Protein 3GTY (pdb70)

B-factor: mean 49.99, std 27.94, range [2.0, 140.72]

Secondary structure (DSSP, 8-state):
----PPPPSSS--HHHHHHHHHH-BTTBTTTHHHHHHHHHHHHHHTTSS-HHHHHHHHHHHH--SEEEEEE-SSSS-EEEEEE--THHHHHHHHHHHHHHHHT-SSS-HHHHHHHHHHHHHTT-SHHHHHHHHHHHHHTTSGGG-TT--/-EEEEEEEETTEEEEEEE--TTHHHHHHHHHHHHHHTS----------SHHHHTTSTTHHHHHHHHHHHTTSTTTSSSS-BSS--EEEEEEE-SS-EEEEEEEEBPPEEE---GGGSEEEEE-HHHHHHHHHHHHHHHHHHHT--EEE--S---TTSEEEEEEEEE-TTS-EEEEEEEEEE--SS---TTHHHHTT--TT-EEEEEEEETTEEEEEEEEEEEEEEE-PPPSSHHHHHTT-SS--SHHHHHHHHHHHHHHHHHHHHHHHHHHHHHHTHHHH-EEE--HHHHHHHHHHHHHHHHTTTHHHHHHTTSS-HHHHHHHHHHHHHHHHHHHHHHHHHHHHTT----HHHHHHHHTTSTTTTTS-HHHHHHHHHH-SSHHHHHHHHHHHHHHHHHHTTTSEEEEE----

Structure (mmCIF, N/CA/C/O backbone):
data_3GTY
#
_entry.id   3GTY
#
_cell.length_a   94.162
_cell.length_b   94.162
_cell.length_c   193.072
_cell.angle_alpha   90.000
_cell.angle_beta   90.000
_cell.angle_gamma   90.000
#
_symmetry.space_group_name_H-M   'P 43 21 2'
#
loop_
_entity.id
_entity.type
_entity.pdbx_description
1 polymer 'Trigger factor'
2 polymer '30S ribosomal protein S7'
#
loop_
_atom_site.group_PDB
_atom_site.id
_atom_site.type_symbol
_atom_site.label_atom_id
_atom_site.label_alt_id
_atom_site.label_comp_id
_atom_site.label_asym_id
_atom_site.label_entity_id
_atom_site.label_seq_id
_atom_site.pdbx_PDB_ins_code
_atom_site.Cartn_x
_atom_site.Cartn_y
_atom_site.Cartn_z
_atom_site.occupancy
_atom_site.B_iso_or_equiv
_atom_site.auth_seq_id
_atom_site.auth_comp_id
_atom_site.auth_asym_id
_atom_site.auth_atom_id
_atom_site.pdbx_PDB_model_num
ATOM 1 N N . MET A 1 1 ? 0.429 4.209 9.644 1.00 41.57 1 MET X N 1
ATOM 2 C CA . MET A 1 1 ? -0.028 5.282 10.573 1.00 41.24 1 MET X CA 1
ATOM 3 C C . MET A 1 1 ? 0.301 6.641 9.987 1.00 41.58 1 MET X C 1
ATOM 4 O O . MET A 1 1 ? 1.163 6.759 9.117 1.00 41.62 1 MET X O 1
ATOM 9 N N . GLU A 1 2 ? -0.403 7.664 10.447 1.00 41.81 2 GLU X N 1
ATOM 10 C CA . GLU A 1 2 ? -0.220 8.993 9.907 1.00 42.59 2 GLU X CA 1
ATOM 11 C C . GLU A 1 2 ? -0.698 10.001 10.909 1.00 42.05 2 GLU X C 1
ATOM 12 O O . GLU A 1 2 ? -1.873 10.029 11.276 1.00 42.03 2 GLU X O 1
ATOM 18 N N . VAL A 1 3 ? 0.241 10.842 11.318 1.00 41.89 3 VAL X N 1
ATOM 19 C CA . VAL A 1 3 ? 0.058 11.768 12.418 1.00 41.60 3 VAL X CA 1
ATOM 20 C C . VAL A 1 3 ? 0.101 13.197 11.908 1.00 41.15 3 VAL X C 1
ATOM 21 O O . VAL A 1 3 ? 1.004 13.569 11.173 1.00 41.18 3 VAL X O 1
ATOM 25 N N . LYS A 1 4 ? -0.881 13.994 12.295 1.00 40.81 4 LYS X N 1
ATOM 26 C CA . LYS A 1 4 ? -0.871 15.414 11.972 1.00 40.78 4 LYS X CA 1
ATOM 27 C C . LYS A 1 4 ? -1.294 16.281 13.169 1.00 40.54 4 LYS X C 1
ATOM 28 O O . LYS A 1 4 ? -2.193 15.934 13.939 1.00 40.50 4 LYS X O 1
ATOM 34 N N . GLU A 1 5 ? -0.620 17.410 13.313 1.00 40.20 5 GLU X N 1
ATOM 35 C CA . GLU A 1 5 ? -0.901 18.331 14.370 1.00 40.13 5 GLU X CA 1
ATOM 36 C C . GLU A 1 5 ? -2.010 19.282 13.961 1.00 40.16 5 GLU X C 1
ATOM 37 O O . GLU A 1 5 ? -1.828 20.098 13.063 1.00 40.31 5 GLU X O 1
ATOM 43 N N . LEU A 1 6 ? -3.156 19.182 14.624 1.00 40.30 6 LEU X N 1
ATOM 44 C CA . LEU A 1 6 ? -4.254 20.109 14.389 1.00 40.69 6 LEU X CA 1
ATOM 45 C C . LEU A 1 6 ? -3.889 21.506 14.854 1.00 41.07 6 LEU X C 1
ATOM 46 O O . LEU A 1 6 ? -3.570 22.374 14.030 1.00 41.34 6 LEU X O 1
ATOM 51 N N . GLU A 1 7 ? -3.930 21.721 16.173 1.00 41.24 7 GLU X N 1
ATOM 52 C CA . GLU A 1 7 ? -3.643 23.047 16.741 1.00 41.51 7 GLU X CA 1
ATOM 53 C C . GLU A 1 7 ? -2.492 23.083 17.763 1.00 40.81 7 GLU X C 1
ATOM 54 O O . GLU A 1 7 ? -2.266 22.115 18.479 1.00 40.56 7 GLU X O 1
ATOM 60 N N . ARG A 1 8 ? -1.756 24.197 17.779 1.00 40.38 8 ARG X N 1
ATOM 61 C CA . ARG A 1 8 ? -0.685 24.443 18.748 1.00 39.88 8 ARG X CA 1
ATOM 62 C C . ARG A 1 8 ? -1.040 25.646 19.588 1.00 39.08 8 ARG X C 1
ATOM 63 O O . ARG A 1 8 ? -1.261 26.739 19.063 1.00 39.12 8 ARG X O 1
ATOM 71 N N . ASP A 1 9 ? -1.063 25.438 20.897 1.00 38.15 9 ASP X N 1
ATOM 72 C CA . ASP A 1 9 ? -1.400 26.488 21.844 1.00 37.23 9 ASP X CA 1
ATOM 73 C C . ASP A 1 9 ? -0.341 26.544 22.931 1.00 36.30 9 ASP X C 1
ATOM 74 O O . ASP A 1 9 ? -0.473 25.918 23.991 1.00 36.34 9 ASP X O 1
ATOM 79 N N . LYS A 1 10 ? 0.714 27.299 22.647 1.00 34.97 10 LYS X N 1
ATOM 80 C CA . LYS A 1 10 ? 1.901 27.323 23.484 1.00 33.64 10 LYS X CA 1
ATOM 81 C C . LYS A 1 10 ? 2.392 25.894 23.711 1.00 32.56 10 LYS X C 1
ATOM 82 O O . LYS A 1 10 ? 2.731 25.183 22.756 1.00 32.47 10 LYS X O 1
ATOM 88 N N . ASN A 1 11 ? 2.407 25.461 24.959 1.00 31.36 11 ASN X N 1
ATOM 89 C CA . ASN A 1 11 ? 2.873 24.130 25.264 1.00 30.37 11 ASN X CA 1
ATOM 90 C C . ASN A 1 11 ? 1.826 23.067 24.945 1.00 29.71 11 ASN X C 1
ATOM 91 O O . ASN A 1 11 ? 2.167 21.893 24.780 1.00 29.80 11 ASN X O 1
ATOM 96 N N . ARG A 1 12 ? 0.555 23.464 24.862 1.00 28.75 12 ARG X N 1
ATOM 97 C CA . ARG A 1 12 ? -0.485 22.510 24.458 1.00 27.85 12 ARG X CA 1
ATOM 98 C C . ARG A 1 12 ? -0.518 22.267 22.970 1.00 26.85 12 ARG X C 1
ATOM 99 O O . ARG A 1 12 ? -0.820 23.166 22.189 1.00 26.18 12 ARG X O 1
ATOM 107 N N . VAL A 1 13 ? -0.220 21.036 22.593 1.00 26.09 13 VAL X N 1
ATOM 108 C CA . VAL A 1 13 ? -0.338 20.641 21.213 1.00 25.82 13 VAL X CA 1
ATOM 109 C C . VAL A 1 13 ? -1.230 19.396 21.129 1.00 25.91 13 VAL X C 1
ATOM 110 O O . VAL A 1 13 ? -1.185 18.545 22.017 1.00 25.80 13 VAL X O 1
ATOM 114 N N . VAL A 1 14 ? -2.066 19.335 20.087 1.00 25.86 14 VAL X N 1
ATOM 115 C CA . VAL A 1 14 ? -3.003 18.238 19.869 1.00 26.14 14 VAL X CA 1
ATOM 116 C C . VAL A 1 14 ? -2.655 17.464 18.599 1.00 26.80 14 VAL X C 1
ATOM 117 O O . VAL A 1 14 ? -2.443 18.050 17.544 1.00 26.93 14 VAL X O 1
ATOM 121 N N . LEU A 1 15 ? -2.604 16.143 18.714 1.00 27.67 15 LEU X N 1
ATOM 122 C CA . LEU A 1 15 ? -2.241 15.297 17.607 1.00 28.64 15 LEU X CA 1
ATOM 123 C C . LEU A 1 15 ? -3.423 14.483 17.146 1.00 30.16 15 LEU X C 1
ATOM 124 O O . LEU A 1 15 ? -4.294 14.133 17.949 1.00 30.18 15 LEU X O 1
ATOM 129 N N . GLU A 1 16 ? -3.434 14.208 15.836 1.00 31.99 16 GLU X N 1
ATOM 130 C CA . GLU A 1 16 ? -4.407 13.341 15.164 1.00 33.69 16 GLU X CA 1
ATOM 131 C C . GLU A 1 16 ? -3.703 12.115 14.624 1.00 33.75 16 GLU X C 1
ATOM 132 O O . GLU A 1 16 ? -2.853 12.220 13.762 1.00 33.72 16 GLU X O 1
ATOM 138 N N . TYR A 1 17 ? -4.062 10.953 15.132 1.00 34.83 17 TYR X N 1
ATOM 139 C CA . TYR A 1 17 ? -3.507 9.738 14.615 1.00 36.55 17 TYR X CA 1
AT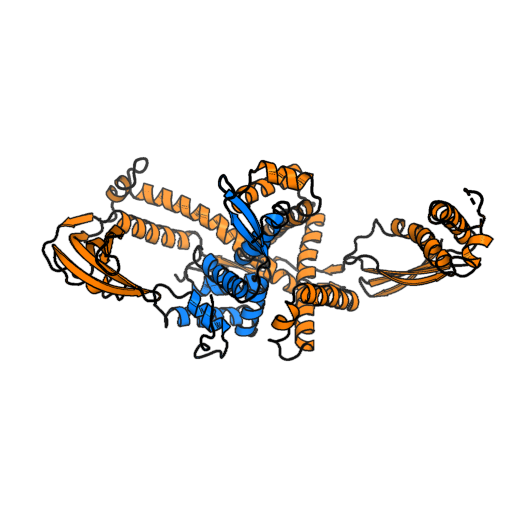OM 140 C C . TYR A 1 17 ? -4.542 9.044 13.770 1.00 38.05 17 TYR X C 1
ATOM 141 O O . TYR A 1 17 ? -5.571 8.602 14.288 1.00 38.63 17 TYR X O 1
ATOM 150 N N . VAL A 1 18 ? -4.281 8.961 12.465 1.00 39.53 18 VAL X N 1
ATOM 151 C CA . VAL A 1 18 ? -5.164 8.248 11.552 1.00 40.70 18 VAL X CA 1
ATOM 152 C C . VAL A 1 18 ? -4.452 7.012 11.077 1.00 41.78 18 VAL X C 1
ATOM 153 O O . VAL A 1 18 ? -3.319 7.0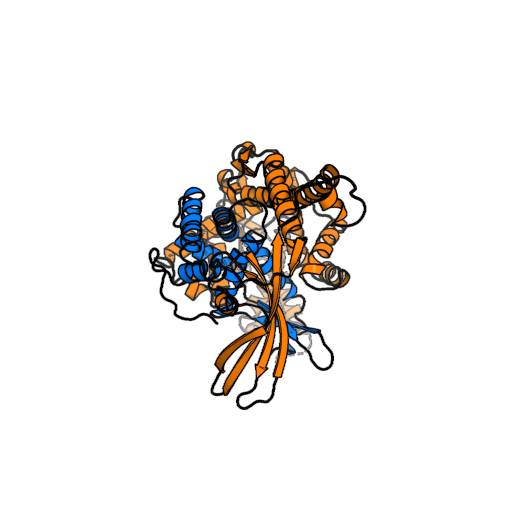93 10.592 1.00 41.72 18 VAL X O 1
ATOM 157 N N . PHE A 1 19 ? -5.126 5.873 11.228 1.00 43.52 19 PHE X N 1
ATOM 158 C CA . PHE A 1 19 ? -4.549 4.591 10.885 1.00 45.22 19 PHE X CA 1
ATOM 159 C C . PHE A 1 19 ? -5.221 4.101 9.627 1.00 46.52 19 PHE X C 1
ATOM 160 O O . PHE A 1 19 ? -4.898 4.539 8.518 1.00 46.76 19 PHE X O 1
ATOM 168 N N . GLY A 1 20 ? -6.163 3.185 9.809 1.00 48.08 20 GLY X N 1
ATOM 169 C CA . GLY A 1 20 ? -6.956 2.664 8.709 1.00 50.13 20 GLY X CA 1
ATOM 170 C C . GLY A 1 20 ? -6.283 1.671 7.779 1.00 51.35 20 GLY X C 1
ATOM 171 O O . GLY A 1 20 ? -5.240 1.085 8.102 1.00 51.37 20 GLY X O 1
ATOM 172 N N . ALA A 1 21 ? -6.908 1.499 6.613 1.00 52.66 21 ALA X N 1
ATOM 173 C CA . ALA A 1 21 ? -6.517 0.505 5.616 1.00 53.93 21 ALA X CA 1
ATOM 174 C C . ALA A 1 21 ? -6.339 -0.899 6.215 1.00 54.75 21 ALA X C 1
ATOM 175 O O . ALA A 1 21 ? -7.321 -1.609 6.471 1.00 54.63 21 ALA X O 1
ATOM 177 N N . GLU A 1 22 ? -5.088 -1.285 6.455 1.00 55.87 22 GLU X N 1
ATOM 178 C CA . GLU A 1 22 ? -4.788 -2.661 6.827 1.00 57.01 22 GLU X CA 1
ATOM 179 C C . GLU A 1 22 ? -4.254 -2.800 8.246 1.00 57.01 22 GLU X C 1
ATOM 180 O O . GLU A 1 22 ? -4.560 -3.768 8.929 1.00 56.74 22 GLU X O 1
ATOM 186 N N . GLU A 1 23 ? -3.475 -1.823 8.692 1.00 57.51 23 GLU X N 1
ATOM 187 C CA . GLU A 1 23 ? -3.018 -1.797 10.083 1.00 58.02 23 GLU X CA 1
ATOM 188 C C . GLU A 1 23 ? -4.175 -1.787 11.097 1.00 58.56 23 GLU X C 1
ATOM 189 O O . GLU A 1 23 ? -4.010 -2.198 12.243 1.00 58.56 23 GLU X O 1
ATOM 195 N N . ILE A 1 24 ? -5.339 -1.307 10.663 1.00 59.30 24 ILE X N 1
ATOM 196 C CA . ILE A 1 24 ? -6.603 -1.504 11.382 1.00 59.63 24 ILE X CA 1
ATOM 197 C C . ILE A 1 24 ? -6.891 -3.013 11.547 1.00 60.24 24 ILE X C 1
ATOM 198 O O . ILE A 1 24 ? -7.351 -3.468 12.597 1.00 59.91 24 ILE X O 1
ATOM 203 N N . ALA A 1 25 ? -6.601 -3.775 10.491 1.00 61.02 25 ALA X N 1
ATOM 204 C CA . ALA A 1 25 ? -6.837 -5.205 10.476 1.00 61.62 25 ALA X CA 1
ATOM 205 C C . ALA A 1 25 ? -5.735 -5.916 11.235 1.00 62.10 25 ALA X C 1
ATOM 206 O O . ALA A 1 25 ? -6.009 -6.868 11.959 1.00 62.08 25 ALA X O 1
ATOM 208 N N . GLN A 1 26 ? -4.496 -5.437 11.071 1.00 62.83 26 GLN X N 1
ATOM 209 C CA . GLN A 1 26 ? -3.312 -6.007 11.741 1.00 63.56 26 GLN X CA 1
ATOM 210 C C . GLN A 1 26 ? -3.487 -5.951 13.256 1.00 64.02 26 GLN X C 1
ATOM 211 O O . GLN A 1 26 ? -2.995 -6.807 13.993 1.00 63.75 26 GLN X O 1
ATOM 217 N N . ALA A 1 27 ? -4.205 -4.927 13.700 1.00 64.95 27 ALA X N 1
ATOM 218 C CA . ALA A 1 27 ? -4.645 -4.828 15.076 1.00 65.96 27 ALA X CA 1
ATOM 219 C C . ALA A 1 27 ? -5.813 -5.768 15.267 1.00 66.69 27 ALA X C 1
ATOM 220 O O . ALA A 1 27 ? -5.821 -6.572 16.194 1.00 66.47 27 ALA X O 1
ATOM 222 N N . GLU A 1 28 ? -6.799 -5.668 14.375 1.00 67.88 28 GLU X N 1
ATOM 223 C CA . GLU A 1 28 ? -7.972 -6.515 14.456 1.00 69.23 28 GLU X CA 1
ATOM 224 C C . GLU A 1 28 ? -7.492 -7.935 14.756 1.00 69.75 28 GLU X C 1
ATOM 225 O O . GLU A 1 28 ? -8.032 -8.609 15.639 1.00 69.87 28 GLU X O 1
ATOM 231 N N . ASP A 1 29 ? -6.445 -8.357 14.041 1.00 70.49 29 ASP X N 1
ATOM 232 C CA . ASP A 1 29 ? -5.758 -9.624 14.298 1.00 70.96 29 ASP X CA 1
ATOM 233 C C . ASP A 1 29 ? -5.358 -9.718 15.760 1.00 71.45 29 ASP X C 1
ATOM 234 O O . ASP A 1 29 ? -5.934 -10.502 16.511 1.00 71.31 29 ASP X O 1
ATOM 239 N N . LYS A 1 30 ? -4.386 -8.897 16.155 1.00 72.32 30 LYS X N 1
ATOM 240 C CA . LYS A 1 30 ? -3.918 -8.835 17.542 1.00 73.43 30 LYS X CA 1
ATOM 241 C C . LYS A 1 30 ? -5.096 -8.866 18.522 1.00 74.04 30 LYS X C 1
ATOM 242 O O . LYS A 1 30 ? -5.013 -9.481 19.593 1.00 74.02 30 LYS X O 1
ATOM 248 N N . ALA A 1 31 ? -6.192 -8.218 18.125 1.00 74.81 31 ALA X N 1
ATOM 249 C CA . ALA A 1 31 ? -7.412 -8.149 18.921 1.00 75.54 31 ALA X CA 1
ATOM 250 C C . ALA A 1 31 ? -8.016 -9.528 19.081 1.00 76.07 31 ALA X C 1
ATOM 251 O O . ALA A 1 31 ? -8.299 -9.970 20.195 1.00 75.95 31 ALA X O 1
ATOM 253 N N . VAL A 1 32 ? -8.193 -10.200 17.951 1.00 76.90 32 VAL X N 1
ATOM 254 C CA . VAL A 1 32 ? -8.745 -11.543 17.915 1.00 77.87 32 VAL X CA 1
ATOM 255 C C . VAL A 1 32 ? -7.921 -12.529 18.754 1.00 78.42 32 VAL X C 1
ATOM 256 O O . VAL A 1 32 ? -8.486 -13.317 19.519 1.00 78.37 32 VAL X O 1
ATOM 260 N N . ARG A 1 33 ? -6.596 -12.466 18.615 1.00 79.22 33 ARG X N 1
ATOM 261 C CA . ARG A 1 33 ? -5.681 -13.327 19.368 1.00 80.01 33 ARG X CA 1
ATOM 262 C C . ARG A 1 33 ? -5.813 -13.137 20.874 1.00 80.37 33 ARG X C 1
ATOM 263 O O . ARG A 1 33 ? -6.088 -14.093 21.602 1.00 80.45 33 ARG X O 1
ATOM 271 N N . TYR A 1 34 ? -5.614 -11.907 21.340 1.00 80.76 34 TYR X N 1
ATOM 272 C CA . TYR A 1 34 ? -5.750 -11.622 22.760 1.00 81.18 34 TYR X CA 1
ATOM 273 C C . TYR A 1 34 ? -7.154 -11.916 23.259 1.00 81.20 34 TYR X C 1
ATOM 274 O O . TYR A 1 34 ? -7.318 -12.383 24.382 1.00 81.30 34 TYR X O 1
ATOM 283 N N . LEU A 1 35 ? -8.163 -11.629 22.441 1.00 81.18 35 LEU X N 1
ATOM 284 C CA . LEU A 1 35 ? -9.527 -11.892 22.855 1.00 81.21 35 LEU X CA 1
ATOM 285 C C . LEU A 1 35 ? -9.767 -13.383 22.927 1.00 81.47 35 LEU X C 1
ATOM 286 O O . LEU A 1 35 ? -10.317 -13.869 23.913 1.00 81.45 35 LEU X O 1
ATOM 291 N N . ASN A 1 36 ? -9.337 -14.105 21.890 1.00 81.87 36 ASN X N 1
ATOM 292 C CA . ASN A 1 36 ? -9.434 -15.565 21.872 1.00 82.35 36 ASN X CA 1
ATOM 293 C C . ASN A 1 36 ? -8.670 -16.202 23.045 1.00 82.72 36 ASN X C 1
ATOM 294 O O . ASN A 1 36 ? -8.880 -17.375 23.361 1.00 82.96 36 ASN X O 1
ATOM 299 N N . GLN A 1 37 ? -7.800 -15.426 23.693 1.00 83.03 37 GLN X N 1
ATOM 300 C CA . GLN A 1 37 ? -7.099 -15.888 24.896 1.00 83.37 37 GLN X CA 1
ATOM 301 C C . GLN A 1 37 ? -7.882 -15.614 26.196 1.00 83.66 37 GLN X C 1
ATOM 302 O O . GLN A 1 37 ? -7.361 -15.840 27.294 1.00 83.59 37 GLN X O 1
ATOM 308 N N . ARG A 1 38 ? -9.122 -15.129 26.072 1.00 84.03 38 ARG X N 1
ATOM 309 C CA . ARG A 1 38 ? -9.933 -14.743 27.244 1.00 84.32 38 ARG X CA 1
ATOM 310 C C . ARG A 1 38 ? -11.257 -15.517 27.334 1.00 84.44 38 ARG X C 1
ATOM 311 O O . ARG A 1 38 ? -11.307 -16.711 26.999 1.00 84.36 38 ARG X O 1
ATOM 319 N N . VAL A 1 39 ? -12.312 -14.828 27.793 1.00 84.69 39 VAL X N 1
ATOM 320 C CA . VAL A 1 39 ? -13.643 -15.418 28.013 1.00 84.96 39 VAL X CA 1
ATOM 321 C C . VAL A 1 39 ? -14.103 -16.206 26.786 1.00 85.21 39 VAL X C 1
ATOM 322 O O . VAL A 1 39 ? -13.689 -15.899 25.671 1.00 85.30 39 VAL X O 1
ATOM 326 N N . GLU A 1 40 ? -14.938 -17.225 26.976 1.00 85.50 40 GLU X N 1
ATOM 327 C CA . GLU A 1 40 ? -15.485 -17.950 25.820 1.00 85.88 40 GLU X CA 1
ATOM 328 C C . GLU A 1 40 ? -17.014 -18.099 25.801 1.00 86.12 40 GLU X C 1
ATOM 329 O O . GLU A 1 40 ? -17.703 -17.623 26.711 1.00 86.22 40 GLU X O 1
ATOM 335 N N . ILE A 1 41 ? -17.523 -18.750 24.748 1.00 86.26 41 ILE X N 1
ATOM 336 C CA . ILE A 1 41 ? -18.969 -18.895 24.495 1.00 86.36 41 ILE X CA 1
ATOM 337 C C . ILE A 1 41 ? -19.391 -20.371 24.261 1.00 86.26 41 ILE X C 1
ATOM 338 O O . ILE A 1 41 ? -18.527 -21.258 24.243 1.00 86.40 41 ILE X O 1
ATOM 343 N N . PRO A 1 42 ? -20.714 -20.648 24.111 1.00 86.05 42 PRO X N 1
ATOM 344 C CA . PRO A 1 42 ? -21.146 -22.006 23.736 1.00 85.77 42 PRO X CA 1
ATOM 345 C C . PRO A 1 42 ? -20.928 -22.330 22.254 1.00 85.46 42 PRO X C 1
ATOM 346 O O . PRO A 1 42 ? -21.755 -23.088 21.657 1.00 85.32 42 PRO X O 1
ATOM 350 N N . GLY A 1 43 ? -19.814 -21.760 21.680 1.00 85.20 43 GLY X N 1
ATOM 351 C CA . GLY A 1 43 ? -19.460 -21.975 20.284 1.00 85.08 43 GLY X CA 1
ATOM 352 C C . GLY A 1 43 ? -18.992 -23.431 20.047 1.00 85.05 43 GLY X C 1
ATOM 353 O O . GLY A 1 43 ? -19.940 -24.386 19.922 1.00 85.02 43 GLY X O 1
ATOM 354 N N . LYS A 1 46 ? -12.083 -24.481 20.921 1.00 91.09 46 LYS X N 1
ATOM 355 C CA . LYS A 1 46 ? -10.990 -23.789 21.597 1.00 91.07 46 LYS X CA 1
ATOM 356 C C . LYS A 1 46 ? -9.934 -23.343 20.582 1.00 91.28 46 LYS X C 1
ATOM 357 O O . LYS A 1 46 ? -9.431 -24.159 19.796 1.00 91.31 46 LYS X O 1
ATOM 363 N N . GLY A 1 47 ? -9.632 -22.042 20.593 1.00 91.40 47 GLY X N 1
ATOM 364 C CA . GLY A 1 47 ? -8.575 -21.446 19.762 1.00 91.43 47 GLY X CA 1
ATOM 365 C C . GLY A 1 47 ? -8.850 -21.204 18.277 1.00 91.42 47 GLY X C 1
ATOM 366 O O . GLY A 1 47 ? -8.025 -20.575 17.595 1.00 91.46 47 GLY X O 1
ATOM 367 N N . ARG A 1 48 ? -9.998 -21.683 17.777 1.00 91.34 48 ARG X N 1
ATOM 368 C CA . ARG A 1 48 ? -10.312 -21.627 16.335 1.00 91.18 48 ARG X CA 1
ATOM 369 C C . ARG A 1 48 ? -11.296 -20.523 15.898 1.00 91.10 48 ARG X C 1
ATOM 370 O O . ARG A 1 48 ? -11.544 -20.352 14.697 1.00 91.03 48 ARG X O 1
ATOM 378 N N . ILE A 1 49 ? -11.840 -19.780 16.865 1.00 91.01 49 ILE X N 1
ATOM 379 C CA . ILE A 1 49 ? -12.804 -18.706 16.591 1.00 90.76 49 ILE X CA 1
ATOM 380 C C . ILE A 1 49 ? -12.184 -17.624 15.697 1.00 90.93 49 ILE X C 1
ATOM 381 O O . ILE A 1 49 ? -11.127 -17.075 16.032 1.00 90.92 49 ILE X O 1
ATOM 386 N N . PRO A 1 50 ? -12.825 -17.343 14.541 1.00 91.02 50 PRO X N 1
ATOM 387 C CA . PRO A 1 50 ? -12.424 -16.273 13.628 1.00 91.07 50 PRO X CA 1
ATOM 388 C C . PRO A 1 50 ? -12.925 -14.878 14.066 1.00 91.03 50 PRO X C 1
ATOM 389 O O . PRO A 1 50 ? -13.013 -14.586 15.291 1.00 91.02 50 PRO X O 1
ATOM 393 N N . LYS A 1 51 ? -13.244 -14.033 13.064 1.00 91.01 51 LYS X N 1
ATOM 394 C CA . LYS A 1 51 ? -13.626 -12.644 13.319 1.00 90.94 51 LYS X CA 1
ATOM 395 C C . LYS A 1 51 ? -15.128 -12.535 13.574 1.00 90.69 51 LYS X C 1
ATOM 396 O O . LYS A 1 51 ? -15.556 -11.960 14.579 1.00 90.47 51 LYS X O 1
ATOM 402 N N . ASN A 1 52 ? -15.911 -13.092 12.650 1.00 90.54 52 ASN X N 1
ATOM 403 C CA . ASN A 1 52 ? -17.368 -13.056 12.706 1.00 90.37 52 ASN X CA 1
ATOM 404 C C . ASN A 1 52 ? -17.861 -13.242 14.133 1.00 90.25 52 ASN X C 1
ATOM 405 O O . ASN A 1 52 ? -18.263 -12.280 14.802 1.00 90.14 52 ASN X O 1
ATOM 410 N N . VAL A 1 53 ? -17.803 -14.495 14.575 1.00 90.10 53 VAL X N 1
ATOM 411 C CA . VAL A 1 53 ? -18.223 -14.927 15.899 1.00 89.94 53 VAL X CA 1
ATOM 412 C C . VAL A 1 53 ? -18.332 -13.768 16.885 1.00 89.82 53 VAL X C 1
ATOM 413 O O . VAL A 1 53 ? -19.423 -13.422 17.348 1.00 89.75 53 VAL X O 1
ATOM 417 N N . LEU A 1 54 ? -17.190 -13.154 17.162 1.00 89.64 54 LEU X N 1
ATOM 418 C CA . LEU A 1 54 ? -17.058 -12.223 18.263 1.00 89.50 54 LEU X CA 1
ATOM 419 C C . LEU A 1 54 ? -18.098 -11.104 18.259 1.00 89.47 54 LEU X C 1
ATOM 420 O O . LEU A 1 54 ? -18.962 -11.073 19.136 1.00 89.34 54 LEU X O 1
ATOM 425 N N . LYS A 1 55 ? -18.040 -10.218 17.263 1.00 89.51 55 LYS X N 1
ATOM 426 C CA . LYS A 1 55 ? -18.876 -9.007 17.252 1.00 89.62 55 LYS X CA 1
ATOM 427 C C . LYS A 1 55 ? -20.376 -9.298 17.224 1.00 89.45 55 LYS X C 1
ATOM 428 O O . LYS A 1 55 ? -21.184 -8.521 17.743 1.00 89.42 55 LYS X O 1
ATOM 434 N N . MET A 1 56 ? -20.740 -10.420 16.616 1.00 89.26 56 MET X N 1
ATOM 435 C CA . MET A 1 56 ? -22.126 -10.850 16.586 1.00 89.13 56 MET X CA 1
ATOM 436 C C . MET A 1 56 ? -22.496 -11.484 17.934 1.00 88.72 56 MET X C 1
ATOM 437 O O . MET A 1 56 ? -23.549 -12.124 18.056 1.00 88.88 56 MET X O 1
ATOM 442 N N . LYS A 1 57 ? -21.638 -11.289 18.946 1.00 88.07 57 LYS X N 1
ATOM 443 C CA . LYS A 1 57 ? -21.888 -11.833 20.293 1.00 87.46 57 LYS X CA 1
ATOM 444 C C . LYS A 1 57 ? -21.503 -10.886 21.455 1.00 86.93 57 LYS X C 1
ATOM 445 O O . LYS A 1 57 ? -22.381 -10.283 22.084 1.00 86.78 57 LYS X O 1
ATOM 451 N N . LEU A 1 58 ? -20.209 -10.753 21.748 1.00 86.23 58 LEU X N 1
ATOM 452 C CA . LEU A 1 58 ? -19.764 -9.741 22.707 1.00 85.51 58 LEU X CA 1
ATOM 453 C C . LEU A 1 58 ? -19.874 -8.370 22.057 1.00 85.02 58 LEU X C 1
ATOM 454 O O . LEU A 1 58 ? -18.868 -7.688 21.820 1.00 84.86 58 LEU X O 1
ATOM 459 N N . GLY A 1 59 ? -21.120 -7.994 21.765 1.00 84.44 59 GLY X N 1
ATOM 460 C CA . GLY A 1 59 ? -21.433 -6.814 20.972 1.00 83.72 59 GLY X CA 1
ATOM 461 C C . GLY A 1 59 ? -20.711 -5.580 21.468 1.00 83.24 59 GLY X C 1
ATOM 462 O O . GLY A 1 59 ? -20.726 -5.284 22.670 1.00 83.34 59 GLY X O 1
ATOM 463 N N . GLU A 1 60 ? -20.066 -4.881 20.533 1.00 82.53 60 GLU X N 1
ATOM 464 C CA . GLU A 1 60 ? -19.383 -3.615 20.800 1.00 81.81 60 GLU X CA 1
ATOM 465 C C . GLU A 1 60 ? -17.981 -3.829 21.383 1.00 80.86 60 GLU X C 1
ATOM 466 O O . GLU A 1 60 ? -16.993 -3.504 20.734 1.00 80.91 60 GLU X O 1
ATOM 472 N N . GLU A 1 61 ? -17.900 -4.393 22.588 1.00 79.76 61 GLU X N 1
ATOM 473 C CA . GLU A 1 61 ? -16.624 -4.587 23.285 1.00 78.54 61 GLU X CA 1
ATOM 474 C C . GLU A 1 61 ? -15.465 -4.791 22.330 1.00 77.60 61 GLU X C 1
ATOM 475 O O . GLU A 1 61 ? -14.420 -4.175 22.496 1.00 77.46 61 GLU X O 1
ATOM 481 N N . PHE A 1 62 ? -15.657 -5.655 21.335 1.00 76.51 62 PHE X N 1
ATOM 482 C CA . PHE A 1 62 ? -14.610 -5.949 20.373 1.00 75.59 62 PHE X CA 1
ATOM 483 C C . PHE A 1 62 ? -13.955 -4.661 19.938 1.00 74.92 62 PHE X C 1
ATOM 484 O O . PHE A 1 62 ? -12.761 -4.467 20.151 1.00 74.99 62 PHE X O 1
ATOM 492 N N . GLN A 1 63 ? -14.761 -3.780 19.348 1.00 73.99 63 GLN X N 1
ATOM 493 C CA . GLN A 1 63 ? -14.334 -2.451 18.919 1.00 72.91 63 GLN X CA 1
ATOM 494 C C . GLN A 1 63 ? -13.410 -1.805 19.938 1.00 71.76 63 GLN X C 1
ATOM 495 O O . GLN A 1 63 ? -12.271 -1.461 19.614 1.00 71.44 63 GLN X O 1
ATOM 501 N N . GLU A 1 64 ? -13.899 -1.647 21.166 1.00 70.48 64 GLU X N 1
ATOM 502 C CA . GLU A 1 64 ? -13.075 -1.075 22.211 1.00 69.51 64 GLU X CA 1
ATOM 503 C C . GLU A 1 64 ? -11.725 -1.761 22.164 1.00 68.64 64 GLU X C 1
ATOM 504 O O . GLU A 1 64 ? -10.718 -1.143 21.824 1.00 68.70 64 GLU X O 1
ATOM 510 N N . TYR A 1 65 ? -11.718 -3.058 22.436 1.00 67.58 65 TYR X N 1
ATOM 511 C CA . TYR A 1 65 ? -10.468 -3.794 22.562 1.00 66.58 65 TYR X CA 1
ATOM 512 C C . TYR A 1 65 ? -9.566 -3.671 21.331 1.00 65.41 65 TYR X C 1
ATOM 513 O O . TYR A 1 65 ? -8.352 -3.846 21.435 1.00 65.08 65 TYR X O 1
ATOM 522 N N . THR A 1 66 ? -10.147 -3.355 20.175 1.00 64.18 66 THR X N 1
ATOM 523 C CA . THR A 1 66 ? -9.338 -3.241 18.966 1.00 63.14 66 THR X CA 1
ATOM 524 C C . THR A 1 66 ? -8.507 -1.996 19.070 1.00 62.49 66 THR X C 1
ATOM 525 O O . THR A 1 66 ? -7.284 -2.061 19.064 1.00 62.52 66 THR X O 1
ATOM 529 N N . LEU A 1 67 ? -9.192 -0.862 19.165 1.00 61.59 67 LEU X N 1
ATOM 530 C CA . LEU A 1 67 ? -8.540 0.428 19.243 1.00 60.70 67 LEU X CA 1
ATOM 531 C C . LEU A 1 67 ? -7.408 0.362 20.238 1.00 60.98 67 LEU X C 1
ATOM 532 O O . LEU A 1 67 ? -6.320 0.867 19.982 1.00 61.04 67 LEU X O 1
ATOM 537 N N . ASP A 1 68 ? -7.668 -0.290 21.368 1.00 61.18 68 ASP X N 1
ATOM 538 C CA . ASP A 1 68 ? -6.673 -0.422 22.418 1.00 61.54 68 ASP X CA 1
ATOM 539 C C . ASP A 1 68 ? -5.322 -0.944 21.897 1.00 61.29 68 ASP X C 1
ATOM 540 O O . ASP A 1 68 ? -4.273 -0.609 22.462 1.00 61.60 68 ASP X O 1
ATOM 545 N N . PHE A 1 69 ? -5.348 -1.726 20.811 1.00 60.67 69 PHE X N 1
ATOM 546 C CA . PHE A 1 69 ? -4.116 -2.171 20.149 1.00 60.01 69 PHE X CA 1
ATOM 547 C C . PHE A 1 69 ? -3.627 -1.222 19.069 1.00 59.12 69 PHE X C 1
ATOM 548 O O . PHE A 1 69 ? -2.424 -1.146 18.789 1.00 58.93 69 PHE X O 1
ATOM 556 N N . LEU A 1 70 ? -4.573 -0.521 18.450 1.00 58.04 70 LEU X N 1
ATOM 557 C CA . LEU A 1 70 ? -4.247 0.531 17.507 1.00 56.95 70 LEU X CA 1
ATOM 558 C C . LEU A 1 70 ? -3.423 1.607 18.201 1.00 56.56 70 LEU X C 1
ATOM 559 O O . LEU A 1 70 ? -2.386 2.030 17.686 1.00 56.67 70 LEU X O 1
ATOM 564 N N . MET A 1 71 ? -3.884 2.016 19.382 1.00 55.77 71 MET X N 1
ATOM 565 C CA . MET A 1 71 ? -3.286 3.110 20.115 1.00 54.79 71 MET X CA 1
ATOM 566 C C . MET A 1 71 ? -1.885 2.763 20.555 1.00 54.71 71 MET X C 1
ATOM 567 O O . MET A 1 71 ? -1.018 3.628 20.606 1.00 54.55 71 MET X O 1
ATOM 572 N N . ASP A 1 72 ? -1.655 1.492 20.856 1.00 54.55 72 ASP X N 1
ATOM 573 C CA . ASP A 1 72 ? -0.323 1.036 21.228 1.00 54.85 72 ASP X CA 1
ATOM 574 C C . ASP A 1 72 ? 0.750 1.645 20.345 1.00 54.49 72 ASP X C 1
ATOM 575 O O . ASP A 1 72 ? 1.879 1.878 20.775 1.00 54.14 72 ASP X O 1
ATOM 580 N N . LEU A 1 73 ? 0.370 1.902 19.099 1.00 54.59 73 LEU X N 1
ATOM 581 C CA . LEU A 1 73 ? 1.283 2.417 18.095 1.00 54.77 73 LEU X CA 1
ATOM 582 C C . LEU A 1 73 ? 1.498 3.915 18.235 1.00 54.74 73 LEU X C 1
ATOM 583 O O . LEU A 1 73 ? 1.990 4.547 17.296 1.00 54.93 73 LEU X O 1
ATOM 588 N N . ILE A 1 74 ? 1.126 4.489 19.381 1.00 54.48 74 ILE X N 1
ATOM 589 C CA . ILE A 1 74 ? 1.304 5.930 19.589 1.00 54.23 74 ILE X CA 1
ATOM 590 C C . ILE A 1 74 ? 2.463 6.244 20.526 1.00 54.78 74 ILE X C 1
ATOM 591 O O . ILE A 1 74 ? 3.307 7.070 20.175 1.00 54.64 74 ILE X O 1
ATOM 596 N N . PRO A 1 75 ? 2.519 5.577 21.712 1.00 55.35 75 PRO X N 1
ATOM 597 C CA . PRO A 1 75 ? 3.485 5.938 22.751 1.00 55.42 75 PRO X CA 1
ATOM 598 C C . PRO A 1 75 ? 4.884 6.081 22.219 1.00 55.50 75 PRO X C 1
ATOM 599 O O . PRO A 1 75 ? 5.649 6.870 22.761 1.00 55.82 75 PRO X O 1
ATOM 603 N N . ASP A 1 76 ? 5.208 5.349 21.156 1.00 55.29 76 ASP X N 1
ATOM 604 C CA . ASP A 1 76 ? 6.549 5.409 20.604 1.00 55.34 76 ASP X CA 1
ATOM 605 C C . ASP A 1 76 ? 6.790 6.606 19.679 1.00 55.34 76 ASP X C 1
ATOM 606 O O . ASP A 1 76 ? 7.918 6.828 19.237 1.00 55.36 76 ASP X O 1
ATOM 611 N N . THR A 1 77 ? 5.739 7.380 19.406 1.00 55.31 77 THR X N 1
ATOM 612 C CA . THR A 1 77 ? 5.893 8.691 18.768 1.00 55.36 77 THR X CA 1
ATOM 613 C C . THR A 1 77 ? 6.181 9.732 19.834 1.00 55.53 77 THR X C 1
ATOM 614 O O . THR A 1 77 ? 6.762 10.780 19.554 1.00 55.65 77 THR X O 1
ATOM 618 N N . LEU A 1 78 ? 5.747 9.438 21.055 1.00 55.67 78 LEU X N 1
ATOM 619 C CA . LEU A 1 78 ? 5.867 10.367 22.165 1.00 55.81 78 LEU X CA 1
ATOM 620 C C . LEU A 1 78 ? 6.522 9.686 23.370 1.00 56.33 78 LEU X C 1
ATOM 621 O O . LEU A 1 78 ? 5.853 9.089 24.220 1.00 56.38 78 LEU X O 1
ATOM 626 N N . LYS A 1 79 ? 7.846 9.753 23.410 1.00 56.86 79 LYS X N 1
ATOM 627 C CA . LYS A 1 79 ? 8.637 9.163 24.487 1.00 57.53 79 LYS X CA 1
ATOM 628 C C . LYS A 1 79 ? 9.909 9.967 24.618 1.00 57.63 79 LYS X C 1
ATOM 629 O O . LYS A 1 79 ? 10.511 10.025 25.687 1.00 57.57 79 LYS X O 1
ATOM 635 N N . ASP A 1 80 ? 10.299 10.583 23.506 1.00 57.93 80 ASP X N 1
ATOM 636 C CA . ASP A 1 80 ? 11.443 11.492 23.447 1.00 58.19 80 ASP X CA 1
ATOM 637 C C . ASP A 1 80 ? 11.015 12.958 23.647 1.00 57.98 80 ASP X C 1
ATOM 638 O O . ASP A 1 80 ? 11.791 13.889 23.374 1.00 58.17 80 ASP X O 1
ATOM 643 N N . ARG A 1 81 ? 9.774 13.141 24.115 1.00 57.46 81 ARG X N 1
ATOM 644 C CA . ARG A 1 81 ? 9.241 14.451 24.505 1.00 56.71 81 ARG X CA 1
ATOM 645 C C . ARG A 1 81 ? 8.920 14.426 26.011 1.00 55.64 81 ARG X C 1
ATOM 646 O O . ARG A 1 81 ? 8.352 13.457 26.512 1.00 55.81 81 ARG X O 1
ATOM 654 N N . LYS A 1 82 ? 9.304 15.471 26.736 1.00 54.36 82 LYS X N 1
ATOM 655 C CA . LYS A 1 82 ? 8.980 15.562 28.172 1.00 53.02 82 LYS X CA 1
ATOM 656 C C . LYS A 1 82 ? 7.639 16.267 28.393 1.00 51.50 82 LYS X C 1
ATOM 657 O O . LYS A 1 82 ? 7.419 17.382 27.894 1.00 51.53 82 LYS X O 1
ATOM 663 N N . LEU A 1 83 ? 6.747 15.628 29.146 1.00 49.26 83 LEU X N 1
ATOM 664 C CA . LEU A 1 83 ? 5.396 16.161 29.300 1.00 46.88 83 LEU X CA 1
ATOM 665 C C . LEU A 1 83 ? 5.066 16.555 30.723 1.00 45.16 83 LEU X C 1
ATOM 666 O O . LEU A 1 83 ? 5.329 15.806 31.656 1.00 44.88 83 LEU X O 1
ATOM 671 N N . ILE A 1 84 ? 4.467 17.728 30.882 1.00 43.04 84 ILE X N 1
ATOM 672 C CA . ILE A 1 84 ? 4.087 18.186 32.205 1.00 41.28 84 ILE X CA 1
ATOM 673 C C . ILE A 1 84 ? 2.718 17.621 32.540 1.00 40.11 84 ILE X C 1
ATOM 674 O O . ILE A 1 84 ? 2.121 17.979 33.539 1.00 40.02 84 ILE X O 1
ATOM 679 N N . LEU A 1 85 ? 2.224 16.712 31.717 1.00 39.01 85 LEU X N 1
ATOM 680 C CA . LEU A 1 85 ? 0.891 16.180 31.946 1.00 38.46 85 LEU X CA 1
ATOM 681 C C . LEU A 1 85 ? 0.583 15.005 31.015 1.00 38.15 85 LEU X C 1
ATOM 682 O O . LEU A 1 85 ? 0.546 15.157 29.780 1.00 38.48 85 LEU X O 1
ATOM 687 N N . SER A 1 86 ? 0.370 13.826 31.587 1.00 37.26 86 SER X N 1
ATOM 688 C CA . SER A 1 86 ? 0.259 12.646 30.742 1.00 36.68 86 SER X CA 1
ATOM 689 C C . SER A 1 86 ? -0.750 12.848 29.612 1.00 35.83 86 SER X C 1
ATOM 690 O O . SER A 1 86 ? -1.825 13.404 29.828 1.00 36.04 86 SER X O 1
ATOM 693 N N . PRO A 1 87 ? -0.414 12.369 28.408 1.00 34.90 87 PRO X N 1
ATOM 694 C CA . PRO A 1 87 ? -1.190 12.585 27.213 1.00 34.25 87 PRO X CA 1
ATOM 695 C C . PRO A 1 87 ? -2.623 12.203 27.442 1.00 33.75 87 PRO X C 1
ATOM 696 O O . PRO A 1 87 ? -2.881 11.145 27.981 1.00 33.79 87 PRO X O 1
ATOM 700 N N . ILE A 1 88 ? -3.547 13.055 27.030 1.00 33.53 88 ILE X N 1
ATOM 701 C CA . ILE A 1 88 ? -4.952 12.763 27.205 1.00 33.81 88 ILE X CA 1
ATOM 702 C C . ILE A 1 88 ? -5.662 12.589 25.874 1.00 34.02 88 ILE X C 1
ATOM 703 O O . ILE A 1 88 ? -5.578 13.439 24.993 1.00 33.66 88 ILE X O 1
ATOM 708 N N . VAL A 1 89 ? -6.366 11.469 25.745 1.00 34.78 89 VAL X N 1
ATOM 709 C CA . VAL A 1 89 ? -6.990 11.102 24.486 1.00 35.48 89 VAL X CA 1
ATOM 710 C C . VAL A 1 89 ? -8.359 11.754 24.371 1.00 36.09 89 VAL X C 1
ATOM 711 O O . VAL A 1 89 ? -9.319 11.299 24.983 1.00 36.10 89 VAL X O 1
ATOM 715 N N . THR A 1 90 ? -8.428 12.816 23.575 1.00 37.01 90 THR X N 1
ATOM 716 C CA . THR A 1 90 ? -9.637 13.598 23.381 1.00 38.00 90 THR X CA 1
ATOM 717 C C . THR A 1 90 ? -10.708 12.739 22.768 1.00 38.81 90 THR X C 1
ATOM 718 O O . THR A 1 90 ? -11.589 12.278 23.458 1.00 39.19 90 THR X O 1
ATOM 722 N N . GLU A 1 91 ? -10.630 12.509 21.466 1.00 40.25 91 GLU X N 1
ATOM 723 C CA . GLU A 1 91 ? -11.647 11.705 20.777 1.00 41.85 91 GLU X CA 1
ATOM 724 C C . GLU A 1 91 ? -11.062 10.463 20.100 1.00 41.71 91 GLU X C 1
ATOM 725 O O . GLU A 1 91 ? -9.936 10.507 19.572 1.00 41.82 91 GLU X O 1
ATOM 731 N N . ARG A 1 92 ? -11.825 9.367 20.131 1.00 41.55 92 ARG X N 1
ATOM 732 C CA . ARG A 1 92 ? -11.406 8.096 19.523 1.00 41.61 92 ARG X CA 1
ATOM 733 C C . ARG A 1 92 ? -12.541 7.464 18.722 1.00 40.97 92 ARG X C 1
ATOM 734 O O . ARG A 1 92 ? -13.697 7.575 19.122 1.00 41.41 92 ARG X O 1
ATOM 742 N N . GLU A 1 93 ? -12.228 6.823 17.589 1.00 39.93 93 GLU X N 1
ATOM 743 C CA . GLU A 1 93 ? -13.278 6.223 16.720 1.00 38.67 93 GLU X CA 1
ATOM 744 C C . GLU A 1 93 ? -12.763 5.296 15.615 1.00 36.91 93 GLU X C 1
ATOM 745 O O . GLU A 1 93 ? -11.714 5.539 15.005 1.00 36.50 93 GLU X O 1
ATOM 751 N N . LEU A 1 94 ? -13.544 4.256 15.351 1.00 34.86 94 LEU X N 1
ATOM 752 C CA . LEU A 1 94 ? -13.106 3.173 14.517 1.00 33.26 94 LEU X CA 1
ATOM 753 C C . LEU A 1 94 ? -14.151 2.870 13.476 1.00 32.64 94 LEU X C 1
ATOM 754 O O . LEU A 1 94 ? -15.262 2.468 13.809 1.00 32.96 94 LEU X O 1
ATOM 759 N N . LYS A 1 95 ? -13.798 3.056 12.213 1.00 31.48 95 LYS X N 1
ATOM 760 C CA . LYS A 1 95 ? -14.683 2.680 11.133 1.00 30.72 95 LYS X CA 1
ATOM 761 C C . LYS A 1 95 ? -14.131 1.434 10.468 1.00 30.35 95 LYS X C 1
ATOM 762 O O . LYS A 1 95 ? -12.980 1.054 10.703 1.00 30.36 95 LYS X O 1
ATOM 768 N N . ASP A 1 96 ? -14.952 0.787 9.645 1.00 29.62 96 ASP X N 1
ATOM 769 C CA . ASP A 1 96 ? -14.570 -0.495 9.044 1.00 28.73 96 ASP X CA 1
ATOM 770 C C . ASP A 1 96 ? -13.270 -0.419 8.245 1.00 27.25 96 ASP X C 1
ATOM 771 O O . ASP A 1 96 ? -12.483 -1.362 8.246 1.00 26.83 96 ASP X O 1
ATOM 776 N N . VAL A 1 97 ? -13.036 0.712 7.591 1.00 25.71 97 VAL X N 1
ATOM 777 C CA . VAL A 1 97 ? -11.878 0.837 6.737 1.00 24.26 97 VAL X CA 1
ATOM 778 C C . VAL A 1 97 ? -10.780 1.650 7.363 1.00 23.67 97 VAL X C 1
ATOM 779 O O . VAL A 1 97 ? -9.629 1.272 7.270 1.00 23.91 97 VAL X O 1
ATOM 783 N N . THR A 1 98 ? -11.122 2.789 7.955 1.00 22.84 98 THR X N 1
ATOM 784 C CA . THR A 1 98 ? -10.112 3.659 8.563 1.00 21.90 98 THR X CA 1
ATOM 785 C C . THR A 1 98 ? -10.382 3.913 10.049 1.00 21.68 98 THR X C 1
ATOM 786 O O . THR A 1 98 ? -11.449 3.577 10.554 1.00 22.04 98 THR X O 1
ATOM 790 N N . ALA A 1 99 ? -9.418 4.480 10.759 1.00 21.15 99 ALA X N 1
ATOM 791 C CA . ALA A 1 99 ? -9.612 4.755 12.178 1.00 20.90 99 ALA X CA 1
ATOM 792 C C . ALA A 1 99 ? -8.945 6.067 12.521 1.00 20.71 99 ALA X C 1
ATOM 793 O O . ALA A 1 99 ? -8.002 6.474 11.842 1.00 20.99 99 ALA X O 1
ATOM 795 N N . ARG A 1 100 ? -9.427 6.729 13.569 1.00 20.32 100 ARG X N 1
ATOM 796 C CA . ARG A 1 100 ? -8.866 8.017 13.959 1.00 20.04 100 ARG X CA 1
ATOM 797 C C . ARG A 1 100 ? -8.945 8.268 15.450 1.00 19.63 100 ARG X C 1
ATOM 798 O O . ARG A 1 100 ? -10.028 8.245 16.046 1.00 19.34 100 ARG X O 1
ATOM 806 N N . VAL A 1 101 ? -7.762 8.510 16.023 1.00 19.38 101 VAL X N 1
ATOM 807 C CA . VAL A 1 101 ? -7.554 8.836 17.439 1.00 18.56 101 VAL X CA 1
ATOM 808 C C . VAL A 1 101 ? -6.879 10.216 17.571 1.00 18.49 101 VAL X C 1
ATOM 809 O O . VAL A 1 101 ? -6.006 10.576 16.773 1.00 18.21 101 VAL X O 1
ATOM 813 N N . VAL A 1 102 ? -7.306 10.987 18.565 1.00 18.38 102 VAL X N 1
ATOM 814 C CA . VAL A 1 102 ? -6.769 12.312 18.770 1.00 18.84 102 VAL X CA 1
ATOM 815 C C . VAL A 1 102 ? -6.293 12.470 20.211 1.00 20.04 102 VAL X C 1
ATOM 816 O O . VAL A 1 102 ? -7.097 12.344 21.141 1.00 20.91 102 VAL X O 1
ATOM 820 N N . VAL A 1 103 ? -4.996 12.725 20.407 1.00 20.68 103 VAL X N 1
ATOM 821 C CA . VAL A 1 103 ? -4.481 12.932 21.759 1.00 21.44 103 VAL X CA 1
ATOM 822 C C . VAL A 1 103 ? -4.021 14.349 21.928 1.00 21.84 103 VAL X C 1
ATOM 823 O O . VAL A 1 103 ? -3.651 14.998 20.969 1.00 21.68 103 VAL X O 1
ATOM 827 N N . GLU A 1 104 ? -4.063 14.830 23.157 1.00 23.09 104 GLU X N 1
ATOM 828 C CA . GLU A 1 104 ? -3.664 16.199 23.460 1.00 24.41 104 GLU X CA 1
ATOM 829 C C . GLU A 1 104 ? -2.357 16.149 24.227 1.00 25.02 104 GLU X C 1
ATOM 830 O O . GLU A 1 104 ? -2.262 15.504 25.249 1.00 25.88 104 GLU X O 1
ATOM 836 N N . VAL A 1 105 ? -1.337 16.822 23.742 1.00 25.84 105 VAL X N 1
ATOM 837 C CA . VAL A 1 105 ? -0.055 16.688 24.373 1.00 27.00 105 VAL X CA 1
ATOM 838 C C . VAL A 1 105 ? 0.326 17.994 25.037 1.00 27.83 105 VAL X C 1
ATOM 839 O O . VAL A 1 105 ? 0.245 19.055 24.405 1.00 28.18 105 VAL X O 1
ATOM 843 N N . HIS A 1 106 ? 0.740 17.916 26.304 1.00 28.61 106 HIS X N 1
ATOM 844 C CA . HIS A 1 106 ? 1.212 19.095 27.029 1.00 29.44 106 HIS X CA 1
ATOM 845 C C . HIS A 1 106 ? 2.721 19.117 27.309 1.00 30.49 106 HIS X C 1
ATOM 846 O O . HIS A 1 106 ? 3.152 18.818 28.433 1.00 30.34 106 HIS X O 1
ATOM 853 N N . GLU A 1 107 ? 3.514 19.487 26.293 1.00 31.81 107 GLU X N 1
ATOM 854 C CA . GLU A 1 107 ? 4.971 19.602 26.444 1.00 33.05 107 GLU X CA 1
ATOM 855 C C . GLU A 1 107 ? 5.293 20.555 27.582 1.00 33.39 107 GLU X C 1
ATOM 856 O O . GLU A 1 107 ? 4.452 21.361 27.963 1.00 32.98 107 GLU X O 1
ATOM 862 N N . GLU A 1 108 ? 6.483 20.410 28.161 1.00 34.59 108 GLU X N 1
ATOM 863 C CA . GLU A 1 108 ? 6.956 21.300 29.229 1.00 35.72 108 GLU X CA 1
ATOM 864 C C . GLU A 1 108 ? 7.002 22.736 28.749 1.00 36.03 108 GLU X C 1
ATOM 865 O O . GLU A 1 108 ? 7.537 23.011 27.664 1.00 36.52 108 GLU X O 1
ATOM 871 N N . PRO A 1 109 ? 6.459 23.660 29.551 1.00 36.12 109 PRO X N 1
ATOM 872 C CA . PRO A 1 109 ? 6.281 25.035 29.112 1.00 36.84 109 PRO X CA 1
ATOM 873 C C . PRO A 1 109 ? 7.602 25.801 28.946 1.00 37.81 109 PRO X C 1
ATOM 874 O O . PRO A 1 109 ? 8.581 25.565 29.663 1.00 37.84 109 PRO X O 1
ATOM 878 N N . GLU A 1 110 ? 7.625 26.708 27.985 1.00 38.70 110 GLU X N 1
ATOM 879 C CA . GLU A 1 110 ? 8.851 27.385 27.660 1.00 39.87 110 GLU X CA 1
ATOM 880 C C . GLU A 1 110 ? 9.168 28.409 28.740 1.00 40.05 110 GLU X C 1
ATOM 881 O O . GLU A 1 110 ? 8.322 29.235 29.064 1.00 39.84 110 GLU X O 1
ATOM 887 N N . VAL A 1 111 ? 10.379 28.343 29.300 1.00 40.67 111 VAL X N 1
ATOM 888 C CA . VAL A 1 111 ? 10.843 29.336 30.289 1.00 41.27 111 VAL X CA 1
ATOM 889 C C . VAL A 1 111 ? 11.540 30.541 29.693 1.00 41.95 111 VAL X C 1
ATOM 890 O O . VAL A 1 111 ? 12.139 30.453 28.627 1.00 42.12 111 VAL X O 1
ATOM 894 N N . ARG A 1 112 ? 11.474 31.661 30.411 1.00 42.87 112 ARG X N 1
ATOM 895 C CA . ARG A 1 112 ? 12.338 32.827 30.168 1.00 43.74 112 ARG X CA 1
ATOM 896 C C . ARG A 1 112 ? 12.749 33.360 31.532 1.00 43.46 112 ARG X C 1
ATOM 897 O O . ARG A 1 112 ? 11.910 33.886 32.267 1.00 43.66 112 ARG X O 1
ATOM 905 N N . ILE A 1 113 ? 14.019 33.175 31.894 1.00 43.36 113 ILE X N 1
ATOM 906 C CA . ILE A 1 113 ? 14.568 33.705 33.170 1.00 43.04 113 ILE X CA 1
ATOM 907 C C . ILE A 1 113 ? 14.688 35.262 33.157 1.00 42.50 113 ILE X C 1
ATOM 908 O O . ILE A 1 113 ? 13.907 35.949 32.478 1.00 43.01 113 ILE X O 1
ATOM 913 N N . GLY A 1 114 ? 15.635 35.836 33.891 1.00 41.02 114 GLY X N 1
ATOM 914 C CA . GLY A 1 114 ? 15.788 37.264 33.793 1.00 39.38 114 GLY X CA 1
ATOM 915 C C . GLY A 1 114 ? 16.708 37.849 34.821 1.00 38.53 114 GLY X C 1
ATOM 916 O O . GLY A 1 114 ? 16.276 38.663 35.635 1.00 38.84 114 GLY X O 1
ATOM 917 N N . ASP A 1 115 ? 17.977 37.446 34.787 1.00 37.19 115 ASP X N 1
ATOM 918 C CA . ASP A 1 115 ? 19.008 38.117 35.577 1.00 35.82 115 ASP X CA 1
ATOM 919 C C . ASP A 1 115 ? 18.836 37.845 37.050 1.00 34.82 115 ASP X C 1
ATOM 920 O O . ASP A 1 115 ? 18.153 38.570 37.758 1.00 34.12 115 ASP X O 1
ATOM 925 N N . ILE A 1 116 ? 19.504 36.791 37.490 1.00 34.23 116 ILE X N 1
ATOM 926 C CA . ILE A 1 116 ? 19.395 36.239 38.832 1.00 33.56 116 ILE X CA 1
ATOM 927 C C . ILE A 1 116 ? 19.809 37.316 39.844 1.00 32.96 116 ILE X C 1
ATOM 928 O O . ILE A 1 116 ? 19.408 37.310 41.013 1.00 32.89 116 ILE X O 1
ATOM 933 N N . SER A 1 117 ? 20.578 38.280 39.361 1.00 32.32 117 SER X N 1
ATOM 934 C CA . SER A 1 117 ? 21.128 39.334 40.207 1.00 31.44 117 SER X CA 1
ATOM 935 C C . SER A 1 117 ? 20.085 40.356 40.645 1.00 30.63 117 SER X C 1
ATOM 936 O O . SER A 1 117 ? 20.415 41.332 41.337 1.00 30.79 117 SER X O 1
ATOM 939 N N . LYS A 1 118 ? 18.831 40.145 40.253 1.00 29.39 118 LYS X N 1
ATOM 940 C CA . LYS A 1 118 ? 17.837 41.185 40.452 1.00 28.20 118 LYS X CA 1
ATOM 941 C C . LYS A 1 118 ? 17.146 41.045 41.771 1.00 26.42 118 LYS X C 1
ATOM 942 O O . LYS A 1 118 ? 16.774 42.041 42.384 1.00 26.38 118 LYS X O 1
ATOM 948 N N . ILE A 1 119 ? 16.989 39.808 42.212 1.00 24.39 119 ILE X N 1
ATOM 949 C CA . ILE A 1 119 ? 16.280 39.546 43.457 1.00 22.45 119 ILE X CA 1
ATOM 950 C C . ILE A 1 119 ? 17.213 39.536 44.667 1.00 21.53 119 I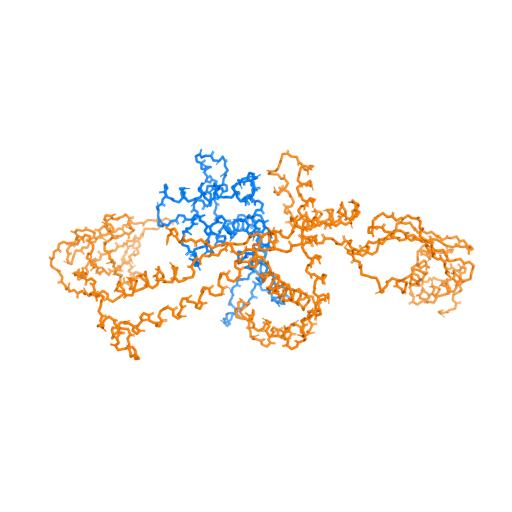LE X C 1
ATOM 951 O O . ILE A 1 119 ? 18.368 39.116 44.577 1.00 21.38 119 ILE X O 1
ATOM 956 N N . GLU A 1 120 ? 16.724 40.015 45.800 1.00 20.21 120 GLU X N 1
ATOM 957 C CA . GLU A 1 120 ? 17.604 40.073 46.951 1.00 19.47 120 GLU X CA 1
ATOM 958 C C . GLU A 1 120 ? 17.191 39.139 48.068 1.00 17.38 120 GLU X C 1
ATOM 959 O O . GLU A 1 120 ? 16.013 38.974 48.327 1.00 17.14 120 GLU X O 1
ATOM 965 N N . VAL A 1 121 ? 18.170 38.492 48.689 1.00 15.30 121 VAL X N 1
ATOM 966 C CA . VAL A 1 121 ? 17.913 37.708 49.880 1.00 13.68 121 VAL X CA 1
ATOM 967 C C . VAL A 1 121 ? 18.609 38.342 51.068 1.00 13.75 121 VAL X C 1
ATOM 968 O O . VAL A 1 121 ? 19.596 39.098 50.887 1.00 13.20 121 VAL X O 1
ATOM 972 N N . GLU A 1 122 ? 18.070 38.031 52.261 1.00 13.43 122 GLU X N 1
ATOM 973 C CA . GLU A 1 122 ? 18.468 38.652 53.521 1.00 13.42 122 GLU X CA 1
ATOM 974 C C . GLU A 1 122 ? 19.320 37.708 54.310 1.00 13.03 122 GLU X C 1
ATOM 975 O O . GLU A 1 122 ? 19.038 36.506 54.382 1.00 12.70 122 GLU X O 1
ATOM 981 N N . LYS A 1 123 ? 20.359 38.267 54.910 1.00 12.82 123 LYS X N 1
ATOM 982 C CA . LYS A 1 123 ? 21.272 37.491 55.713 1.00 13.46 123 LYS X CA 1
ATOM 983 C C . LYS A 1 123 ? 21.530 38.287 56.980 1.00 13.96 123 LYS X C 1
ATOM 984 O O . LYS A 1 123 ? 21.630 39.520 56.927 1.00 14.59 123 LYS X O 1
ATOM 990 N N . VAL A 1 124 ? 21.619 37.618 58.126 1.00 13.94 124 VAL X N 1
ATOM 991 C CA . VAL A 1 124 ? 21.854 38.370 59.350 1.00 14.07 124 VAL X CA 1
ATOM 992 C C . VAL A 1 124 ? 23.330 38.409 59.634 1.00 14.94 124 VAL X C 1
ATOM 993 O O . VAL A 1 124 ? 24.000 37.378 59.568 1.00 15.17 124 VAL X O 1
ATOM 997 N N . ASP A 1 125 ? 23.831 39.594 59.971 1.00 15.87 125 ASP X N 1
ATOM 998 C CA . ASP A 1 125 ? 25.253 39.786 60.115 1.00 17.01 125 ASP X CA 1
ATOM 999 C C . ASP A 1 125 ? 25.882 38.673 60.933 1.00 17.47 125 ASP X C 1
ATOM 1000 O O . ASP A 1 125 ? 25.667 38.598 62.120 1.00 17.54 125 ASP X O 1
ATOM 1005 N N . GLU A 1 126 ? 26.663 37.819 60.283 1.00 18.59 126 GLU X N 1
ATOM 1006 C CA . GLU A 1 126 ? 27.306 36.697 60.941 1.00 20.01 126 GLU X CA 1
ATOM 1007 C C . GLU A 1 126 ? 28.095 37.134 62.182 1.00 20.96 126 GLU X C 1
ATOM 1008 O O . GLU A 1 126 ? 27.684 36.854 63.320 1.00 21.60 126 GLU X O 1
ATOM 1014 N N . GLU A 1 127 ? 29.212 37.834 62.000 1.00 21.94 127 GLU X N 1
ATOM 1015 C CA . GLU A 1 127 ? 30.034 38.149 63.177 1.00 22.83 127 GLU X CA 1
ATOM 1016 C C . GLU A 1 127 ? 29.242 38.789 64.289 1.00 22.10 127 GLU X C 1
ATOM 1017 O O . GLU A 1 127 ? 29.451 38.489 65.450 1.00 21.83 127 GLU X O 1
ATOM 1023 N N . LYS A 1 128 ? 28.297 39.635 63.899 1.00 21.74 128 LYS X N 1
ATOM 1024 C CA . LYS A 1 128 ? 27.484 40.394 64.827 1.00 21.49 128 LYS X CA 1
ATOM 1025 C C . LYS A 1 128 ? 26.331 39.581 65.425 1.00 20.75 128 LYS X C 1
ATOM 1026 O O . LYS A 1 128 ? 25.601 40.079 66.271 1.00 20.58 128 LYS X O 1
ATOM 1032 N N . VAL A 1 129 ? 26.153 38.344 64.979 1.00 20.38 129 VAL X N 1
ATOM 1033 C CA . VAL A 1 129 ? 25.087 37.521 65.518 1.00 20.21 129 VAL X CA 1
ATOM 1034 C C . VAL A 1 129 ? 25.722 36.451 66.344 1.00 20.59 129 VAL X C 1
ATOM 1035 O O . VAL A 1 129 ? 25.073 35.836 67.178 1.00 20.57 129 VAL X O 1
ATOM 1039 N N . LEU A 1 130 ? 27.004 36.229 66.119 1.00 21.24 130 LEU X N 1
ATOM 1040 C CA . LEU A 1 130 ? 27.687 35.254 66.922 1.00 22.44 130 LEU X CA 1
ATOM 1041 C C . LEU A 1 130 ? 28.047 35.839 68.277 1.00 23.71 130 LEU X C 1
ATOM 1042 O O . LEU A 1 130 ? 27.799 35.221 69.311 1.00 23.45 130 LEU X O 1
ATOM 1047 N N . GLU A 1 131 ? 28.605 37.048 68.274 1.00 25.42 131 GLU X N 1
ATOM 1048 C CA . GLU A 1 131 ? 28.803 37.766 69.518 1.00 27.36 131 GLU X CA 1
ATOM 1049 C C . GLU A 1 131 ? 27.499 37.681 70.305 1.00 27.06 131 GLU X C 1
ATOM 1050 O O . GLU A 1 131 ? 27.504 37.213 71.436 1.00 27.83 131 GLU X O 1
ATOM 1056 N N . LYS A 1 132 ? 26.379 38.075 69.703 1.00 26.98 132 LYS X N 1
ATOM 1057 C CA . LYS A 1 132 ? 25.095 37.954 70.390 1.00 26.94 132 LYS X CA 1
ATOM 1058 C C . LYS A 1 132 ? 24.917 36.563 70.971 1.00 26.44 132 LYS X C 1
ATOM 1059 O O . LYS A 1 132 ? 24.450 36.426 72.097 1.00 26.44 132 LYS X O 1
ATOM 1065 N N . TYR A 1 133 ? 25.302 35.544 70.203 1.00 25.80 133 TYR X N 1
ATOM 1066 C CA . TYR A 1 133 ? 25.125 34.147 70.598 1.00 25.12 133 TYR X CA 1
ATOM 1067 C C . TYR A 1 133 ? 25.953 33.844 71.838 1.00 25.19 133 TYR X C 1
ATOM 1068 O O . TYR A 1 133 ? 25.396 33.607 72.907 1.00 25.47 133 TYR X O 1
ATOM 1077 N N . VAL A 1 134 ? 27.273 33.884 71.710 1.00 25.08 134 VAL X N 1
ATOM 1078 C CA . VAL A 1 134 ? 28.170 33.665 72.847 1.00 25.14 134 VAL X CA 1
ATOM 1079 C C . VAL A 1 134 ? 27.769 34.453 74.105 1.00 25.58 134 VAL X C 1
ATOM 1080 O O . VAL A 1 134 ? 27.568 33.882 75.180 1.00 25.38 134 VAL X O 1
ATOM 1084 N N . GLU A 1 135 ? 27.660 35.768 73.956 1.00 26.15 135 GLU X N 1
ATOM 1085 C CA . GLU A 1 135 ? 27.260 36.652 75.036 1.00 27.12 135 GLU X CA 1
ATOM 1086 C C . GLU A 1 135 ? 26.137 36.005 75.825 1.00 26.31 135 GLU X C 1
ATOM 1087 O O . GLU A 1 135 ? 26.224 35.925 77.040 1.00 26.72 135 GLU X O 1
ATOM 1093 N N . ARG A 1 136 ? 25.125 35.500 75.120 1.00 25.76 136 ARG X N 1
ATOM 1094 C CA . ARG A 1 136 ? 23.950 34.863 75.718 1.00 25.54 136 ARG X CA 1
ATOM 1095 C C . ARG A 1 136 ? 24.224 33.434 76.135 1.00 23.99 136 ARG X C 1
ATOM 1096 O O . ARG A 1 136 ? 23.584 32.922 77.027 1.00 24.07 136 ARG X O 1
ATOM 1104 N N . ARG A 1 137 ? 25.174 32.783 75.489 1.00 22.84 137 ARG X N 1
ATOM 1105 C CA . ARG A 1 137 ? 25.480 31.398 75.806 1.00 21.66 137 ARG X CA 1
ATOM 1106 C C . ARG A 1 137 ? 26.215 31.271 77.141 1.00 21.16 137 ARG X C 1
ATOM 1107 O O . ARG A 1 137 ? 25.841 30.464 77.998 1.00 20.84 137 ARG X O 1
ATOM 1115 N N . ILE A 1 138 ? 27.276 32.065 77.286 1.00 20.51 138 ILE X N 1
ATOM 1116 C CA . ILE A 1 138 ? 28.001 32.203 78.532 1.00 19.86 138 ILE X CA 1
ATOM 1117 C C . ILE A 1 138 ? 26.999 32.471 79.622 1.00 19.73 138 ILE X C 1
ATOM 1118 O O . ILE A 1 138 ? 26.932 31.748 80.593 1.00 19.34 138 ILE X O 1
ATOM 1123 N N . GLU A 1 139 ? 26.213 33.519 79.432 1.00 19.91 139 GLU X N 1
ATOM 1124 C CA . GLU A 1 139 ? 25.186 33.901 80.363 1.00 20.42 139 GLU X CA 1
ATOM 1125 C C . GLU A 1 139 ? 24.296 32.757 80.783 1.00 20.62 139 GLU X C 1
ATOM 1126 O O . GLU A 1 139 ? 23.839 32.715 81.908 1.00 21.06 139 GLU X O 1
ATOM 1132 N N . ASP A 1 140 ? 24.036 31.829 79.879 1.00 21.20 140 ASP X N 1
ATOM 1133 C CA . ASP A 1 140 ? 23.231 30.659 80.219 1.00 21.81 140 ASP X CA 1
ATOM 1134 C C . ASP A 1 140 ? 24.081 29.600 80.926 1.00 21.36 140 ASP X C 1
ATOM 1135 O O . ASP A 1 140 ? 23.593 28.795 81.735 1.00 21.08 140 ASP X O 1
ATOM 1140 N N . LEU A 1 141 ? 25.372 29.643 80.628 1.00 21.11 141 LEU X N 1
ATOM 1141 C CA . LEU A 1 141 ? 26.345 28.764 81.235 1.00 20.74 141 LEU X CA 1
ATOM 1142 C C . LEU A 1 141 ? 26.595 29.153 82.720 1.00 21.01 141 LEU X C 1
ATOM 1143 O O . LEU A 1 141 ? 26.802 28.271 83.581 1.00 21.01 141 LEU X O 1
ATOM 1148 N N . ARG A 1 142 ? 26.561 30.467 83.010 1.00 20.92 142 ARG X N 1
ATOM 1149 C CA . ARG A 1 142 ? 26.720 30.999 84.376 1.00 20.40 142 ARG X CA 1
ATOM 1150 C C . ARG A 1 142 ? 25.594 30.436 85.191 1.00 20.45 142 ARG X C 1
ATOM 1151 O O . ARG A 1 142 ? 25.808 29.687 86.128 1.00 20.61 142 ARG X O 1
ATOM 1159 N N . GLU A 1 143 ? 24.383 30.786 84.791 1.00 20.56 143 GLU X N 1
ATOM 1160 C CA . GLU A 1 143 ? 23.178 30.346 85.468 1.00 20.96 143 GLU X CA 1
ATOM 1161 C C . GLU A 1 143 ? 23.208 28.867 85.877 1.00 20.90 143 GLU X C 1
ATOM 1162 O O . GLU A 1 143 ? 22.780 28.519 86.973 1.00 20.79 143 GLU X O 1
ATOM 1168 N N . SER A 1 144 ? 23.707 28.002 84.996 1.00 20.94 144 SER X N 1
ATOM 1169 C CA . SER A 1 144 ? 23.829 26.579 85.309 1.00 20.81 144 SER X CA 1
ATOM 1170 C C . SER A 1 144 ? 24.874 26.354 86.404 1.00 20.39 144 SER X C 1
ATOM 1171 O O . SER A 1 144 ? 24.700 25.519 87.284 1.00 20.28 144 SER X O 1
ATOM 1174 N N . HIS A 1 145 ? 25.965 27.102 86.338 1.00 19.98 145 HIS X N 1
ATOM 1175 C CA . HIS A 1 145 ? 26.986 27.001 87.357 1.00 19.87 145 HIS X CA 1
ATOM 1176 C C . HIS A 1 145 ? 26.777 27.991 88.493 1.00 19.54 145 HIS X C 1
ATOM 1177 O O . HIS A 1 145 ? 27.735 28.525 89.062 1.00 19.12 145 HIS X O 1
ATOM 1184 N N . ALA A 1 146 ? 25.501 28.207 88.813 1.00 19.41 146 ALA X N 1
ATOM 1185 C CA . ALA A 1 146 ? 25.081 29.049 89.921 1.00 19.54 146 ALA X CA 1
ATOM 1186 C C . ALA A 1 146 ? 25.884 28.709 91.156 1.00 19.88 146 ALA X C 1
ATOM 1187 O O . ALA A 1 146 ? 25.981 27.538 91.546 1.00 20.27 146 ALA X O 1
ATOM 1189 N N . LEU A 1 147 ? 26.461 29.733 91.771 1.00 19.87 147 LEU X N 1
ATOM 1190 C CA . LEU A 1 147 ? 27.154 29.577 93.043 1.00 19.97 147 LEU X CA 1
ATOM 1191 C C . LEU A 1 147 ? 26.201 29.839 94.224 1.00 19.01 147 LEU X C 1
ATOM 1192 O O . LEU A 1 147 ? 25.706 30.962 94.408 1.00 18.70 147 LEU X O 1
ATOM 1197 N N . LEU A 1 148 ? 25.937 28.806 95.018 1.00 18.30 148 LEU X N 1
ATOM 1198 C CA . LEU A 1 148 ? 24.972 28.962 96.106 1.00 17.96 148 LEU X CA 1
ATOM 1199 C C . LEU A 1 148 ? 25.433 28.533 97.490 1.00 18.28 148 LEU X C 1
ATOM 1200 O O . LEU A 1 148 ? 26.317 27.681 97.632 1.00 18.16 148 LEU X O 1
ATOM 1205 N N . GLU A 1 149 ? 24.814 29.147 98.499 1.00 18.43 149 GLU X N 1
ATOM 1206 C CA . GLU A 1 149 ? 25.138 28.910 99.906 1.00 19.32 149 GLU X CA 1
ATOM 1207 C C . GLU A 1 149 ? 23.841 28.949 100.702 1.00 18.67 149 GLU X C 1
ATOM 1208 O O . GLU A 1 149 ? 22.963 29.732 100.340 1.00 19.08 149 GLU X O 1
ATOM 1214 N N . PRO A 1 150 ? 23.697 28.090 101.755 1.00 18.04 150 PRO X N 1
ATOM 1215 C CA . PRO A 1 150 ? 22.466 28.022 102.524 1.00 17.87 150 PRO X CA 1
ATOM 1216 C C . PRO A 1 150 ? 22.170 29.313 103.225 1.00 18.56 150 PRO X C 1
ATOM 1217 O O . PRO A 1 150 ? 23.075 30.000 103.649 1.00 18.41 150 PRO X O 1
ATOM 1221 N N . LYS A 1 151 ? 20.891 29.633 103.317 1.00 20.01 151 LYS X N 1
ATOM 1222 C CA . LYS A 1 151 ? 20.409 30.907 103.818 1.00 21.94 151 LYS X CA 1
ATOM 1223 C C . LYS A 1 151 ? 19.364 30.628 104.888 1.00 22.79 151 LYS X C 1
ATOM 1224 O O . LYS A 1 151 ? 18.672 29.594 104.842 1.00 23.06 151 LYS X O 1
ATOM 1230 N N . GLU A 1 152 ? 19.242 31.541 105.847 1.00 23.82 152 GLU X N 1
ATOM 1231 C CA . GLU A 1 152 ? 18.292 31.351 106.936 1.00 24.98 152 GLU X CA 1
ATOM 1232 C C . GLU A 1 152 ? 17.149 32.321 106.854 1.00 25.25 152 GLU X C 1
ATOM 1233 O O . GLU A 1 152 ? 16.315 32.358 107.751 1.00 25.58 152 GLU X O 1
ATOM 1239 N N . GLY A 1 153 ? 17.119 33.105 105.779 1.00 25.60 153 GLY X N 1
ATOM 1240 C CA . GLY A 1 153 ? 16.111 34.145 105.599 1.00 26.11 153 GLY X CA 1
ATOM 1241 C C . GLY A 1 153 ? 14.792 33.610 105.074 1.00 26.37 153 GLY X C 1
ATOM 1242 O O . GLY A 1 153 ? 14.624 32.404 104.919 1.00 26.39 153 GLY X O 1
ATOM 1243 N N . PRO A 1 154 ? 13.832 34.507 104.819 1.00 26.72 154 PRO X N 1
ATOM 1244 C CA . PRO A 1 154 ? 12.653 34.087 104.094 1.00 26.89 154 PRO X CA 1
ATOM 1245 C C . PRO A 1 154 ? 13.063 33.923 102.664 1.00 26.99 154 PRO X C 1
ATOM 1246 O O . PRO A 1 154 ? 14.101 34.436 102.252 1.00 26.84 154 PRO X O 1
ATOM 1250 N N . ALA A 1 155 ? 12.238 33.215 101.915 1.00 27.44 155 ALA X N 1
ATOM 1251 C CA . ALA A 1 155 ? 12.538 32.887 100.538 1.00 28.02 155 ALA X CA 1
ATOM 1252 C C . ALA A 1 155 ? 12.146 34.010 99.570 1.00 28.38 155 ALA X C 1
ATOM 1253 O O . ALA A 1 155 ? 11.270 33.823 98.705 1.00 28.46 155 ALA X O 1
ATOM 1255 N N . GLU A 1 156 ? 12.793 35.170 99.727 1.00 28.45 156 GLU X N 1
ATOM 1256 C CA . GLU A 1 156 ? 12.638 36.289 98.792 1.00 28.40 156 GLU X CA 1
ATOM 1257 C C . GLU A 1 156 ? 13.087 35.849 97.387 1.00 27.77 156 GLU X C 1
ATOM 1258 O O . GLU A 1 156 ? 13.737 34.797 97.220 1.00 27.51 156 GLU X O 1
ATOM 1264 N N . ALA A 1 157 ? 12.729 36.646 96.380 1.00 27.05 157 ALA X N 1
ATOM 1265 C CA . ALA A 1 157 ? 12.961 36.264 94.983 1.00 26.05 157 ALA X CA 1
ATOM 1266 C C . ALA A 1 157 ? 14.451 36.212 94.626 1.00 25.25 157 ALA X C 1
ATOM 1267 O O . ALA A 1 157 ? 15.220 37.114 94.972 1.00 25.56 157 ALA X O 1
ATOM 1269 N N . GLY A 1 158 ? 14.861 35.146 93.953 1.00 23.89 158 GLY X N 1
ATOM 1270 C CA . GLY A 1 158 ? 16.237 35.049 93.517 1.00 22.36 158 GLY X CA 1
ATOM 1271 C C . GLY A 1 158 ? 17.010 34.042 94.326 1.00 21.31 158 GLY X C 1
ATOM 1272 O O . GLY A 1 158 ? 18.116 33.663 93.961 1.00 21.67 158 GLY X O 1
ATOM 1273 N N . ASP A 1 159 ? 16.438 33.598 95.434 1.00 19.96 159 ASP X N 1
ATOM 1274 C CA . ASP A 1 159 ? 17.046 32.493 96.170 1.00 18.69 159 ASP X CA 1
ATOM 1275 C C . ASP A 1 159 ? 16.750 31.204 95.388 1.00 16.95 159 ASP X C 1
ATOM 1276 O O . ASP A 1 159 ? 16.068 31.244 94.350 1.00 17.01 159 ASP X O 1
ATOM 1281 N N . LEU A 1 160 ? 17.239 30.073 95.893 1.00 14.40 160 LEU X N 1
ATOM 1282 C CA . LEU A 1 160 ? 16.852 28.795 95.365 1.00 12.22 160 LEU X CA 1
ATOM 1283 C C . LEU A 1 160 ? 16.256 27.970 96.468 1.00 11.16 160 LEU X C 1
ATOM 1284 O O . LEU A 1 160 ? 17.001 27.548 97.345 1.00 11.65 160 LEU X O 1
ATOM 1289 N N . VAL A 1 161 ? 14.952 27.705 96.458 1.00 9.62 161 VAL X N 1
ATOM 1290 C CA . VAL A 1 161 ? 14.399 26.802 97.493 1.00 8.64 161 VAL X CA 1
ATOM 1291 C C . VAL A 1 161 ? 14.217 25.395 97.016 1.00 8.41 161 VAL X C 1
ATOM 1292 O O . VAL A 1 161 ? 13.882 25.171 95.873 1.00 8.66 161 VAL X O 1
ATOM 1296 N N . ARG A 1 162 ? 14.465 24.436 97.887 1.00 8.39 162 ARG X N 1
ATOM 1297 C CA . ARG A 1 162 ? 14.389 23.047 97.488 1.00 8.91 162 ARG X CA 1
ATOM 1298 C C . ARG A 1 162 ? 13.321 22.429 98.317 1.00 8.97 162 ARG X C 1
ATOM 1299 O O . ARG A 1 162 ? 13.453 22.405 99.524 1.00 9.39 162 ARG X O 1
ATOM 1307 N N . VAL A 1 163 ? 12.250 21.949 97.704 1.00 9.27 163 VAL X N 1
ATOM 1308 C CA . VAL A 1 163 ? 11.165 21.341 98.495 1.00 10.17 163 VAL X CA 1
ATOM 1309 C C . VAL A 1 163 ? 11.049 19.852 98.277 1.00 10.56 163 VAL X C 1
ATOM 1310 O O . VAL A 1 163 ? 11.716 19.325 97.405 1.00 11.89 163 VAL X O 1
ATOM 1314 N N . ASN A 1 164 ? 10.239 19.160 99.065 1.00 10.40 164 ASN X N 1
ATOM 1315 C CA . ASN A 1 164 ? 10.032 17.743 98.826 1.00 10.80 164 ASN X CA 1
ATOM 1316 C C . ASN A 1 164 ? 8.563 17.533 98.807 1.00 10.78 164 ASN X C 1
ATOM 1317 O O . ASN A 1 164 ? 7.886 17.682 99.821 1.00 11.41 164 ASN X O 1
ATOM 1322 N N . MET A 1 165 ? 8.050 17.183 97.649 1.00 10.76 165 MET X N 1
ATOM 1323 C CA . MET A 1 165 ? 6.636 17.211 97.505 1.00 11.18 165 MET X CA 1
ATOM 1324 C C . MET A 1 165 ? 6.106 15.829 97.630 1.00 10.20 165 MET X C 1
ATOM 1325 O O . MET A 1 165 ? 6.552 14.937 96.927 1.00 10.37 165 MET X O 1
ATOM 1330 N N . GLU A 1 166 ? 5.136 15.662 98.513 1.00 9.83 166 GLU X N 1
ATOM 1331 C CA . GLU A 1 166 ? 4.503 14.389 98.703 1.00 9.92 166 GLU X CA 1
ATOM 1332 C C . GLU A 1 166 ? 3.042 14.546 98.346 1.00 10.06 166 GLU X C 1
ATOM 1333 O O . GLU A 1 166 ? 2.435 15.568 98.675 1.00 9.79 166 GLU X O 1
ATOM 1339 N N . VAL A 1 167 ? 2.484 13.543 97.663 1.00 10.62 167 VAL X N 1
ATOM 1340 C CA . VAL A 1 167 ? 1.090 13.586 97.233 1.00 11.35 167 VAL X CA 1
ATOM 1341 C C . VAL A 1 167 ? 0.304 12.467 97.838 1.00 12.49 167 VAL X C 1
ATOM 1342 O O . VAL A 1 167 ? 0.580 11.309 97.594 1.00 11.93 167 VAL X O 1
ATOM 1346 N N . TYR A 1 168 ? -0.698 12.830 98.614 1.00 15.00 168 TYR X N 1
ATOM 1347 C CA . TYR A 1 168 ? -1.475 11.850 99.313 1.00 17.93 168 TYR X CA 1
ATOM 1348 C C . TYR A 1 168 ? -2.784 11.587 98.597 1.00 19.43 168 TYR X C 1
ATOM 1349 O O . TYR A 1 168 ? -3.347 12.456 97.925 1.00 19.38 168 TYR X O 1
ATOM 1358 N N . ASN A 1 169 ? -3.237 10.350 98.751 1.00 21.54 169 ASN X N 1
ATOM 1359 C CA . ASN A 1 169 ? -4.490 9.847 98.234 1.00 23.53 169 ASN X CA 1
ATOM 1360 C C . ASN A 1 169 ? -5.657 10.464 98.971 1.00 25.03 169 ASN X C 1
ATOM 1361 O O . ASN A 1 169 ? -5.478 11.117 99.998 1.00 25.39 169 ASN X O 1
ATOM 1366 N N . GLU A 1 170 ? -6.864 10.227 98.478 1.00 26.82 170 GLU X N 1
ATOM 1367 C CA . GLU A 1 170 ? -8.031 10.902 99.024 1.00 28.90 170 GLU X CA 1
ATOM 1368 C C . GLU A 1 170 ? -8.330 10.565 100.477 1.00 29.30 170 GLU X C 1
ATOM 1369 O O . GLU A 1 170 ? -9.332 11.029 101.021 1.00 29.70 170 GLU X O 1
ATOM 1375 N N . GLU A 1 171 ? -7.460 9.770 101.098 1.00 29.90 171 GLU X N 1
ATOM 1376 C CA . GLU A 1 171 ? -7.633 9.352 102.498 1.00 30.35 171 GLU X CA 1
ATOM 1377 C C . GLU A 1 171 ? -6.320 8.903 103.132 1.00 29.80 171 GLU X C 1
ATOM 1378 O O . GLU A 1 171 ? -6.331 8.186 104.132 1.00 30.25 171 GLU X O 1
ATOM 1384 N N . GLY A 1 172 ? -5.191 9.302 102.554 1.00 28.90 172 GLY X N 1
ATOM 1385 C CA . GLY A 1 172 ? -3.926 9.103 103.239 1.00 27.78 172 GLY X CA 1
ATOM 1386 C C . GLY A 1 172 ? -2.852 8.375 102.465 1.00 27.04 172 GLY X C 1
ATOM 1387 O O . GLY A 1 172 ? -1.697 8.794 102.491 1.00 27.29 172 GLY X O 1
ATOM 1388 N N . LYS A 1 173 ? -3.213 7.290 101.782 1.00 25.93 173 LYS X N 1
ATOM 1389 C CA . LYS A 1 173 ? -2.241 6.517 101.004 1.00 24.79 173 LYS X CA 1
ATOM 1390 C C . LYS A 1 173 ? -1.294 7.441 100.206 1.00 23.81 173 LYS X C 1
ATOM 1391 O O . LYS A 1 173 ? -1.664 7.966 99.163 1.00 24.33 173 LYS X O 1
ATOM 1397 N N . LYS A 1 174 ? -0.087 7.666 100.721 1.00 22.27 174 LYS X N 1
ATOM 1398 C CA . LYS A 1 174 ? 0.923 8.459 100.028 1.00 20.95 174 LYS X CA 1
ATOM 1399 C C . LYS A 1 174 ? 1.279 7.758 98.732 1.00 20.21 174 LYS X C 1
ATOM 1400 O O . LYS A 1 174 ? 1.631 6.575 98.744 1.00 20.17 174 LYS X O 1
ATOM 1406 N N . LEU A 1 175 ? 1.170 8.488 97.619 1.00 19.36 175 LEU X N 1
ATOM 1407 C CA . LEU A 1 175 ? 1.399 7.922 96.289 1.00 18.25 175 LEU X CA 1
ATOM 1408 C C . LEU A 1 175 ? 2.750 8.269 95.678 1.00 18.10 175 LEU X C 1
ATOM 1409 O O . LEU A 1 175 ? 3.379 7.417 95.100 1.00 18.63 175 LEU X O 1
ATOM 1414 N N . THR A 1 176 ? 3.204 9.505 95.783 1.00 17.98 176 THR X N 1
ATOM 1415 C CA . THR A 1 176 ? 4.502 9.847 95.224 1.00 18.50 176 THR X CA 1
ATOM 1416 C C . THR A 1 176 ? 5.276 10.791 96.128 1.00 19.26 176 THR X C 1
ATOM 1417 O O . THR A 1 176 ? 4.674 11.495 96.941 1.00 19.41 176 THR X O 1
ATOM 1421 N N . SER A 1 177 ? 6.603 10.816 95.953 1.00 19.95 177 SER X N 1
ATOM 1422 C CA . SER A 1 177 ? 7.515 11.696 96.691 1.00 20.69 177 SER X CA 1
ATOM 1423 C C . SER A 1 177 ? 8.670 12.097 95.770 1.00 21.99 177 SER X C 1
ATOM 1424 O O . SER A 1 177 ? 9.368 11.239 95.279 1.00 22.63 177 SER X O 1
ATOM 1427 N N . ARG A 1 178 ? 8.873 13.385 95.512 1.00 23.63 178 ARG X N 1
ATOM 1428 C CA . ARG A 1 178 ? 9.972 13.833 94.637 1.00 25.47 178 ARG X CA 1
ATOM 1429 C C . ARG A 1 178 ? 10.453 15.214 95.073 1.00 26.17 178 ARG X C 1
ATOM 1430 O O . ARG A 1 178 ? 9.653 16.142 95.140 1.00 26.73 178 ARG X O 1
ATOM 1438 N N . GLU A 1 179 ? 11.746 15.374 95.348 1.00 26.91 179 GLU X N 1
ATOM 1439 C CA . GLU A 1 179 ? 12.276 16.691 95.727 1.00 27.66 179 GLU X CA 1
ATOM 1440 C C . GLU A 1 179 ? 12.443 17.615 94.514 1.00 27.46 179 GLU X C 1
ATOM 1441 O O . GLU A 1 179 ? 13.318 17.400 93.697 1.00 27.73 179 GLU X O 1
ATOM 1447 N N . TYR A 1 180 ? 11.611 18.639 94.382 1.00 27.57 180 TYR X N 1
ATOM 1448 C CA . TYR A 1 180 ? 11.873 19.630 93.355 1.00 28.33 180 TYR X CA 1
ATOM 1449 C C . TYR A 1 180 ? 12.663 20.797 93.910 1.00 27.92 180 TYR X C 1
ATOM 1450 O O . TYR A 1 180 ? 12.744 20.956 95.120 1.00 27.79 180 TYR X O 1
ATOM 1459 N N . GLU A 1 181 ? 13.257 21.599 93.026 1.00 27.73 181 GLU X N 1
ATOM 1460 C CA . GLU A 1 181 ? 13.903 22.848 93.419 1.00 27.86 181 GLU X CA 1
ATOM 1461 C C . GLU A 1 181 ? 13.731 23.936 92.394 1.00 27.73 181 GLU X C 1
ATOM 1462 O O . GLU A 1 181 ? 13.762 23.682 91.195 1.00 27.75 181 GLU X O 1
ATOM 1468 N N . TYR A 1 182 ? 13.576 25.159 92.892 1.00 27.92 182 TYR X N 1
ATOM 1469 C CA . TYR A 1 182 ? 13.217 26.298 92.080 1.00 28.19 182 TYR X CA 1
ATOM 1470 C C . TYR A 1 182 ? 14.105 27.469 92.363 1.00 29.05 182 TYR X C 1
ATOM 1471 O O . TYR A 1 182 ? 14.666 27.578 93.437 1.00 29.12 182 TYR X O 1
ATOM 1480 N N . VAL A 1 183 ? 14.235 28.346 91.381 1.00 30.68 183 VAL X N 1
ATOM 1481 C CA . VAL A 1 183 ? 14.840 29.659 91.580 1.00 32.53 183 VAL X CA 1
ATOM 1482 C C . VAL A 1 183 ? 13.717 30.689 91.585 1.00 33.87 183 VAL X C 1
ATOM 1483 O O . VAL A 1 183 ? 12.976 30.816 90.610 1.00 33.95 183 VAL X O 1
ATOM 1487 N N . ILE A 1 184 ? 13.557 31.417 92.674 1.00 35.79 184 ILE X N 1
ATOM 1488 C CA . ILE A 1 184 ? 12.395 32.289 92.742 1.00 38.22 184 ILE X CA 1
ATOM 1489 C C . ILE A 1 184 ? 12.475 33.418 91.722 1.00 39.80 184 ILE X C 1
ATOM 1490 O O . ILE A 1 184 ? 13.342 34.294 91.818 1.00 40.13 184 ILE X O 1
ATOM 1495 N N . SER A 1 185 ? 11.562 33.381 90.748 1.00 41.72 185 SER X N 1
ATOM 1496 C CA . SER A 1 185 ? 11.521 34.384 89.680 1.00 43.65 185 SER X CA 1
ATOM 1497 C C . SER A 1 185 ? 10.834 35.673 90.122 1.00 44.93 185 SER X C 1
ATOM 1498 O O . SER A 1 185 ? 9.668 35.646 90.541 1.00 45.15 185 SER X O 1
ATOM 1501 N N . GLU A 1 186 ? 11.565 36.788 90.012 1.00 46.52 186 GLU X N 1
ATOM 1502 C CA . GLU A 1 186 ? 11.106 38.106 90.477 1.00 48.20 186 GLU X CA 1
ATOM 1503 C C . GLU A 1 186 ? 9.594 38.291 90.378 1.00 49.04 186 GLU X C 1
ATOM 1504 O O . GLU A 1 186 ? 9.062 38.615 89.305 1.00 49.06 186 GLU X O 1
ATOM 1510 N N . ASP A 1 187 ? 8.925 38.074 91.516 1.00 50.19 187 ASP X N 1
ATOM 1511 C CA . ASP A 1 187 ? 7.465 38.110 91.615 1.00 51.30 187 ASP X CA 1
ATOM 1512 C C . ASP A 1 187 ? 6.858 37.154 90.578 1.00 51.75 187 ASP X C 1
ATOM 1513 O O . ASP A 1 187 ? 6.624 37.535 89.419 1.00 51.96 187 ASP X O 1
ATOM 1518 N N . GLU A 1 188 ? 6.634 35.903 90.977 1.00 52.09 188 GLU X N 1
ATOM 1519 C CA . GLU A 1 188 ? 6.093 34.956 90.015 1.00 52.51 188 GLU X CA 1
ATOM 1520 C C . GLU A 1 188 ? 4.850 34.208 90.442 1.00 52.63 188 GLU X C 1
ATOM 1521 O O . GLU A 1 188 ? 4.664 33.890 91.607 1.00 52.41 188 GLU X O 1
ATOM 1527 N N . ASP A 1 189 ? 4.008 33.951 89.445 1.00 53.06 189 ASP X N 1
ATOM 1528 C CA . ASP A 1 189 ? 2.749 33.236 89.582 1.00 53.41 189 ASP X CA 1
ATOM 1529 C C . ASP A 1 189 ? 2.931 31.841 89.001 1.00 52.98 189 ASP X C 1
ATOM 1530 O O . ASP A 1 189 ? 2.075 31.372 88.256 1.00 53.28 189 ASP X O 1
ATOM 1535 N N . ARG A 1 190 ? 4.049 31.192 89.300 1.00 52.34 190 ARG X N 1
ATOM 1536 C CA . ARG A 1 190 ? 4.278 29.826 88.837 1.00 51.86 190 ARG X CA 1
ATOM 1537 C C . ARG A 1 190 ? 3.589 28.856 89.829 1.00 51.55 190 ARG X C 1
ATOM 1538 O O . ARG A 1 190 ? 3.425 29.201 91.007 1.00 51.54 190 ARG X O 1
ATOM 1546 N N . PRO A 1 191 ? 3.155 27.659 89.364 1.00 51.21 191 PRO X N 1
ATOM 1547 C CA . PRO A 1 191 ? 2.510 26.686 90.271 1.00 51.10 191 PRO X CA 1
ATOM 1548 C C . PRO A 1 191 ? 3.379 26.222 91.451 1.00 50.87 191 PRO X C 1
ATOM 1549 O O . PRO A 1 191 ? 4.526 25.819 91.264 1.00 50.96 191 PRO X O 1
ATOM 1553 N N . PHE A 1 192 ? 2.829 26.279 92.658 1.00 50.49 192 PHE X N 1
ATOM 1554 C CA . PHE A 1 192 ? 3.552 25.848 93.856 1.00 50.16 192 PHE X CA 1
ATOM 1555 C C . PHE A 1 192 ? 4.541 26.880 94.336 1.00 49.44 192 PHE X C 1
ATOM 1556 O O . PHE A 1 192 ? 4.511 27.278 95.493 1.00 49.28 192 PHE X O 1
ATOM 1564 N N . VAL A 1 193 ? 5.419 27.305 93.440 1.00 48.67 193 VAL X N 1
ATOM 1565 C CA . VAL A 1 193 ? 6.496 28.217 93.783 1.00 48.26 193 VAL X CA 1
ATOM 1566 C C . VAL A 1 193 ? 6.009 29.539 94.351 1.00 48.01 193 VAL X C 1
ATOM 1567 O O . VAL A 1 193 ? 6.610 30.074 95.276 1.00 48.18 193 VAL X O 1
ATOM 1571 N N . LYS A 1 194 ? 4.925 30.073 93.808 1.00 47.58 194 LYS X N 1
ATOM 1572 C CA . LYS A 1 194 ? 4.404 31.323 94.334 1.00 47.26 194 LYS X CA 1
ATOM 1573 C C . LYS A 1 194 ? 4.105 31.197 95.827 1.00 46.63 194 LYS X C 1
ATOM 1574 O O . LYS A 1 194 ? 4.185 3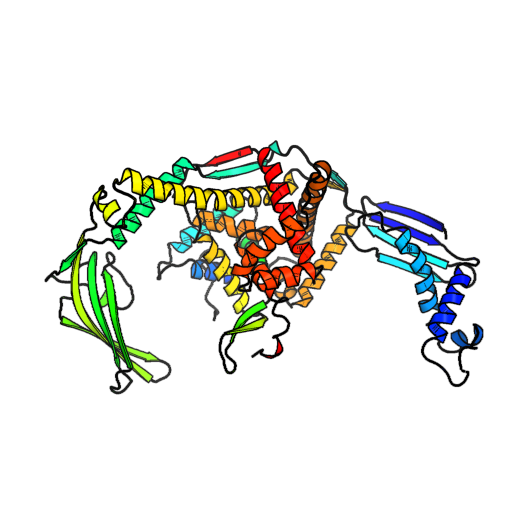2.173 96.570 1.00 46.77 194 LYS X O 1
ATOM 1580 N N . ASP A 1 195 ? 3.802 29.976 96.261 1.00 45.83 195 ASP X N 1
ATOM 1581 C CA . ASP A 1 195 ? 3.513 29.707 97.662 1.00 44.73 195 ASP X CA 1
ATOM 1582 C C . ASP A 1 195 ? 4.781 29.548 98.457 1.00 43.37 195 ASP X C 1
ATOM 1583 O O . ASP A 1 195 ? 4.837 29.984 99.592 1.00 43.31 195 ASP X O 1
ATOM 1588 N N . LEU A 1 196 ? 5.808 28.957 97.856 1.00 41.92 196 LEU X N 1
ATOM 1589 C CA . LEU A 1 196 ? 7.123 28.887 98.508 1.00 40.69 196 LEU X CA 1
ATOM 1590 C C . LEU A 1 196 ? 7.776 30.263 98.662 1.00 39.98 196 LEU X C 1
ATOM 1591 O O . LEU A 1 196 ? 8.815 30.385 99.297 1.00 40.21 196 LEU X O 1
ATOM 1596 N N . VAL A 1 197 ? 7.167 31.303 98.103 1.00 38.84 197 VAL X N 1
ATOM 1597 C CA . VAL A 1 197 ? 7.748 32.638 98.210 1.00 37.76 197 VAL X CA 1
ATOM 1598 C C . VAL A 1 197 ? 7.590 33.125 99.624 1.00 36.61 197 VAL X C 1
ATOM 1599 O O . VAL A 1 197 ? 6.543 32.925 100.235 1.00 36.66 197 VAL X O 1
ATOM 1603 N N . GLY A 1 198 ? 8.645 33.749 100.136 1.00 35.30 198 GLY X N 1
ATOM 1604 C CA . GLY A 1 198 ? 8.663 34.268 101.496 1.00 33.47 198 GLY X CA 1
ATOM 1605 C C . GLY A 1 198 ? 8.669 33.197 102.571 1.00 32.11 198 GLY X C 1
ATOM 1606 O O . GLY A 1 198 ? 8.483 33.509 103.741 1.00 32.05 198 GLY X O 1
ATOM 1607 N N . LYS A 1 199 ? 8.879 31.939 102.183 1.00 30.66 199 LYS X N 1
ATOM 1608 C CA . LYS A 1 199 ? 8.914 30.838 103.147 1.00 29.43 199 LYS X CA 1
ATOM 1609 C C . LYS A 1 199 ? 10.325 30.521 103.606 1.00 28.74 199 LYS X C 1
ATOM 1610 O O . LYS A 1 199 ? 11.275 30.647 102.836 1.00 28.92 199 LYS X O 1
ATOM 1616 N N . LYS A 1 200 ? 10.447 30.092 104.858 1.00 27.35 200 LYS X N 1
ATOM 1617 C CA . LYS A 1 200 ? 11.724 29.762 105.472 1.00 26.21 200 LYS X CA 1
ATOM 1618 C C . LYS A 1 200 ? 11.825 28.230 105.623 1.00 24.25 200 LYS X C 1
ATOM 1619 O O . LYS A 1 200 ? 10.828 27.531 105.493 1.00 23.83 200 LYS X O 1
ATOM 1625 N N . LYS A 1 201 ? 13.015 27.703 105.888 1.00 22.47 201 LYS X N 1
ATOM 1626 C CA . LYS A 1 201 ? 13.218 26.243 105.959 1.00 21.12 201 LYS X CA 1
ATOM 1627 C C . LYS A 1 201 ? 12.338 25.492 106.959 1.00 20.00 201 LYS X C 1
ATOM 1628 O O . LYS A 1 201 ? 12.183 25.913 108.109 1.00 20.41 201 LYS X O 1
ATOM 1634 N N . GLY A 1 202 ? 11.801 24.355 106.527 1.00 18.36 202 GLY X N 1
ATOM 1635 C CA . GLY A 1 202 ? 11.031 23.494 107.420 1.00 16.29 202 GLY X CA 1
ATOM 1636 C C . GLY A 1 202 ? 9.538 23.770 107.374 1.00 14.83 202 GLY X C 1
ATOM 1637 O O . GLY A 1 202 ? 8.752 23.020 107.967 1.00 14.67 202 GLY X O 1
ATOM 1638 N N . ASP A 1 203 ? 9.161 24.841 106.667 1.00 13.04 203 ASP X N 1
ATOM 1639 C CA . ASP A 1 203 ? 7.769 25.222 106.445 1.00 11.34 203 ASP X CA 1
ATOM 1640 C C . ASP A 1 203 ? 7.082 24.231 105.535 1.00 9.43 203 ASP X C 1
ATOM 1641 O O . ASP A 1 203 ? 7.717 23.600 104.716 1.00 9.21 203 ASP X O 1
ATOM 1646 N N . VAL A 1 204 ? 5.775 24.095 105.676 1.00 7.58 204 VAL X N 1
ATOM 1647 C CA . VAL A 1 204 ? 5.017 23.206 104.810 1.00 6.09 204 VAL X CA 1
ATOM 1648 C C . VAL A 1 204 ? 3.841 23.978 104.182 1.00 5.78 204 VAL X C 1
ATOM 1649 O O . VAL A 1 204 ? 3.317 24.938 104.783 1.00 6.00 204 VAL X O 1
ATOM 1653 N N . VAL A 1 205 ? 3.452 23.582 102.965 1.00 4.76 205 VAL X N 1
ATOM 1654 C CA . VAL A 1 205 ? 2.376 24.244 102.241 1.00 3.82 205 VAL X CA 1
ATOM 1655 C C . VAL A 1 205 ? 1.523 23.180 101.641 1.00 3.25 205 VAL X C 1
ATOM 1656 O O . VAL A 1 205 ? 1.934 22.557 100.688 1.00 3.27 205 VAL X O 1
ATOM 1660 N N . GLU A 1 206 ? 0.341 22.965 102.191 1.00 2.87 206 GLU X N 1
ATOM 1661 C CA . GLU A 1 206 ? -0.523 21.903 101.697 1.00 3.01 206 GLU X CA 1
ATOM 1662 C C . GLU A 1 206 ? -1.406 22.489 100.617 1.00 2.58 206 GLU X C 1
ATOM 1663 O O . GLU A 1 206 ? -1.819 23.647 100.730 1.00 2.70 206 GLU X O 1
ATOM 1669 N N . ILE A 1 207 ? -1.668 21.717 99.561 1.00 2.20 207 ILE X N 1
ATOM 1670 C CA . ILE A 1 207 ? -2.658 22.102 98.574 1.00 2.00 207 ILE X CA 1
ATOM 1671 C C . ILE A 1 207 ? -3.474 20.927 98.145 1.00 2.33 207 ILE X C 1
ATOM 1672 O O . ILE A 1 207 ? -2.945 19.930 97.715 1.00 2.26 207 ILE X O 1
ATOM 1677 N N . GLU A 1 208 ? -4.780 21.075 98.262 1.00 3.53 208 GLU X N 1
ATOM 1678 C CA . GLU A 1 208 ? -5.727 20.021 98.018 1.00 5.23 208 GLU X CA 1
ATOM 1679 C C . GLU A 1 208 ? -6.272 20.320 96.675 1.00 6.44 208 GLU X C 1
ATOM 1680 O O . GLU A 1 208 ? -6.241 21.472 96.242 1.00 6.55 208 GLU X O 1
ATOM 1686 N N . ARG A 1 209 ? -6.811 19.279 96.042 1.00 8.32 209 ARG X N 1
ATOM 1687 C CA . ARG A 1 209 ? -7.147 19.275 94.626 1.00 10.02 209 ARG X CA 1
ATOM 1688 C C . ARG A 1 209 ? -8.086 18.108 94.321 1.00 11.65 209 ARG X C 1
ATOM 1689 O O . ARG A 1 209 ? -7.990 17.049 94.952 1.00 11.88 209 ARG X O 1
ATOM 1697 N N . GLU A 1 210 ? -8.983 18.287 93.354 1.00 13.58 210 GLU X N 1
ATOM 1698 C CA . GLU A 1 210 ? -9.942 17.240 93.036 1.00 15.70 210 GLU X CA 1
ATOM 1699 C C . GLU A 1 210 ? -9.902 16.939 91.580 1.00 16.18 210 GLU X C 1
ATOM 1700 O O . GLU A 1 210 ? -9.990 17.848 90.775 1.00 15.80 210 GLU X O 1
ATOM 1706 N N . TYR A 1 211 ? -9.764 15.654 91.262 1.00 18.05 211 TYR X N 1
ATOM 1707 C CA . TYR A 1 211 ? -9.705 15.163 89.880 1.00 19.86 211 TYR X CA 1
ATOM 1708 C C . TYR A 1 211 ? -10.713 14.022 89.670 1.00 20.73 211 TYR X C 1
ATOM 1709 O O . TYR A 1 211 ? -10.574 12.947 90.259 1.00 20.52 211 TYR X O 1
ATOM 1718 N N . GLU A 1 212 ? -11.708 14.281 88.811 1.00 22.09 212 GLU X N 1
ATOM 1719 C CA . GLU A 1 212 ? -12.862 13.393 88.534 1.00 23.31 212 GLU X CA 1
ATOM 1720 C C . GLU A 1 212 ? -13.362 12.708 89.783 1.00 23.18 212 GLU X C 1
ATOM 1721 O O . GLU A 1 212 ? -13.414 11.484 89.848 1.00 23.08 212 GLU X O 1
ATOM 1727 N N . GLY A 1 213 ? -13.706 13.514 90.778 1.00 23.43 213 GLY X N 1
ATOM 1728 C CA . GLY A 1 213 ? -14.380 13.017 91.964 1.00 24.02 213 GLY X CA 1
ATOM 1729 C C . GLY A 1 213 ? -13.470 12.767 93.144 1.00 24.55 213 GLY X C 1
ATOM 1730 O O . GLY A 1 213 ? -13.863 12.976 94.301 1.00 25.13 213 GLY X O 1
ATOM 1731 N N . LYS A 1 214 ? -12.249 12.324 92.860 1.00 24.47 214 LYS X N 1
ATOM 1732 C CA . LYS A 1 214 ? -11.308 11.966 93.920 1.00 24.40 214 LYS X CA 1
ATOM 1733 C C . LYS A 1 214 ? -10.444 13.165 94.326 1.00 23.26 214 LYS X C 1
ATOM 1734 O O . LYS A 1 214 ? -9.939 13.899 93.461 1.00 23.35 214 LYS X O 1
ATOM 1740 N N . LYS A 1 215 ? -10.294 13.369 95.637 1.00 21.68 215 LYS X N 1
ATOM 1741 C CA . LYS A 1 215 ? -9.429 14.438 96.142 1.00 20.05 215 LYS X CA 1
ATOM 1742 C C . LYS A 1 215 ? -7.991 13.981 96.337 1.00 18.43 215 LYS X C 1
ATOM 1743 O O . LYS A 1 215 ? -7.733 12.845 96.708 1.00 18.25 215 LYS X O 1
ATOM 1749 N N . TYR A 1 216 ? -7.050 14.870 96.071 1.00 16.51 216 TYR X N 1
ATOM 1750 C CA . TYR A 1 216 ? -5.647 14.517 96.175 1.00 14.81 216 TYR X CA 1
ATOM 1751 C C . TYR A 1 216 ? -4.891 15.591 96.898 1.00 13.07 216 TYR X C 1
ATOM 1752 O O . TYR A 1 216 ? -4.990 16.758 96.536 1.00 13.12 216 TYR X O 1
ATOM 1761 N N . THR A 1 217 ? -4.126 15.217 97.914 1.00 10.81 217 THR X N 1
ATOM 1762 C CA . THR A 1 217 ? -3.432 16.238 98.672 1.00 8.58 217 THR X CA 1
ATOM 1763 C C . THR A 1 217 ? -1.971 16.290 98.329 1.00 7.30 217 THR X C 1
ATOM 1764 O O . THR A 1 217 ? -1.364 15.288 97.969 1.00 6.73 217 THR X O 1
ATOM 1768 N N . TYR A 1 218 ? -1.430 17.492 98.425 1.00 6.22 218 TYR X N 1
ATOM 1769 C CA . TYR A 1 218 ? -0.073 17.774 98.035 1.00 5.34 218 TYR X CA 1
ATOM 1770 C C . TYR A 1 218 ? 0.591 18.487 99.199 1.00 5.18 218 TYR X C 1
ATOM 1771 O O . TYR A 1 218 ? 0.257 19.633 99.482 1.00 5.42 218 TYR X O 1
ATOM 1780 N N . LYS A 1 219 ? 1.523 17.832 99.874 1.00 4.85 219 LYS X N 1
ATOM 1781 C CA . LYS A 1 219 ? 2.159 18.453 101.011 1.00 5.30 219 LYS X CA 1
ATOM 1782 C C . LYS A 1 219 ? 3.506 18.924 100.534 1.00 4.84 219 LYS X C 1
ATOM 1783 O O . LYS A 1 219 ? 4.336 18.126 100.171 1.00 5.13 219 LYS X O 1
ATOM 1789 N N . LEU A 1 220 ? 3.746 20.214 100.495 1.00 5.00 220 LEU X N 1
ATOM 1790 C CA . LEU A 1 220 ? 5.051 20.640 100.030 1.00 5.68 220 LEU X CA 1
ATOM 1791 C C . LEU A 1 220 ? 5.841 21.117 101.200 1.00 6.11 220 LEU X C 1
ATOM 1792 O O . LEU A 1 220 ? 5.414 22.046 101.868 1.00 6.29 220 LEU X O 1
ATOM 1797 N N . GLU A 1 221 ? 6.983 20.477 101.453 1.00 6.70 221 GLU X N 1
ATOM 1798 C CA . GLU A 1 221 ? 7.847 20.849 102.571 1.00 7.80 221 GLU X CA 1
ATOM 1799 C C . GLU A 1 221 ? 9.125 21.485 102.091 1.00 6.42 221 GLU X C 1
ATOM 1800 O O . GLU A 1 221 ? 9.845 20.907 101.304 1.00 6.43 221 GLU X O 1
ATOM 1806 N N . VAL A 1 222 ? 9.402 22.678 102.587 1.00 6.06 222 VAL X N 1
ATOM 1807 C CA . VAL A 1 222 ? 10.633 23.370 102.282 1.00 5.50 222 VAL X CA 1
ATOM 1808 C C . VAL A 1 222 ? 11.790 22.711 103.002 1.00 5.78 222 VAL X C 1
ATOM 1809 O O . VAL A 1 222 ? 11.831 22.654 104.220 1.00 5.11 222 VAL X O 1
ATOM 1813 N N . GLU A 1 223 ? 12.730 22.226 102.207 1.00 6.91 223 GLU X N 1
ATOM 1814 C CA . GLU A 1 223 ? 13.854 21.469 102.694 1.00 8.70 223 GLU X CA 1
ATOM 1815 C C . GLU A 1 223 ? 15.027 22.380 102.920 1.00 8.85 223 GLU X C 1
ATOM 1816 O O . GLU A 1 223 ? 15.718 22.245 103.918 1.00 9.37 223 GLU X O 1
ATOM 1822 N N . GLU A 1 224 ? 15.258 23.315 102.008 1.00 9.33 224 GLU X N 1
ATOM 1823 C CA . GLU A 1 224 ? 16.402 24.220 102.143 1.00 10.14 224 GLU X CA 1
ATOM 1824 C C . GLU A 1 224 ? 16.302 25.435 101.241 1.00 9.90 224 GLU X C 1
ATOM 1825 O O . GLU A 1 224 ? 15.681 25.384 100.185 1.00 10.40 224 GLU X O 1
ATOM 1831 N N . VAL A 1 225 ? 16.918 26.528 101.655 1.00 9.41 225 VAL X N 1
ATOM 1832 C CA . VAL A 1 225 ? 16.860 27.716 100.865 1.00 9.45 225 VAL X CA 1
ATOM 1833 C C . VAL A 1 225 ? 18.242 28.206 100.691 1.00 9.78 225 VAL X C 1
ATOM 1834 O O . VAL A 1 225 ? 18.856 28.650 101.625 1.00 10.08 225 VAL X O 1
ATOM 1838 N N . TYR A 1 226 ? 18.744 28.170 99.489 1.00 10.70 226 TYR X N 1
ATOM 1839 C CA . TYR A 1 226 ? 20.075 28.670 99.313 1.00 12.06 226 TYR X CA 1
ATOM 1840 C C . TYR A 1 226 ? 20.095 30.115 98.806 1.00 13.47 226 TYR X C 1
ATOM 1841 O O . TYR A 1 226 ? 19.056 30.661 98.436 1.00 13.85 226 TYR X O 1
ATOM 1850 N N . LYS A 1 227 ? 21.277 30.733 98.816 1.00 14.98 227 LYS X N 1
ATOM 1851 C CA . LYS A 1 227 ? 21.470 32.047 98.216 1.00 16.68 227 LYS X CA 1
ATOM 1852 C C . LYS A 1 227 ? 22.198 31.925 96.879 1.00 18.09 227 LYS X C 1
ATOM 1853 O O . LYS A 1 227 ? 23.331 31.441 96.822 1.00 18.77 227 LYS X O 1
ATOM 1859 N N . ARG A 1 228 ? 21.557 32.378 95.807 1.00 19.35 228 ARG X N 1
ATOM 1860 C CA . ARG A 1 228 ? 22.165 32.336 94.490 1.00 20.43 228 ARG X CA 1
ATOM 1861 C C . ARG A 1 228 ? 22.973 33.586 94.247 1.00 21.33 228 ARG X C 1
ATOM 1862 O O . ARG A 1 228 ? 22.456 34.689 94.398 1.00 21.69 228 ARG X O 1
ATOM 1870 N N . THR A 1 229 ? 24.225 33.424 93.842 1.00 22.49 229 THR X N 1
ATOM 1871 C CA . THR A 1 229 ? 24.961 34.534 93.240 1.00 24.15 229 THR X CA 1
ATOM 1872 C C . THR A 1 229 ? 25.851 34.025 92.114 1.00 24.90 229 THR X C 1
ATOM 1873 O O . THR A 1 229 ? 26.889 33.407 92.383 1.00 24.95 229 THR X O 1
ATOM 1877 N N . LEU A 1 230 ? 25.438 34.302 90.869 1.00 26.00 230 LEU X N 1
ATOM 1878 C CA . LEU A 1 230 ? 26.078 33.793 89.646 1.00 27.13 230 LEU X CA 1
ATOM 1879 C C . LEU A 1 230 ? 27.540 34.203 89.551 1.00 28.54 230 LEU X C 1
ATOM 1880 O O . LEU A 1 230 ? 27.868 35.363 89.778 1.00 28.34 230 LEU X O 1
ATOM 1885 N N . PRO A 1 231 ? 28.421 33.256 89.186 1.00 30.20 231 PRO X N 1
ATOM 1886 C CA . PRO A 1 231 ? 29.860 33.482 89.305 1.00 31.85 231 PRO X CA 1
ATOM 1887 C C . PRO A 1 231 ? 30.313 34.419 88.215 1.00 33.60 231 PRO X C 1
ATOM 1888 O O . PRO A 1 231 ? 29.741 34.421 87.122 1.00 33.79 231 PRO X O 1
ATOM 1892 N N . GLU A 1 232 ? 31.327 35.219 88.497 1.00 35.40 232 GLU X N 1
ATOM 1893 C CA . GLU A 1 232 ? 31.702 36.231 87.525 1.00 37.57 232 GLU X CA 1
ATOM 1894 C C . GLU A 1 232 ? 32.363 35.620 86.256 1.00 37.74 232 GLU X C 1
ATOM 1895 O O . GLU A 1 232 ? 32.955 34.532 86.310 1.00 37.74 232 GLU X O 1
ATOM 1901 N N . ILE A 1 233 ? 32.219 36.316 85.125 1.00 38.24 233 ILE X N 1
ATOM 1902 C CA . ILE A 1 233 ? 32.763 35.865 83.852 1.00 38.87 233 ILE X CA 1
ATOM 1903 C C . ILE A 1 233 ? 34.275 35.975 83.872 1.00 39.75 233 ILE X C 1
ATOM 1904 O O . ILE A 1 233 ? 34.828 36.999 83.499 1.00 39.91 233 ILE X O 1
ATOM 1909 N N . GLY A 1 234 ? 34.943 34.920 84.321 1.00 40.93 234 GLY X N 1
ATOM 1910 C CA . GLY A 1 234 ? 36.405 34.897 84.340 1.00 42.60 234 GLY X CA 1
ATOM 1911 C C . GLY A 1 234 ? 36.939 33.614 83.740 1.00 43.86 234 GLY X C 1
ATOM 1912 O O . GLY A 1 234 ? 36.167 32.807 83.211 1.00 44.04 234 GLY X O 1
ATOM 1913 N N . ASP A 1 235 ? 38.255 33.416 83.829 1.00 45.04 235 ASP X N 1
ATOM 1914 C CA . ASP A 1 235 ? 38.897 32.185 83.345 1.00 46.30 235 ASP X CA 1
ATOM 1915 C C . ASP A 1 235 ? 38.472 30.993 84.194 1.00 46.98 235 ASP X C 1
ATOM 1916 O O . ASP A 1 235 ? 38.649 29.842 83.798 1.00 46.92 235 ASP X O 1
ATOM 1921 N N . GLU A 1 236 ? 37.914 31.290 85.365 1.00 47.99 236 GLU X N 1
ATOM 1922 C CA . GLU A 1 236 ? 37.421 30.271 86.276 1.00 49.29 236 GLU X CA 1
ATOM 1923 C C . GLU A 1 236 ? 36.125 29.678 85.755 1.00 48.95 236 GLU X C 1
ATOM 1924 O O . GLU A 1 236 ? 35.784 28.539 86.056 1.00 49.13 236 GLU X O 1
ATOM 1930 N N . LEU A 1 237 ? 35.401 30.451 84.967 1.00 49.03 237 LEU X N 1
ATOM 1931 C CA . LEU A 1 237 ? 34.162 29.956 84.439 1.00 49.18 237 LEU X CA 1
ATOM 1932 C C . LEU A 1 237 ? 34.438 28.859 83.428 1.00 49.80 237 LEU X C 1
ATOM 1933 O O . LEU A 1 237 ? 33.630 27.949 83.259 1.00 49.76 237 LEU X O 1
ATOM 1938 N N . ALA A 1 238 ? 35.593 28.945 82.777 1.00 50.67 238 ALA X N 1
ATOM 1939 C CA . ALA A 1 238 ? 36.008 27.949 81.797 1.00 51.76 238 ALA X CA 1
ATOM 1940 C C . ALA A 1 238 ? 36.270 26.616 82.483 1.00 52.68 238 ALA X C 1
ATOM 1941 O O . ALA A 1 238 ? 35.689 25.577 82.129 1.00 52.62 238 ALA X O 1
ATOM 1943 N N . LYS A 1 239 ? 37.154 26.665 83.477 1.00 53.89 239 LYS X N 1
ATOM 1944 C CA . LYS A 1 239 ? 37.439 25.520 84.327 1.00 55.08 239 LYS X CA 1
ATOM 1945 C C . LYS A 1 239 ? 36.117 24.853 84.712 1.00 55.34 239 LYS X C 1
ATOM 1946 O O . LYS A 1 239 ? 35.955 23.643 84.549 1.00 55.40 239 LYS X O 1
ATOM 1952 N N . SER A 1 240 ? 35.168 25.667 85.176 1.00 55.92 240 SER X N 1
ATOM 1953 C CA . SER A 1 240 ? 33.863 25.194 85.630 1.00 56.64 240 SER X CA 1
ATOM 1954 C C . SER A 1 240 ? 33.139 24.309 84.615 1.00 57.34 240 SER X C 1
ATOM 1955 O O . SER A 1 240 ? 32.252 23.550 84.998 1.00 57.41 240 SER X O 1
ATOM 1958 N N . VAL A 1 241 ? 33.508 24.406 83.336 1.00 58.12 241 VAL X N 1
ATOM 1959 C CA . VAL A 1 241 ? 32.936 23.528 82.317 1.00 59.02 241 VAL X CA 1
ATOM 1960 C C . VAL A 1 241 ? 33.998 22.621 81.699 1.00 60.06 241 VAL X C 1
ATOM 1961 O O . VAL A 1 241 ? 34.207 22.612 80.485 1.00 60.20 241 VAL X O 1
ATOM 1965 N N . ASN A 1 242 ? 34.672 21.871 82.571 1.00 61.59 242 ASN X N 1
ATOM 1966 C CA . ASN A 1 242 ? 35.619 20.810 82.195 1.00 62.99 242 ASN X CA 1
ATOM 1967 C C . ASN A 1 242 ? 37.012 21.219 81.688 1.00 63.69 242 ASN X C 1
ATOM 1968 O O . ASN A 1 242 ? 37.368 22.406 81.605 1.00 63.84 242 ASN X O 1
ATOM 1973 N N . ASN A 1 243 ? 37.781 20.184 81.358 1.00 64.31 243 ASN X N 1
ATOM 1974 C CA . ASN A 1 243 ? 39.117 20.278 80.797 1.00 64.80 243 ASN X CA 1
ATOM 1975 C C . ASN A 1 243 ? 39.128 20.996 79.439 1.00 65.05 243 ASN X C 1
ATOM 1976 O O . ASN A 1 243 ? 38.120 21.591 79.030 1.00 64.97 243 ASN X O 1
ATOM 1981 N N . GLU A 1 244 ? 40.278 20.921 78.760 1.00 65.28 244 GLU X N 1
ATOM 1982 C CA . GLU A 1 244 ? 40.520 21.495 77.424 1.00 65.54 244 GLU X CA 1
ATOM 1983 C C . GLU A 1 244 ? 40.723 23.007 77.454 1.00 65.06 244 GLU X C 1
ATOM 1984 O O . GLU A 1 244 ? 41.794 23.494 77.095 1.00 65.15 244 GLU X O 1
ATOM 1990 N N . PHE A 1 245 ? 39.695 23.751 77.856 1.00 64.69 245 PHE X N 1
ATOM 1991 C CA . PHE A 1 245 ? 39.808 25.203 77.903 1.00 64.17 245 PHE X CA 1
ATOM 1992 C C . PHE A 1 245 ? 40.471 25.530 79.215 1.00 63.54 245 PHE X C 1
ATOM 1993 O O . PHE A 1 245 ? 40.146 24.931 80.249 1.00 63.58 245 PHE X O 1
ATOM 2001 N N . GLU A 1 246 ? 41.418 26.460 79.165 1.00 62.67 246 GLU X N 1
ATOM 2002 C CA . GLU A 1 246 ? 42.112 26.907 80.364 1.00 61.70 246 GLU X CA 1
ATOM 2003 C C . GLU A 1 246 ? 41.871 28.389 80.561 1.00 60.75 246 GLU X C 1
ATOM 2004 O O . GLU A 1 246 ? 41.911 28.893 81.691 1.00 60.64 246 GLU X O 1
ATOM 2010 N N . THR A 1 247 ? 41.610 29.070 79.442 1.00 59.46 247 THR X N 1
ATOM 2011 C CA . THR A 1 247 ? 41.314 30.500 79.430 1.00 58.03 247 THR X CA 1
ATOM 2012 C C . THR A 1 247 ? 39.872 30.772 78.968 1.00 56.94 247 THR X C 1
ATOM 2013 O O . THR A 1 247 ? 39.264 29.934 78.299 1.00 56.85 247 THR X O 1
ATOM 2017 N N . LEU A 1 248 ? 39.324 31.928 79.352 1.00 55.40 248 LEU X N 1
ATOM 2018 C CA . LEU A 1 248 ? 37.958 32.322 78.979 1.00 54.13 248 LEU X CA 1
ATOM 2019 C C . LEU A 1 248 ? 37.897 32.512 77.483 1.00 53.53 248 LEU X C 1
ATOM 2020 O O . LEU A 1 248 ? 37.009 31.989 76.811 1.00 53.49 248 LEU X O 1
ATOM 2025 N N . GLU A 1 249 ? 38.868 33.261 76.975 1.00 52.71 249 GLU X N 1
ATOM 2026 C CA . GLU A 1 249 ? 39.029 33.493 75.557 1.00 51.82 249 GLU X CA 1
ATOM 2027 C C . GLU A 1 249 ? 38.969 32.166 74.807 1.00 50.60 249 GLU X C 1
ATOM 2028 O O . GLU A 1 249 ? 38.552 32.110 73.661 1.00 50.38 249 GLU X O 1
ATOM 2034 N N . GLN A 1 250 ? 39.367 31.097 75.478 1.00 49.38 250 GLN X N 1
ATOM 2035 C CA . GLN A 1 250 ? 39.317 29.773 74.901 1.00 48.62 250 GLN X CA 1
ATOM 2036 C C . GLN A 1 250 ? 37.895 29.182 74.907 1.00 47.39 250 GLN X C 1
ATOM 2037 O O . GLN A 1 250 ? 37.450 28.607 73.913 1.00 47.39 250 GLN X O 1
ATOM 2043 N N . LEU A 1 251 ? 37.180 29.318 76.017 1.00 45.92 251 LEU X N 1
ATOM 2044 C CA . LEU A 1 251 ? 35.799 28.854 76.079 1.00 44.47 251 LEU X CA 1
ATOM 2045 C C . LEU A 1 251 ? 34.970 29.543 75.013 1.00 43.75 251 LEU X C 1
ATOM 2046 O O . LEU A 1 251 ? 34.237 28.892 74.276 1.00 43.81 251 LEU X O 1
ATOM 2051 N N . LYS A 1 252 ? 35.094 30.867 74.955 1.00 42.67 252 LYS X N 1
ATOM 2052 C CA . LYS A 1 252 ? 34.427 31.687 73.960 1.00 41.63 252 LYS X CA 1
ATOM 2053 C C . LYS A 1 252 ? 34.748 31.212 72.551 1.00 41.33 252 LYS X C 1
ATOM 2054 O O . LYS A 1 252 ? 33.860 31.074 71.719 1.00 41.28 252 LYS X O 1
ATOM 2060 N N . GLU A 1 253 ? 36.019 30.956 72.280 1.00 40.84 253 GLU X N 1
ATOM 2061 C CA . GLU A 1 253 ? 36.393 30.412 70.993 1.00 40.80 253 GLU X CA 1
ATOM 2062 C C . GLU A 1 253 ? 35.498 29.228 70.702 1.00 39.39 253 GLU X C 1
ATOM 2063 O O . GLU A 1 253 ? 34.736 29.250 69.742 1.00 39.62 253 GLU X O 1
ATOM 2069 N N . SER A 1 254 ? 35.573 28.207 71.548 1.00 37.96 254 SER X N 1
ATOM 2070 C CA . SER A 1 254 ? 34.759 27.026 71.356 1.00 36.77 254 SER X CA 1
ATOM 2071 C C . SER A 1 254 ? 33.307 27.364 71.040 1.00 35.81 254 SER X C 1
ATOM 2072 O O . SER A 1 254 ? 32.729 26.815 70.112 1.00 35.90 254 SER X O 1
ATOM 2075 N N . LEU A 1 255 ? 32.717 28.268 71.808 1.00 34.67 255 LEU X N 1
ATOM 2076 C CA . LEU A 1 255 ? 31.292 28.562 71.661 1.00 33.50 255 LEU X CA 1
ATOM 2077 C C . LEU A 1 255 ? 30.960 29.288 70.356 1.00 33.38 255 LEU X C 1
ATOM 2078 O O . LEU A 1 255 ? 29.866 29.104 69.794 1.00 33.07 255 LEU X O 1
ATOM 2083 N N . LYS A 1 256 ? 31.901 30.117 69.900 1.00 33.12 256 LYS X N 1
ATOM 2084 C CA . LYS A 1 256 ? 31.813 30.755 68.598 1.00 32.94 256 LYS X CA 1
ATOM 2085 C C . LYS A 1 256 ? 31.799 29.657 67.560 1.00 33.24 256 LYS X C 1
ATOM 2086 O O . LYS A 1 256 ? 30.861 29.564 66.791 1.00 33.27 256 LYS X O 1
ATOM 2092 N N . LYS A 1 257 ? 32.801 28.788 67.575 1.00 33.73 257 LYS X N 1
ATOM 2093 C CA . LYS A 1 257 ? 32.860 27.685 66.613 1.00 34.97 257 LYS X CA 1
ATOM 2094 C C . LYS A 1 257 ? 31.557 26.889 66.579 1.00 34.57 257 LYS X C 1
ATOM 2095 O O . LYS A 1 257 ? 31.110 26.422 65.530 1.00 34.35 257 LYS X O 1
ATOM 2101 N N . GLU A 1 258 ? 30.944 26.771 67.745 1.00 34.87 258 GLU X N 1
ATOM 2102 C CA . GLU A 1 258 ? 29.733 25.999 67.913 1.00 35.32 258 GLU X CA 1
ATOM 2103 C C . GLU A 1 258 ? 28.561 26.714 67.294 1.00 35.11 258 GLU X C 1
ATOM 2104 O O . GLU A 1 258 ? 27.603 26.078 66.881 1.00 35.23 258 GLU X O 1
ATOM 2110 N N . GLY A 1 259 ? 28.640 28.038 67.244 1.00 34.98 259 GLY X N 1
ATOM 2111 C CA . GLY A 1 259 ? 27.569 28.861 66.695 1.00 34.64 259 GLY X CA 1
ATOM 2112 C C . GLY A 1 259 ? 27.661 29.076 65.201 1.00 34.35 259 GLY X C 1
ATOM 2113 O O . GLY A 1 259 ? 26.662 28.994 64.495 1.00 34.02 259 GLY X O 1
ATOM 2114 N N . LYS A 1 260 ? 28.863 29.367 64.716 1.00 34.52 260 LYS X N 1
ATOM 2115 C CA . LYS A 1 260 ? 29.098 29.444 63.277 1.00 34.79 260 LYS X CA 1
ATOM 2116 C C . LYS A 1 260 ? 28.597 28.145 62.646 1.00 34.48 260 LYS X C 1
ATOM 2117 O O . LYS A 1 260 ? 28.061 28.144 61.544 1.00 34.41 260 LYS X O 1
ATOM 2123 N N . GLU A 1 261 ? 28.749 27.043 63.369 1.00 34.18 261 GLU X N 1
ATOM 2124 C CA . GLU A 1 261 ? 28.263 25.775 62.888 1.00 33.90 261 GLU X CA 1
ATOM 2125 C C . GLU A 1 261 ? 26.771 25.876 62.690 1.00 32.49 261 GLU X C 1
ATOM 2126 O O . GLU A 1 261 ? 26.289 25.732 61.592 1.00 32.43 261 GLU X O 1
ATOM 2132 N N . ILE A 1 262 ? 26.047 26.180 63.751 1.00 31.56 262 ILE X N 1
ATOM 2133 C CA . ILE A 1 262 ? 24.595 26.232 63.682 1.00 30.70 262 ILE X CA 1
ATOM 2134 C C . ILE A 1 262 ? 24.096 27.329 62.746 1.00 29.79 262 ILE X C 1
ATOM 2135 O O . ILE A 1 262 ? 23.018 27.240 62.191 1.00 29.95 262 ILE X O 1
ATOM 2140 N N . TYR A 1 263 ? 24.889 28.359 62.557 1.00 28.73 263 TYR X N 1
ATOM 2141 C CA . TYR A 1 263 ? 24.476 29.438 61.699 1.00 28.00 263 TYR X CA 1
ATOM 2142 C C . TYR A 1 263 ? 24.575 29.006 60.258 1.00 27.62 263 TYR X C 1
ATOM 2143 O O . TYR A 1 263 ? 23.594 29.032 59.517 1.00 27.44 263 TYR X O 1
ATOM 2152 N N . ASP A 1 264 ? 25.784 28.604 59.876 1.00 27.26 264 ASP X N 1
ATOM 2153 C CA . ASP A 1 264 ? 26.084 28.211 58.511 1.00 26.68 264 ASP X CA 1
ATOM 2154 C C . ASP A 1 264 ? 25.055 27.234 58.010 1.00 25.87 264 ASP X C 1
ATOM 2155 O O . ASP A 1 264 ? 24.806 27.187 56.812 1.00 26.15 264 ASP X O 1
ATOM 2160 N N . VAL A 1 265 ? 24.451 26.465 58.915 1.00 24.36 265 VAL X N 1
ATOM 2161 C CA . VAL A 1 265 ? 23.451 25.515 58.491 1.00 23.21 265 VAL X CA 1
ATOM 2162 C C . VAL A 1 265 ? 22.083 26.180 58.377 1.00 22.28 265 VAL X C 1
ATOM 2163 O O . VAL A 1 265 ? 21.373 25.996 57.376 1.00 22.17 265 VAL X O 1
ATOM 2167 N N . GLU A 1 266 ? 21.728 26.974 59.377 1.00 21.13 266 GLU X N 1
ATOM 2168 C CA . GLU A 1 266 ? 20.374 27.497 59.452 1.00 20.47 266 GLU X CA 1
ATOM 2169 C C . GLU A 1 266 ? 20.149 28.657 58.515 1.00 19.09 266 GLU X C 1
ATOM 2170 O O . GLU A 1 266 ? 19.042 28.848 58.024 1.00 18.85 266 GLU X O 1
ATOM 2176 N N . MET A 1 267 ? 21.207 29.426 58.270 1.00 17.80 267 MET X N 1
ATOM 2177 C CA . MET A 1 267 ? 21.081 30.670 57.548 1.00 16.31 267 MET X CA 1
ATOM 2178 C C . MET A 1 267 ? 21.161 30.325 56.104 1.00 16.49 267 MET X C 1
ATOM 2179 O O . MET A 1 267 ? 20.340 30.801 55.332 1.00 17.09 267 MET X O 1
ATOM 2184 N N . LYS A 1 268 ? 22.131 29.476 55.741 1.00 16.26 268 LYS X N 1
ATOM 2185 C CA . LYS A 1 268 ? 22.263 28.943 54.366 1.00 15.65 268 LYS X CA 1
ATOM 2186 C C . LYS A 1 268 ? 20.909 28.470 53.886 1.00 14.21 268 LYS X C 1
ATOM 2187 O O . LYS A 1 268 ? 20.427 28.928 52.862 1.00 13.88 268 LYS X O 1
ATOM 2193 N N . GLU A 1 269 ? 20.291 27.597 54.678 1.00 12.84 269 GLU X N 1
ATOM 2194 C CA . GLU A 1 269 ? 18.932 27.128 54.448 1.00 11.52 269 GLU X CA 1
ATOM 2195 C C . GLU A 1 269 ? 17.891 28.233 54.273 1.00 10.31 269 GLU X C 1
ATOM 2196 O O . GLU A 1 269 ? 17.003 28.113 53.431 1.00 10.44 269 GLU X O 1
ATOM 2202 N N . SER A 1 270 ? 17.977 29.291 55.072 1.00 8.73 270 SER X N 1
ATOM 2203 C CA . SER A 1 270 ? 17.058 30.427 54.932 1.00 7.17 270 SER X CA 1
ATOM 2204 C C . SER A 1 270 ? 17.198 31.077 53.553 1.00 6.14 270 SER X C 1
ATOM 2205 O O . SER A 1 270 ? 16.199 31.295 52.858 1.00 6.79 270 SER X O 1
ATOM 2208 N N . MET A 1 271 ? 18.436 31.370 53.143 1.00 3.99 271 MET X N 1
ATOM 2209 C CA . MET A 1 271 ? 18.647 32.088 51.900 1.00 2.00 271 MET X CA 1
ATOM 2210 C C . MET A 1 271 ? 18.038 31.279 50.781 1.00 2.00 271 MET X C 1
ATOM 2211 O O . MET A 1 271 ? 17.169 31.778 50.073 1.00 2.00 271 MET X O 1
ATOM 2216 N N . ARG A 1 272 ? 18.430 30.006 50.698 1.00 2.00 272 ARG X N 1
ATOM 2217 C CA . ARG A 1 272 ? 17.801 29.050 49.799 1.00 2.00 272 ARG X CA 1
ATOM 2218 C C . ARG A 1 272 ? 16.330 29.236 49.817 1.00 2.00 272 ARG X C 1
ATOM 2219 O O . ARG A 1 272 ? 15.720 29.520 48.807 1.00 2.00 272 ARG X O 1
ATOM 2227 N N . GLU A 1 273 ? 15.745 29.115 50.982 1.00 2.00 273 GLU X N 1
ATOM 2228 C CA . GLU A 1 273 ? 14.316 29.195 51.038 1.00 2.32 273 GLU X CA 1
ATOM 2229 C C . GLU A 1 273 ? 13.750 30.399 50.318 1.00 2.24 273 GLU X C 1
ATOM 2230 O O . GLU A 1 273 ? 12.864 30.267 49.491 1.00 2.18 273 GLU X O 1
ATOM 2236 N N . GLN A 1 274 ? 14.293 31.570 50.604 1.00 2.70 274 GLN X N 1
ATOM 2237 C CA . GLN A 1 274 ? 13.697 32.797 50.094 1.00 2.98 274 GLN X CA 1
ATOM 2238 C C . GLN A 1 274 ? 14.058 33.084 48.637 1.00 3.48 274 GLN X C 1
ATOM 2239 O O . GLN A 1 274 ? 13.282 33.744 47.949 1.00 3.96 274 GLN X O 1
ATOM 2245 N N . LEU A 1 275 ? 15.202 32.591 48.153 1.00 3.73 275 LEU X N 1
ATOM 2246 C CA . LEU A 1 275 ? 15.489 32.638 46.705 1.00 3.94 275 LEU X CA 1
ATOM 2247 C C . LEU A 1 275 ? 14.405 31.894 45.918 1.00 4.69 275 LEU X C 1
ATOM 2248 O O . LEU A 1 275 ? 14.016 32.309 44.824 1.00 4.38 275 LEU X O 1
ATOM 2253 N N . LEU A 1 276 ? 13.933 30.794 46.502 1.00 5.81 276 LEU X N 1
ATOM 2254 C CA . LEU A 1 276 ? 12.919 29.979 45.906 1.00 7.32 276 LEU X CA 1
ATOM 2255 C C . LEU A 1 276 ? 11.605 30.707 45.963 1.00 8.86 276 LEU X C 1
ATOM 2256 O O . LEU A 1 276 ? 10.862 30.730 44.998 1.00 8.73 276 LEU X O 1
ATOM 2261 N N . GLU A 1 277 ? 11.332 31.330 47.097 1.00 11.54 277 GLU X N 1
ATOM 2262 C CA . GLU A 1 277 ? 10.091 32.084 47.280 1.00 14.87 277 GLU X CA 1
ATOM 2263 C C . GLU A 1 277 ? 9.920 33.049 46.147 1.00 14.81 277 GLU X C 1
ATOM 2264 O O . GLU A 1 277 ? 8.803 33.379 45.788 1.00 15.04 277 GLU X O 1
ATOM 2270 N N . LYS A 1 278 ? 11.039 33.452 45.553 1.00 15.79 278 LYS X N 1
ATOM 2271 C CA . LYS A 1 278 ? 11.059 34.616 44.689 1.00 16.81 278 LYS X CA 1
ATOM 2272 C C . LYS A 1 278 ? 11.447 34.392 43.240 1.00 17.13 278 LYS X C 1
ATOM 2273 O O . LYS A 1 278 ? 11.500 35.354 42.476 1.00 17.91 278 LYS X O 1
ATOM 2279 N N . LEU A 1 279 ? 11.710 33.159 42.826 1.00 17.14 279 LEU X N 1
ATOM 2280 C CA . LEU A 1 279 ? 11.989 32.955 41.411 1.00 16.98 279 LEU X CA 1
ATOM 2281 C C . LEU A 1 279 ? 10.916 33.570 40.495 1.00 17.73 279 LEU X C 1
ATOM 2282 O O . LEU A 1 279 ? 11.249 34.316 39.591 1.00 17.36 279 LEU X O 1
ATOM 2287 N N . PRO A 1 280 ? 9.626 33.294 40.751 1.00 18.88 280 PRO X N 1
ATOM 2288 C CA . PRO A 1 280 ? 8.554 33.750 39.863 1.00 19.69 280 PRO X CA 1
ATOM 2289 C C . PRO A 1 280 ? 8.600 35.200 39.449 1.00 20.43 280 PRO X C 1
ATOM 2290 O O . PRO A 1 280 ? 8.138 35.534 38.354 1.00 20.82 280 PRO X O 1
ATOM 2294 N N . GLU A 1 281 ? 9.150 36.057 40.295 1.00 21.09 281 GLU X N 1
ATOM 2295 C CA . GLU A 1 281 ? 9.345 37.448 39.893 1.00 22.02 281 GLU X CA 1
ATOM 2296 C C . GLU A 1 281 ? 10.154 37.611 38.612 1.00 21.93 281 GLU X C 1
ATOM 2297 O O . GLU A 1 281 ? 9.732 38.325 37.706 1.00 21.33 281 GLU X O 1
ATOM 2303 N N . ILE A 1 282 ? 11.303 36.940 38.558 1.00 22.43 282 ILE X N 1
ATOM 2304 C CA . ILE A 1 282 ? 12.163 36.938 37.376 1.00 23.31 282 ILE X CA 1
ATOM 2305 C C . ILE A 1 282 ? 11.827 35.865 36.333 1.00 24.49 282 ILE X C 1
ATOM 2306 O O . ILE A 1 282 ? 12.524 35.726 35.318 1.00 24.46 282 ILE X O 1
ATOM 2311 N N . VAL A 1 283 ? 10.770 35.102 36.576 1.00 25.80 283 VAL X N 1
ATOM 2312 C CA . VAL A 1 283 ? 10.396 34.086 35.616 1.00 27.11 283 VAL X CA 1
ATOM 2313 C C . VAL A 1 283 ? 9.109 34.432 34.897 1.00 28.38 283 VAL X C 1
ATOM 2314 O O . VAL A 1 283 ? 8.227 35.118 35.447 1.00 28.44 283 VAL X O 1
ATOM 2318 N N . GLU A 1 284 ? 9.044 33.930 33.659 1.00 29.59 284 GLU X N 1
ATOM 2319 C CA . GLU A 1 284 ? 7.971 34.165 32.709 1.00 30.93 284 GLU X CA 1
ATOM 2320 C C . GLU A 1 284 ? 7.960 32.973 31.761 1.00 30.65 284 GLU X C 1
ATOM 2321 O O . GLU A 1 284 ? 8.980 32.633 31.151 1.00 30.75 284 GLU X O 1
ATOM 2327 N N . ILE A 1 285 ? 6.817 32.310 31.662 1.00 30.62 285 ILE X N 1
ATOM 2328 C CA . ILE A 1 285 ? 6.747 31.125 30.819 1.00 30.58 285 ILE X CA 1
ATOM 2329 C C . ILE A 1 285 ? 5.570 31.156 29.850 1.00 31.03 285 ILE X C 1
ATOM 2330 O O . ILE A 1 285 ? 4.569 31.839 30.098 1.00 31.53 285 ILE X O 1
ATOM 2335 N N . GLU A 1 286 ? 5.700 30.413 28.751 1.00 30.72 286 GLU X N 1
ATOM 2336 C CA . GLU A 1 286 ? 4.592 30.193 27.849 1.00 30.42 286 GLU X CA 1
ATOM 2337 C C . GLU A 1 286 ? 3.913 28.904 28.243 1.00 29.59 286 GLU X C 1
ATOM 2338 O O . GLU A 1 286 ? 4.490 27.815 28.146 1.00 29.49 286 GLU X O 1
ATOM 2344 N N . ILE A 1 287 ? 2.678 29.045 28.697 1.00 28.64 287 ILE X N 1
ATOM 2345 C CA . ILE A 1 287 ? 1.910 27.924 29.192 1.00 27.91 287 ILE X CA 1
ATOM 2346 C C . ILE A 1 287 ? 0.474 28.084 28.758 1.00 26.99 287 ILE X C 1
ATOM 2347 O O . ILE A 1 287 ? -0.109 29.160 28.841 1.00 26.73 287 ILE X O 1
ATOM 2352 N N . SER A 1 288 ? -0.093 26.997 28.284 1.00 26.22 288 SER X N 1
ATOM 2353 C CA . SER A 1 288 ? -1.455 27.024 27.844 1.00 25.77 288 SER X CA 1
ATOM 2354 C C . SER A 1 288 ? -2.370 27.194 29.016 1.00 24.93 288 SER X C 1
ATOM 2355 O O . SER A 1 288 ? -2.293 26.435 29.979 1.00 24.55 288 SER X O 1
ATOM 2358 N N . ASP A 1 289 ? -3.269 28.160 28.905 1.00 24.40 289 ASP X N 1
ATOM 2359 C CA . ASP A 1 289 ? -4.278 28.363 29.921 1.00 24.15 289 ASP X CA 1
ATOM 2360 C C . ASP A 1 289 ? -4.884 27.044 30.354 1.00 23.02 289 ASP X C 1
ATOM 2361 O O . ASP A 1 289 ? -5.146 26.823 31.539 1.00 22.88 289 ASP X O 1
ATOM 2366 N N . ARG A 1 290 ? -5.128 26.176 29.388 1.00 21.63 290 ARG X N 1
ATOM 2367 C CA . ARG A 1 290 ? -5.778 24.935 29.690 1.00 20.46 290 ARG X CA 1
ATOM 2368 C C . ARG A 1 290 ? -4.908 24.003 30.502 1.00 19.87 290 ARG X C 1
ATOM 2369 O O . ARG A 1 290 ? -5.388 23.420 31.466 1.00 20.13 290 ARG X O 1
ATOM 2377 N N . THR A 1 291 ? -3.639 23.859 30.130 1.00 18.87 291 THR X N 1
ATOM 2378 C CA . THR A 1 291 ? -2.696 23.111 30.968 1.00 18.18 291 THR X CA 1
ATOM 2379 C C . THR A 1 291 ? -2.833 23.488 32.443 1.00 17.73 291 THR X C 1
ATOM 2380 O O . THR A 1 291 ? -2.994 22.617 33.302 1.00 17.44 291 THR X O 1
ATOM 2384 N N . LEU A 1 292 ? -2.778 24.787 32.721 1.00 17.12 292 LEU X N 1
ATOM 2385 C CA . LEU A 1 292 ? -3.030 25.267 34.056 1.00 16.94 292 LEU X CA 1
ATOM 2386 C C . LEU A 1 292 ? -4.376 24.800 34.478 1.00 17.10 292 LEU X C 1
ATOM 2387 O O . LEU A 1 292 ? -4.477 23.980 35.384 1.00 18.12 292 LEU X O 1
ATOM 2392 N N . GLU A 1 293 ? -5.417 25.294 33.816 1.00 16.65 293 GLU X N 1
ATOM 2393 C CA . GLU A 1 293 ? -6.773 25.064 34.297 1.00 16.64 293 GLU X CA 1
ATOM 2394 C C . GLU A 1 293 ? -6.944 23.583 34.646 1.00 15.11 293 GLU X C 1
ATOM 2395 O O . GLU A 1 293 ? -7.670 23.254 35.588 1.00 15.30 293 GLU X O 1
ATOM 2401 N N . ILE A 1 294 ? -6.219 22.699 33.947 1.00 13.77 294 ILE X N 1
ATOM 2402 C CA . ILE A 1 294 ? -6.269 21.264 34.275 1.00 12.61 294 ILE X CA 1
ATOM 2403 C C . ILE A 1 294 ? -5.644 20.962 35.621 1.00 11.75 294 ILE X C 1
ATOM 2404 O O . ILE A 1 294 ? -6.358 20.564 36.542 1.00 11.85 294 ILE X O 1
ATOM 2409 N N . LEU A 1 295 ? -4.328 21.159 35.729 1.00 10.45 295 LEU X N 1
ATOM 2410 C CA . LEU A 1 295 ? -3.625 21.065 37.008 1.00 9.18 295 LEU X CA 1
ATOM 2411 C C . LEU A 1 295 ? -4.438 21.633 38.149 1.00 9.10 295 LEU X C 1
ATOM 2412 O O . LEU A 1 295 ? -4.298 21.199 39.284 1.00 8.68 295 LEU X O 1
ATOM 2417 N N . VAL A 1 296 ? -5.275 22.615 37.842 1.00 9.40 296 VAL X N 1
ATOM 2418 C CA . VAL A 1 296 ? -6.172 23.155 38.825 1.00 10.36 296 VAL X CA 1
ATOM 2419 C C . VAL A 1 296 ? -7.153 22.084 39.252 1.00 12.01 296 VAL X C 1
ATOM 2420 O O . VAL A 1 296 ? -7.238 21.762 40.439 1.00 12.13 296 VAL X O 1
ATOM 2424 N N . ASN A 1 297 ? -7.855 21.492 38.298 1.00 13.88 297 ASN X N 1
ATOM 2425 C CA . ASN A 1 297 ? -8.735 20.378 38.636 1.00 16.44 297 ASN X CA 1
ATOM 2426 C C . ASN A 1 297 ? -7.970 19.169 39.157 1.00 17.60 297 ASN X C 1
ATOM 2427 O O . ASN A 1 297 ? -8.388 18.502 40.098 1.00 17.78 297 ASN X O 1
ATOM 2432 N N . GLU A 1 298 ? -6.832 18.894 38.547 1.00 19.25 298 GLU X N 1
ATOM 2433 C CA . GLU A 1 298 ? -6.021 17.785 38.980 1.00 21.40 298 GLU X CA 1
ATOM 2434 C C . GLU A 1 298 ? -5.649 17.966 40.437 1.00 20.82 298 GLU X C 1
ATOM 2435 O O . GLU A 1 298 ? -5.157 17.036 41.065 1.00 21.41 298 GLU 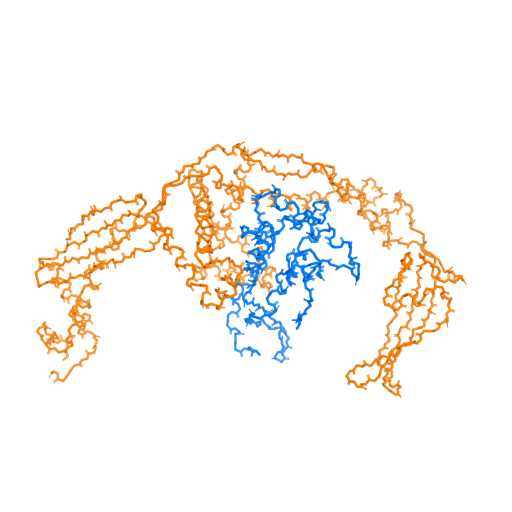X O 1
ATOM 2441 N N . ALA A 1 299 ? -5.893 19.160 40.972 1.00 20.60 299 ALA X N 1
ATOM 2442 C CA . ALA A 1 299 ? -5.566 19.463 42.360 1.00 20.20 299 ALA X CA 1
ATOM 2443 C C . ALA A 1 299 ? -6.803 19.578 43.231 1.00 20.08 299 ALA X C 1
ATOM 2444 O O . ALA A 1 299 ? -6.895 18.915 44.259 1.00 19.62 299 ALA X O 1
ATOM 2446 N N . ILE A 1 300 ? -7.747 20.420 42.820 1.00 20.42 300 ILE X N 1
ATOM 2447 C CA . ILE A 1 300 ? -8.958 20.621 43.593 1.00 21.07 300 ILE X CA 1
ATOM 2448 C C . ILE A 1 300 ? -9.555 19.272 43.925 1.00 22.32 300 ILE X C 1
ATOM 2449 O O . ILE A 1 300 ? -9.737 18.939 45.082 1.00 22.34 300 ILE X O 1
ATOM 2454 N N . ASN A 1 301 ? -9.862 18.496 42.897 1.00 24.24 301 ASN X N 1
ATOM 2455 C CA . ASN A 1 301 ? -10.370 17.144 43.077 1.00 26.33 301 ASN X CA 1
ATOM 2456 C C . ASN A 1 301 ? -9.606 16.348 44.141 1.00 27.78 301 ASN X C 1
ATOM 2457 O O . ASN A 1 301 ? -10.178 15.939 45.173 1.00 27.85 301 ASN X O 1
ATOM 2462 N N . ARG A 1 302 ? -8.312 16.156 43.888 1.00 29.45 302 ARG X N 1
ATOM 2463 C CA . ARG A 1 302 ? -7.423 15.446 44.800 1.00 30.90 302 ARG X CA 1
ATOM 2464 C C . ARG A 1 302 ? -7.431 16.051 46.215 1.00 32.09 302 ARG X C 1
ATOM 2465 O O . ARG A 1 302 ? -6.764 15.527 47.109 1.00 32.32 302 ARG X O 1
ATOM 2473 N N . LEU A 1 303 ? -8.176 17.146 46.417 1.00 33.55 303 LEU X N 1
ATOM 2474 C CA . LEU A 1 303 ? -8.416 17.680 47.768 1.00 34.98 303 LEU X CA 1
ATOM 2475 C C . LEU A 1 303 ? -9.645 17.061 48.412 1.00 36.35 303 LEU X C 1
ATOM 2476 O O . LEU A 1 303 ? -9.581 16.594 49.546 1.00 36.41 303 LEU X O 1
ATOM 2481 N N . LYS A 1 304 ? -10.753 17.036 47.675 1.00 38.31 304 LYS X N 1
ATOM 2482 C CA . LYS A 1 304 ? -11.966 16.324 48.099 1.00 40.05 304 LYS X CA 1
ATOM 2483 C C . LYS A 1 304 ? -11.692 14.861 48.459 1.00 41.18 304 LYS X C 1
ATOM 2484 O O . LYS A 1 304 ? -12.515 14.235 49.104 1.00 40.99 304 LYS X O 1
ATOM 2490 N N . ARG A 1 305 ? -10.546 14.327 48.030 1.00 43.06 305 ARG X N 1
ATOM 2491 C CA . ARG A 1 305 ? -10.137 12.951 48.349 1.00 45.32 305 ARG X CA 1
ATOM 2492 C C . ARG A 1 305 ? -9.657 12.770 49.794 1.00 46.19 305 ARG X C 1
ATOM 2493 O O . ARG A 1 305 ? -9.330 11.656 50.206 1.00 46.60 305 ARG X O 1
ATOM 2501 N N . GLU A 1 306 ? -9.591 13.854 50.560 1.00 47.60 306 GLU X N 1
ATOM 2502 C CA . GLU A 1 306 ? -9.281 13.754 51.995 1.00 49.00 306 GLU X CA 1
ATOM 2503 C C . GLU A 1 306 ? -10.249 14.593 52.822 1.00 49.75 306 GLU X C 1
ATOM 2504 O O . GLU A 1 306 ? -9.981 14.886 53.989 1.00 49.81 306 GLU X O 1
ATOM 2510 N N . GLY A 1 307 ? -11.368 14.977 52.202 1.00 50.70 307 GLY X N 1
ATOM 2511 C CA . GLY A 1 307 ? -12.354 15.883 52.808 1.00 51.53 307 GLY X CA 1
ATOM 2512 C C . GLY A 1 307 ? -11.912 17.345 52.845 1.00 52.11 307 GLY X C 1
ATOM 2513 O O . GLY A 1 307 ? -12.746 18.255 52.995 1.00 52.28 307 GLY X O 1
ATOM 2514 N N . ARG A 1 308 ? -10.602 17.557 52.686 1.00 52.26 308 ARG X N 1
ATOM 2515 C CA . ARG A 1 308 ? -9.944 18.841 52.906 1.00 52.54 308 ARG X CA 1
ATOM 2516 C C . ARG A 1 308 ? -10.613 19.999 52.190 1.00 52.61 308 ARG X C 1
ATOM 2517 O O . ARG A 1 308 ? -10.701 21.099 52.726 1.00 52.36 308 ARG X O 1
ATOM 2525 N N . TYR A 1 309 ? -11.094 19.738 50.980 1.00 53.27 309 TYR X N 1
ATOM 2526 C CA . TYR A 1 309 ? -11.650 20.781 50.130 1.00 54.02 309 TYR X CA 1
ATOM 2527 C C . TYR A 1 309 ? -12.733 21.612 50.834 1.00 54.59 309 TYR X C 1
ATOM 2528 O O . TYR A 1 309 ? -12.759 22.838 50.701 1.00 54.39 309 TYR X O 1
ATOM 2537 N N . GLU A 1 310 ? -13.592 20.933 51.599 1.00 55.45 310 GLU X N 1
ATOM 2538 C CA . GLU A 1 310 ? -14.737 21.553 52.282 1.00 56.23 310 GLU X CA 1
ATOM 2539 C C . GLU A 1 310 ? -14.353 22.685 53.236 1.00 56.69 310 GLU X C 1
ATOM 2540 O O . GLU A 1 310 ? -14.882 23.793 53.128 1.00 56.85 310 GLU X O 1
ATOM 2546 N N . GLN A 1 311 ? -13.450 22.400 54.173 1.00 57.11 311 GLN X N 1
ATOM 2547 C CA . GLN A 1 311 ? -12.929 23.424 55.069 1.00 57.58 311 GLN X CA 1
ATOM 2548 C C . GLN A 1 311 ? -12.248 24.500 54.239 1.00 57.75 311 GLN X C 1
ATOM 2549 O O . GLN A 1 311 ? -12.592 25.678 54.321 1.00 57.76 311 GLN X O 1
ATOM 2555 N N . ILE A 1 312 ? -11.292 24.062 53.424 1.00 58.00 312 ILE X N 1
ATOM 2556 C CA . ILE A 1 312 ? -10.450 24.950 52.636 1.00 58.22 312 ILE X CA 1
ATOM 2557 C C . ILE A 1 312 ? -11.257 25.982 51.852 1.00 58.63 312 ILE X C 1
ATOM 2558 O O . ILE A 1 312 ? -11.004 27.180 51.965 1.00 58.62 312 ILE X O 1
ATOM 2563 N N . VAL A 1 313 ? -12.238 25.514 51.084 1.00 59.28 313 VAL X N 1
ATOM 2564 C CA . VAL A 1 313 ? -13.102 26.403 50.303 1.00 60.01 313 VAL X CA 1
ATOM 2565 C C . VAL A 1 313 ? -13.839 27.407 51.193 1.00 60.42 313 VAL X C 1
ATOM 2566 O O . VAL A 1 313 ? -14.014 28.577 50.832 1.00 60.41 313 VAL X O 1
ATOM 2570 N N . SER A 1 314 ? -14.235 26.935 52.370 1.00 60.89 314 SER X N 1
ATOM 2571 C CA . SER A 1 314 ? -15.100 27.681 53.263 1.00 61.34 314 SER X CA 1
ATOM 2572 C C . SER A 1 314 ? -14.306 28.633 54.165 1.00 61.58 314 SER X C 1
ATOM 2573 O O . SER A 1 314 ? -14.450 28.616 55.393 1.00 61.77 314 SER X O 1
ATOM 2576 N N . SER A 1 315 ? -13.473 29.463 53.534 1.00 61.70 315 SER X N 1
ATOM 2577 C CA . SER A 1 315 ? -12.678 30.490 54.216 1.00 61.65 315 SER X CA 1
ATOM 2578 C C . SER A 1 315 ? -12.327 31.619 53.236 1.00 61.75 315 SER X C 1
ATOM 2579 O O . SER A 1 315 ? -11.768 32.654 53.624 1.00 61.84 315 SER X O 1
ATOM 2582 N N . TYR A 1 316 ? -12.666 31.400 51.965 1.00 61.60 31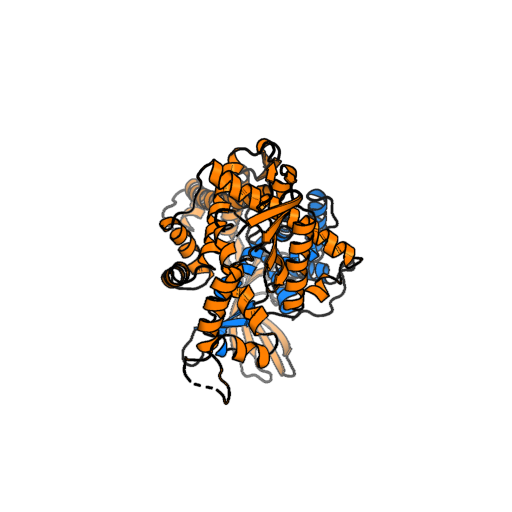6 TYR X N 1
ATOM 2583 C CA . TYR A 1 316 ? -12.547 32.413 50.925 1.00 61.50 316 TYR X CA 1
ATOM 2584 C C . TYR A 1 316 ? -13.949 32.945 50.588 1.00 61.29 316 TYR X C 1
ATOM 2585 O O . TYR A 1 316 ? -14.958 32.318 50.936 1.00 61.14 316 TYR X O 1
ATOM 2594 N N . GLU A 1 317 ? -14.002 34.089 49.903 1.00 61.07 317 GLU X N 1
ATOM 2595 C CA . GLU A 1 317 ? -15.261 34.793 49.592 1.00 60.98 317 GLU X CA 1
ATOM 2596 C C . GLU A 1 317 ? -16.209 33.960 48.751 1.00 60.62 317 GLU X C 1
ATOM 2597 O O . GLU A 1 317 ? -17.407 33.896 49.025 1.00 60.54 317 GLU X O 1
ATOM 2603 N N . SER A 1 318 ? -15.644 33.340 47.718 1.00 60.48 318 SER X N 1
ATOM 2604 C CA . SER A 1 318 ? -16.362 32.504 46.762 1.00 60.15 318 SER X CA 1
ATOM 2605 C C . SER A 1 318 ? -15.398 31.433 46.238 1.00 60.00 318 SER X C 1
ATOM 2606 O O . SER A 1 318 ? -14.191 31.680 46.109 1.00 59.85 318 SER X O 1
ATOM 2609 N N . GLU A 1 319 ? -15.934 30.247 45.945 1.00 59.78 319 GLU X N 1
ATOM 2610 C CA . GLU A 1 319 ? -15.143 29.127 45.407 1.00 59.47 319 GLU X CA 1
ATOM 2611 C C . GLU A 1 319 ? -14.348 29.507 44.152 1.00 58.99 319 GLU X C 1
ATOM 2612 O O . GLU A 1 319 ? -13.264 28.962 43.917 1.00 58.92 319 GLU X O 1
ATOM 2618 N N . GLU A 1 320 ? -14.891 30.444 43.368 1.00 58.41 320 GLU X N 1
ATOM 2619 C CA . GLU A 1 320 ? -14.225 30.974 42.172 1.00 57.82 320 GLU X CA 1
ATOM 2620 C C . GLU A 1 320 ? -12.982 31.801 42.524 1.00 57.07 320 GLU X C 1
ATOM 2621 O O . GLU A 1 320 ? -12.026 31.844 41.755 1.00 56.99 320 GLU X O 1
ATOM 2627 N N . LYS A 1 321 ? -12.998 32.461 43.677 1.00 56.16 321 LYS X N 1
ATOM 2628 C CA . LYS A 1 321 ? -11.831 33.212 44.120 1.00 55.27 321 LYS X CA 1
ATOM 2629 C C . LYS A 1 321 ? -10.731 32.265 44.593 1.00 54.52 321 LYS X C 1
ATOM 2630 O O . LYS A 1 321 ? -9.555 32.569 44.435 1.00 54.41 321 LYS X O 1
ATOM 2636 N N . PHE A 1 322 ? -11.118 31.121 45.161 1.00 53.64 322 PHE X N 1
ATOM 2637 C CA . PHE A 1 322 ? -10.158 30.103 45.604 1.00 52.92 322 PHE X CA 1
ATOM 2638 C C . PHE A 1 322 ? -9.440 29.505 44.423 1.00 52.31 322 PHE X C 1
ATOM 2639 O O . PHE A 1 322 ? -8.226 29.639 44.284 1.00 52.16 322 PHE X O 1
ATOM 2647 N N . ARG A 1 323 ? -10.214 28.816 43.593 1.00 51.66 323 ARG X N 1
ATOM 2648 C CA . ARG A 1 323 ? -9.758 28.316 42.315 1.00 51.09 323 ARG X CA 1
ATOM 2649 C C . ARG A 1 323 ? -8.815 29.344 41.685 1.00 50.54 323 ARG X C 1
ATOM 2650 O O . ARG A 1 323 ? -7.753 28.996 41.171 1.00 50.30 323 ARG X O 1
ATOM 2658 N N . GLU A 1 324 ? -9.201 30.613 41.772 1.00 50.02 324 GLU X N 1
ATOM 2659 C CA . GLU A 1 324 ? -8.408 31.723 41.252 1.00 49.83 324 GLU X CA 1
ATOM 2660 C C . GLU A 1 324 ? -7.079 31.898 42.000 1.00 48.98 324 GLU X C 1
ATOM 2661 O O . GLU A 1 324 ? -6.031 32.103 41.382 1.00 48.97 324 GLU X O 1
ATOM 2667 N N . GLU A 1 325 ? -7.120 31.831 43.325 1.00 47.93 325 GLU X N 1
ATOM 2668 C CA . GLU A 1 325 ? -5.896 31.894 44.093 1.00 47.08 325 GLU X CA 1
ATOM 2669 C C . GLU A 1 325 ? -5.107 30.637 43.792 1.00 46.29 325 GLU X C 1
ATOM 2670 O O . GLU A 1 325 ? -3.919 30.699 43.480 1.00 46.34 325 GLU X O 1
ATOM 2676 N N . LEU A 1 326 ? -5.785 29.501 43.845 1.00 45.27 326 LEU X N 1
ATOM 2677 C CA . LEU A 1 326 ? -5.150 28.227 43.568 1.00 44.46 326 LEU X CA 1
ATOM 2678 C C . LEU A 1 326 ? -4.479 28.149 42.191 1.00 44.06 326 LEU X C 1
ATOM 2679 O O . LEU A 1 326 ? -3.529 27.393 42.010 1.00 43.88 326 LEU X O 1
ATOM 2684 N N . LYS A 1 327 ? -4.979 28.917 41.226 1.00 43.52 327 LYS X N 1
ATOM 2685 C CA . LYS A 1 327 ? -4.419 28.909 39.885 1.00 43.01 327 LYS X CA 1
ATOM 2686 C C . LYS A 1 327 ? -3.000 29.423 39.936 1.00 42.79 327 LYS X C 1
ATOM 2687 O O . LYS A 1 327 ? -2.046 28.648 39.844 1.00 42.38 327 LYS X O 1
ATOM 2693 N N . GLU A 1 328 ? -2.873 30.735 40.120 1.00 42.84 328 GLU X N 1
ATOM 2694 C CA . GLU A 1 328 ? -1.573 31.394 40.119 1.00 42.91 328 GLU X CA 1
ATOM 2695 C C . GLU A 1 328 ? -0.612 30.722 41.076 1.00 41.97 328 GLU X C 1
ATOM 2696 O O . GLU A 1 328 ? 0.585 30.646 40.814 1.00 41.91 328 GLU X O 1
ATOM 2702 N N . ARG A 1 329 ? -1.153 30.218 42.177 1.00 40.99 329 ARG X N 1
ATOM 2703 C CA . ARG A 1 329 ? -0.372 29.441 43.123 1.00 40.21 329 ARG X CA 1
ATOM 2704 C C . ARG A 1 329 ? 0.424 28.336 42.428 1.00 38.43 329 ARG X C 1
ATOM 2705 O O . ARG A 1 329 ? 1.559 28.065 42.799 1.00 38.04 329 ARG X O 1
ATOM 2713 N N . ILE A 1 330 ? -0.156 27.719 41.404 1.00 36.90 330 ILE X N 1
ATOM 2714 C CA . ILE A 1 330 ? 0.516 26.604 40.755 1.00 35.23 330 ILE X CA 1
ATOM 2715 C C . ILE A 1 330 ? 1.445 27.111 39.695 1.00 34.72 330 ILE X C 1
ATOM 2716 O O . ILE A 1 330 ? 2.584 26.641 39.570 1.00 34.71 330 ILE X O 1
ATOM 2721 N N . LEU A 1 331 ? 0.939 28.069 38.927 1.00 33.71 331 LEU X N 1
ATOM 2722 C CA . LEU A 1 331 ? 1.716 28.696 37.888 1.00 32.94 331 LEU X CA 1
ATOM 2723 C C . LEU A 1 331 ? 3.084 29.087 38.443 1.00 32.54 331 LEU X C 1
ATOM 2724 O O . LEU A 1 331 ? 4.111 28.824 37.824 1.00 32.14 331 LEU X O 1
ATOM 2729 N N . ASP A 1 332 ? 3.085 29.667 39.638 1.00 32.35 332 ASP X N 1
ATOM 2730 C CA . ASP A 1 332 ? 4.312 30.093 40.294 1.00 32.38 332 ASP X CA 1
ATOM 2731 C C . ASP A 1 332 ? 5.195 28.915 40.617 1.00 31.76 332 ASP X C 1
ATOM 2732 O O . ASP A 1 332 ? 6.417 28.986 40.487 1.00 31.83 332 ASP X O 1
ATOM 2737 N N . ASP A 1 333 ? 4.589 27.825 41.058 1.00 31.06 333 ASP X N 1
ATOM 2738 C CA . ASP A 1 333 ? 5.406 26.708 41.462 1.00 30.43 333 ASP X CA 1
ATOM 2739 C C . ASP A 1 333 ? 6.047 26.094 40.254 1.00 29.02 333 ASP X C 1
ATOM 2740 O O . ASP A 1 333 ? 7.248 25.868 40.233 1.00 28.49 333 ASP X O 1
ATOM 2745 N N . ILE A 1 334 ? 5.250 25.880 39.224 1.00 27.74 334 ILE X N 1
ATOM 2746 C CA . ILE A 1 334 ? 5.788 25.281 38.033 1.00 26.68 334 ILE X CA 1
ATOM 2747 C C . ILE A 1 334 ? 6.906 26.161 37.481 1.00 25.63 334 ILE X C 1
ATOM 2748 O O . ILE A 1 334 ? 7.973 25.647 37.170 1.00 25.77 334 ILE X O 1
ATOM 2753 N N . LYS A 1 335 ? 6.697 27.476 37.407 1.00 23.97 335 LYS X N 1
ATOM 2754 C CA . LYS A 1 335 ? 7.806 28.368 37.080 1.00 22.37 335 LYS X CA 1
ATOM 2755 C C . LYS A 1 335 ? 9.051 27.883 37.818 1.00 22.82 335 LYS X C 1
ATOM 2756 O O . LYS A 1 335 ? 10.025 27.481 37.194 1.00 22.12 335 LYS X O 1
ATOM 2762 N N . ARG A 1 336 ? 8.988 27.886 39.153 1.00 23.76 336 ARG X N 1
ATOM 2763 C CA . ARG A 1 336 ? 10.126 27.506 40.014 1.00 24.64 336 ARG X CA 1
ATOM 2764 C C . ARG A 1 336 ? 10.712 26.182 39.579 1.00 25.06 336 ARG X C 1
ATOM 2765 O O . ARG A 1 336 ? 11.805 26.101 38.994 1.00 24.71 336 ARG X O 1
ATOM 2773 N N . ASP A 1 337 ? 9.936 25.150 39.889 1.00 25.88 337 ASP X N 1
ATOM 2774 C CA . ASP A 1 337 ? 10.232 23.781 39.550 1.00 26.72 337 ASP X CA 1
ATOM 2775 C C . ASP A 1 337 ? 10.891 23.742 38.181 1.00 26.50 337 ASP X C 1
ATOM 2776 O O . ASP A 1 337 ? 11.963 23.147 37.986 1.00 26.80 337 ASP X O 1
ATOM 2781 N N . ARG A 1 338 ? 10.260 24.433 37.248 1.00 26.01 338 ARG X N 1
ATOM 2782 C CA . ARG A 1 338 ? 10.736 24.464 35.905 1.00 25.71 338 ARG X CA 1
ATOM 2783 C C . ARG A 1 338 ? 12.134 25.112 35.885 1.00 25.34 338 ARG X C 1
ATOM 2784 O O . ARG A 1 338 ? 13.094 24.491 35.422 1.00 25.38 338 ARG X O 1
ATOM 2792 N N . VAL A 1 339 ? 12.269 26.310 36.457 1.00 24.62 339 VAL X N 1
ATOM 2793 C CA . VAL A 1 339 ? 13.542 27.046 36.419 1.00 23.52 339 VAL X CA 1
ATOM 2794 C C . VAL A 1 339 ? 14.655 26.196 36.971 1.00 23.39 339 VAL X C 1
ATOM 2795 O O . VAL A 1 339 ? 15.786 26.236 36.506 1.00 22.63 339 VAL X O 1
ATOM 2799 N N . ILE A 1 340 ? 14.312 25.404 37.965 1.00 23.91 340 ILE X N 1
ATOM 2800 C CA . ILE A 1 340 ? 15.281 24.523 38.549 1.00 24.96 340 ILE X CA 1
ATOM 2801 C C . ILE A 1 340 ? 15.694 23.495 37.541 1.00 25.14 340 ILE X C 1
ATOM 2802 O O . ILE A 1 340 ? 16.828 23.507 37.074 1.00 25.41 340 ILE X O 1
ATOM 2807 N N . GLU A 1 341 ? 14.759 22.624 37.194 1.00 25.55 341 GLU X N 1
ATOM 2808 C CA . GLU A 1 341 ? 15.008 21.595 36.198 1.00 26.33 341 GLU X CA 1
ATOM 2809 C C . GLU A 1 341 ? 15.876 22.098 35.016 1.00 25.75 341 GLU X C 1
ATOM 2810 O O . GLU A 1 341 ? 16.890 21.480 34.681 1.00 25.40 341 GLU X O 1
ATOM 2816 N N . VAL A 1 342 ? 15.509 23.240 34.437 1.00 25.65 342 VAL X N 1
ATOM 2817 C CA . VAL A 1 342 ? 16.249 23.793 33.305 1.00 25.70 342 VAL X CA 1
ATOM 2818 C C . VAL A 1 342 ? 17.707 24.019 33.673 1.00 26.46 342 VAL X C 1
ATOM 2819 O O . VAL A 1 342 ? 18.577 23.276 33.230 1.00 26.69 342 VAL X O 1
ATOM 2823 N N . LEU A 1 343 ? 17.973 25.034 34.492 1.00 27.22 343 LEU X N 1
ATOM 2824 C CA . LEU A 1 343 ? 19.342 25.439 34.781 1.00 27.87 343 LEU X CA 1
ATOM 2825 C C . LEU A 1 343 ? 20.201 24.249 35.191 1.00 28.64 343 LEU X C 1
ATOM 2826 O O . LEU A 1 343 ? 21.429 24.307 35.097 1.00 28.50 343 LEU X O 1
ATOM 2831 N N . ALA A 1 344 ? 19.545 23.171 35.621 1.00 29.68 344 ALA X N 1
ATOM 2832 C CA . ALA A 1 344 ? 20.226 21.971 36.084 1.00 31.01 344 ALA X CA 1
ATOM 2833 C C . ALA A 1 344 ? 20.826 21.205 34.924 1.00 32.21 344 ALA X C 1
ATOM 2834 O O . ALA A 1 344 ? 21.851 20.529 35.067 1.00 32.08 344 ALA X O 1
ATOM 2836 N N . GLN A 1 345 ? 20.164 21.302 33.776 1.00 33.83 345 GLN X N 1
ATOM 2837 C CA . GLN A 1 345 ? 20.698 20.756 32.545 1.00 35.66 345 GLN X CA 1
ATOM 2838 C C . GLN A 1 345 ? 21.754 21.682 31.963 1.00 36.48 345 GLN X C 1
ATOM 2839 O O . GLN A 1 345 ? 22.878 21.246 31.721 1.00 37.14 345 GLN X O 1
ATOM 2845 N N . GLU A 1 346 ? 21.405 22.950 31.739 1.00 37.15 346 GLU X N 1
ATOM 2846 C CA . GLU A 1 346 ? 22.343 23.910 31.157 1.00 37.82 346 GLU X CA 1
ATOM 2847 C C . GLU A 1 346 ? 23.708 23.881 31.827 1.00 38.66 346 GLU X C 1
ATOM 2848 O O . GLU A 1 346 ? 24.709 24.161 31.183 1.00 38.67 346 GLU X O 1
ATOM 2854 N N . LYS A 1 347 ? 23.733 23.549 33.118 1.00 39.94 347 LYS X N 1
ATOM 2855 C CA . LYS A 1 347 ? 24.962 23.534 33.915 1.00 41.33 347 LYS X CA 1
ATOM 2856 C C . LYS A 1 347 ? 25.415 22.123 34.205 1.00 42.17 347 LYS X C 1
ATOM 2857 O O . LYS A 1 347 ? 26.379 21.914 34.943 1.00 42.14 347 LYS X O 1
ATOM 2863 N N . GLY A 1 348 ? 24.692 21.161 33.637 1.00 43.50 348 GLY X N 1
ATOM 2864 C CA . GLY A 1 348 ? 25.028 19.745 33.733 1.00 45.35 348 GLY X CA 1
ATOM 2865 C C . GLY A 1 348 ? 24.966 19.202 35.141 1.00 46.65 348 GLY X C 1
ATOM 2866 O O . GLY A 1 348 ? 25.628 18.214 35.466 1.00 46.63 348 GLY X O 1
ATOM 2867 N N . ILE A 1 349 ? 24.165 19.849 35.978 1.00 48.13 349 ILE X N 1
ATOM 2868 C CA . ILE A 1 349 ? 24.052 19.451 37.373 1.00 49.69 349 ILE X CA 1
ATOM 2869 C C . ILE A 1 349 ? 23.136 18.254 37.504 1.00 50.78 349 ILE X C 1
ATOM 2870 O O . ILE A 1 349 ? 22.022 18.251 36.984 1.00 50.81 349 ILE X O 1
ATOM 2875 N N . SER A 1 350 ? 23.628 17.238 38.204 1.00 52.27 350 SER X N 1
ATOM 2876 C CA . SER A 1 350 ? 22.902 15.996 38.362 1.00 53.76 350 SER X CA 1
ATOM 2877 C C . SER A 1 350 ? 23.240 15.273 39.658 1.00 54.75 350 SER X C 1
ATOM 2878 O O . SER A 1 350 ? 24.383 15.298 40.134 1.00 54.81 350 SER X O 1
ATOM 2881 N N . VAL A 1 351 ? 22.228 14.610 40.204 1.00 56.10 351 VAL X N 1
ATOM 2882 C CA . VAL A 1 351 ? 22.383 13.817 41.413 1.00 57.63 351 VAL X CA 1
ATOM 2883 C C . VAL A 1 351 ? 22.642 12.362 41.060 1.00 58.52 351 VAL X C 1
ATOM 2884 O O . VAL A 1 351 ? 21.750 11.654 40.585 1.00 58.51 351 VAL X O 1
ATOM 2888 N N . ASN A 1 352 ? 23.872 11.923 41.294 1.00 59.83 352 ASN X N 1
ATOM 2889 C CA . ASN A 1 352 ? 24.256 10.554 40.977 1.00 60.95 352 ASN X CA 1
ATOM 2890 C C . ASN A 1 352 ? 23.844 9.568 42.072 1.00 61.53 352 ASN X C 1
ATOM 2891 O O . ASN A 1 352 ? 23.724 9.938 43.251 1.00 61.76 352 ASN X O 1
ATOM 2896 N N . ASP A 1 353 ? 23.626 8.323 41.653 1.00 62.09 353 ASP X N 1
ATOM 2897 C CA . ASP A 1 353 ? 23.342 7.187 42.530 1.00 62.72 353 ASP X CA 1
ATOM 2898 C C . ASP A 1 353 ? 24.056 7.253 43.898 1.00 63.16 353 ASP X C 1
ATOM 2899 O O . ASP A 1 353 ? 23.410 7.214 44.947 1.00 63.11 353 ASP X O 1
ATOM 2904 N N . GLU A 1 354 ? 25.383 7.380 43.869 1.00 63.80 354 GLU X N 1
ATOM 2905 C CA . GLU A 1 354 ? 26.230 7.386 45.070 1.00 64.29 354 GLU X CA 1
ATOM 2906 C C . GLU A 1 354 ? 25.909 8.523 46.032 1.00 64.92 354 GLU X C 1
ATOM 2907 O O . GLU A 1 354 ? 26.090 8.387 47.243 1.00 64.84 354 GLU X O 1
ATOM 2913 N N . GLU A 1 355 ? 25.435 9.636 45.477 1.00 65.71 355 GLU X N 1
ATOM 2914 C CA . GLU A 1 355 ? 25.085 10.818 46.252 1.00 66.65 355 GLU X CA 1
ATOM 2915 C C . GLU A 1 355 ? 23.636 10.761 46.730 1.00 67.10 355 GLU X C 1
ATOM 2916 O O . GLU A 1 355 ? 23.295 11.311 47.784 1.00 66.98 355 GLU X O 1
ATOM 2922 N N . LEU A 1 356 ? 22.793 10.093 45.944 1.00 67.89 356 LEU X N 1
ATOM 2923 C CA . LEU A 1 356 ? 21.382 9.896 46.276 1.00 68.71 356 LEU X CA 1
ATOM 2924 C C . LEU A 1 356 ? 21.229 9.021 47.510 1.00 69.59 356 LEU X C 1
ATOM 2925 O O . LEU A 1 356 ? 20.201 9.056 48.183 1.00 69.66 356 LEU X O 1
ATOM 2930 N N . GLU A 1 357 ? 22.262 8.236 47.794 1.00 70.77 357 GLU X N 1
ATOM 2931 C CA . GLU A 1 357 ? 22.329 7.443 49.015 1.00 71.86 357 GLU X CA 1
ATOM 2932 C C . GLU A 1 357 ? 22.802 8.323 50.166 1.00 72.44 357 GLU X C 1
ATOM 2933 O O . GLU A 1 357 ? 22.363 8.170 51.309 1.00 72.33 357 GLU X O 1
ATOM 2939 N N . LYS A 1 358 ? 23.679 9.265 49.838 1.00 73.40 358 LYS X N 1
ATOM 2940 C CA . LYS A 1 358 ? 24.295 10.137 50.828 1.00 74.49 358 LYS X CA 1
ATOM 2941 C C . LYS A 1 358 ? 23.276 10.958 51.624 1.00 75.19 358 LYS X C 1
ATOM 2942 O O . LYS A 1 358 ? 23.480 11.232 52.814 1.00 75.17 358 LYS X O 1
ATOM 2948 N N . GLU A 1 359 ? 22.184 11.346 50.968 1.00 76.12 359 GLU X N 1
ATOM 2949 C CA . GLU A 1 359 ? 21.127 12.106 51.633 1.00 77.01 359 GLU X CA 1
ATOM 2950 C C . GLU A 1 359 ? 20.188 11.153 52.348 1.00 77.66 359 GLU X C 1
ATOM 2951 O O . GLU A 1 359 ? 19.714 11.445 53.441 1.00 77.79 359 GLU X O 1
ATOM 2957 N N . ALA A 1 360 ? 19.932 10.006 51.729 1.00 78.44 360 ALA X N 1
ATOM 2958 C CA . ALA A 1 360 ? 19.017 9.028 52.293 1.00 79.31 360 ALA X CA 1
ATOM 2959 C C . ALA A 1 360 ? 19.402 8.666 53.722 1.00 80.00 360 ALA X C 1
ATOM 2960 O O . ALA A 1 360 ? 18.534 8.515 54.581 1.00 80.29 360 ALA X O 1
ATOM 2962 N N . GLU A 1 361 ? 20.703 8.548 53.979 1.00 80.74 361 GLU X N 1
ATOM 2963 C CA . GLU A 1 361 ? 21.184 8.213 55.320 1.00 81.50 361 GLU X CA 1
ATOM 2964 C C . GLU A 1 361 ? 21.036 9.371 56.305 1.00 81.90 361 GLU X C 1
ATOM 2965 O O . GLU A 1 361 ? 21.079 9.172 57.516 1.00 81.94 361 GLU X O 1
ATOM 2971 N N . GLU A 1 362 ? 20.861 10.575 55.771 1.00 82.55 362 GLU X N 1
ATOM 2972 C CA . GLU A 1 362 ? 20.602 11.765 56.574 1.00 83.27 362 GLU X CA 1
ATOM 2973 C C . GLU A 1 362 ? 19.173 11.820 57.108 1.00 83.85 362 GLU X C 1
ATOM 2974 O O . GLU A 1 362 ? 18.891 12.538 58.069 1.00 83.77 362 GLU X O 1
ATOM 2980 N N . LEU A 1 363 ? 18.277 11.066 56.478 1.00 84.67 363 LEU X N 1
ATOM 2981 C CA . LEU A 1 363 ? 16.870 11.039 56.881 1.00 85.57 363 LEU X CA 1
ATOM 2982 C C . LEU A 1 363 ? 16.509 9.770 57.659 1.00 86.19 363 LEU X C 1
ATOM 2983 O O . LEU A 1 363 ? 15.375 9.614 58.123 1.00 86.38 363 LEU X O 1
ATOM 2988 N N . ALA A 1 364 ? 17.487 8.878 57.805 1.00 86.79 364 ALA X N 1
ATOM 2989 C CA . ALA A 1 364 ? 17.343 7.683 58.628 1.00 87.37 364 ALA X CA 1
ATOM 2990 C C . ALA A 1 364 ? 17.137 7.952 60.139 1.00 87.86 364 ALA X C 1
ATOM 2991 O O . ALA A 1 364 ? 16.385 7.211 60.786 1.00 87.89 364 ALA X O 1
ATOM 2993 N N . PRO A 1 365 ? 17.805 8.992 60.712 1.00 88.32 365 PRO X N 1
ATOM 2994 C CA . PRO A 1 365 ? 17.560 9.301 62.132 1.00 88.69 365 PRO X CA 1
ATOM 2995 C C . PRO A 1 365 ? 16.173 9.885 62.379 1.00 89.02 365 PRO X C 1
ATOM 2996 O O . PRO A 1 365 ? 15.477 9.457 63.303 1.00 88.91 365 PRO X O 1
ATOM 3000 N N . PHE A 1 366 ? 15.791 10.855 61.550 1.00 89.50 366 PHE X N 1
ATOM 3001 C CA . PHE A 1 366 ? 14.499 11.517 61.653 1.00 90.03 366 PHE X CA 1
ATOM 3002 C C . PHE A 1 366 ? 13.346 10.533 61.443 1.00 90.15 366 PHE X C 1
ATOM 3003 O O . PHE A 1 366 ? 12.379 10.536 62.216 1.00 90.27 366 PHE X O 1
ATOM 3011 N N . TRP A 1 367 ? 13.459 9.691 60.408 1.00 90.08 367 TRP X N 1
ATOM 3012 C CA . TRP A 1 367 ? 12.489 8.619 60.170 1.00 90.03 367 TRP X CA 1
ATOM 3013 C C . TRP A 1 367 ? 12.453 7.614 61.323 1.00 90.03 367 TRP X C 1
ATOM 3014 O O . TRP A 1 367 ? 11.494 6.852 61.462 1.00 90.07 367 TRP X O 1
ATOM 3025 N N . GLY A 1 368 ? 13.510 7.621 62.136 1.00 89.94 368 GLY X N 1
ATOM 3026 C CA . GLY A 1 368 ? 13.649 6.703 63.265 1.00 89.71 368 GLY X CA 1
ATOM 3027 C C . GLY A 1 368 ? 13.911 5.269 62.837 1.00 89.53 368 GLY X C 1
ATOM 3028 O O . GLY A 1 368 ? 13.434 4.324 63.478 1.00 89.62 368 GLY X O 1
ATOM 3029 N N . ILE A 1 369 ? 14.665 5.102 61.750 1.00 89.15 369 ILE X N 1
ATOM 3030 C CA . ILE A 1 369 ? 14.946 3.773 61.214 1.00 88.74 369 ILE X CA 1
ATOM 3031 C C . ILE A 1 369 ? 16.439 3.509 61.079 1.00 88.47 369 ILE X C 1
ATOM 3032 O O . ILE A 1 369 ? 17.258 4.426 61.180 1.00 88.28 369 ILE X O 1
ATOM 3037 N N . SER A 1 370 ? 16.776 2.241 60.865 1.00 88.20 370 SER X N 1
ATOM 3038 C CA . SER A 1 370 ? 18.140 1.833 60.588 1.00 87.98 370 SER X CA 1
ATOM 3039 C C . SER A 1 370 ? 18.564 2.386 59.232 1.00 87.87 370 SER X C 1
ATOM 3040 O O . SER A 1 370 ? 17.832 2.233 58.249 1.00 87.79 370 SER X O 1
ATOM 3043 N N . PRO A 1 371 ? 19.747 3.032 59.174 1.00 87.75 371 PRO X N 1
ATOM 3044 C CA . PRO A 1 371 ? 20.260 3.653 57.952 1.00 87.67 371 PRO X CA 1
ATOM 3045 C C . PRO A 1 371 ? 20.140 2.753 56.728 1.00 87.63 371 PRO X C 1
ATOM 3046 O O . PRO A 1 371 ? 19.939 3.240 55.616 1.00 87.58 371 PRO X O 1
ATOM 3050 N N . ASP A 1 372 ? 20.244 1.447 56.953 1.00 87.64 372 ASP X N 1
ATOM 3051 C CA . ASP A 1 372 ? 20.231 0.455 55.885 1.00 87.67 372 ASP X CA 1
ATOM 3052 C C . ASP A 1 372 ? 18.833 0.203 55.325 1.00 87.58 372 ASP X C 1
ATOM 3053 O O . ASP A 1 372 ? 18.690 -0.123 54.143 1.00 87.64 372 ASP X O 1
ATOM 3058 N N . ARG A 1 373 ? 17.812 0.352 56.172 1.00 87.42 373 ARG X N 1
ATOM 3059 C CA . ARG A 1 373 ? 16.409 0.184 55.759 1.00 87.15 373 ARG X CA 1
ATOM 3060 C C . ARG A 1 373 ? 15.994 1.267 54.761 1.00 86.77 373 ARG X C 1
ATOM 3061 O O . ARG A 1 373 ? 15.208 1.019 53.839 1.00 86.70 373 ARG X O 1
ATOM 3069 N N . ALA A 1 374 ? 16.530 2.469 54.964 1.00 86.26 374 ALA X N 1
ATOM 3070 C CA . ALA A 1 374 ? 16.373 3.555 54.011 1.00 85.70 374 ALA X CA 1
ATOM 3071 C C . ALA A 1 374 ? 16.895 3.118 52.646 1.00 85.23 374 ALA X C 1
ATOM 3072 O O . ALA A 1 374 ? 16.155 3.106 51.659 1.00 84.86 374 ALA X O 1
ATOM 3074 N N . LYS A 1 375 ? 18.170 2.732 52.619 1.00 84.86 375 LYS X N 1
ATOM 3075 C CA . LYS A 1 375 ? 18.835 2.295 51.402 1.00 84.60 375 LYS X CA 1
ATOM 3076 C C . LYS A 1 375 ? 18.101 1.107 50.808 1.00 84.59 375 LYS X C 1
ATOM 3077 O O . LYS A 1 375 ? 17.984 1.000 49.586 1.00 84.69 375 LYS X O 1
ATOM 3083 N N . SER A 1 376 ? 17.588 0.234 51.677 1.00 84.52 376 SER X N 1
ATOM 3084 C CA . SER A 1 376 ? 16.688 -0.843 51.253 1.00 84.46 376 SER X CA 1
ATOM 3085 C C . SER A 1 376 ? 15.500 -0.270 50.481 1.00 84.46 376 SER X C 1
ATOM 3086 O O . SER A 1 376 ? 15.170 -0.756 49.398 1.00 84.32 376 SER X O 1
ATOM 3089 N N . LEU A 1 377 ? 14.886 0.779 51.036 1.00 84.43 377 LEU X N 1
ATOM 3090 C CA . LEU A 1 377 ? 13.651 1.352 50.489 1.00 84.37 377 LEU X CA 1
ATOM 3091 C C . LEU A 1 377 ? 13.874 2.193 49.226 1.00 84.26 377 LEU X C 1
ATOM 3092 O O . LEU A 1 377 ? 12.987 2.289 48.366 1.00 84.00 377 LEU X O 1
ATOM 3097 N N . VAL A 1 378 ? 15.063 2.786 49.123 1.00 84.22 378 VAL X N 1
ATOM 3098 C CA . VAL A 1 378 ? 15.408 3.655 47.998 1.00 84.20 378 VAL X CA 1
ATOM 3099 C C . VAL A 1 378 ? 15.727 2.863 46.723 1.00 84.20 378 VAL X C 1
ATOM 3100 O O . VAL A 1 378 ? 15.177 3.157 45.656 1.00 84.26 378 VAL X O 1
ATOM 3104 N N . LYS A 1 379 ? 16.605 1.866 46.829 1.00 84.02 379 LYS X N 1
ATOM 3105 C CA . LYS A 1 379 ? 16.878 0.976 45.696 1.00 83.79 379 LYS X CA 1
ATOM 3106 C C . LYS A 1 379 ? 15.592 0.280 45.237 1.00 83.60 379 LYS X C 1
ATOM 3107 O O . LYS A 1 379 ? 15.330 0.175 44.033 1.00 83.54 379 LYS X O 1
ATOM 3113 N N . ALA A 1 380 ? 14.794 -0.162 46.217 1.00 83.32 380 ALA X N 1
ATOM 3114 C CA . ALA A 1 380 ? 13.580 -0.951 45.983 1.00 82.89 380 ALA X CA 1
ATOM 3115 C C . ALA A 1 380 ? 12.418 -0.140 45.415 1.00 82.52 380 ALA X C 1
ATOM 3116 O O . ALA A 1 380 ? 11.779 -0.562 44.451 1.00 82.49 380 ALA X O 1
ATOM 3118 N N . ARG A 1 381 ? 12.131 1.008 46.023 1.00 82.01 381 ARG X N 1
ATOM 3119 C CA . ARG A 1 381 ? 11.061 1.858 45.524 1.00 81.46 381 ARG X CA 1
ATOM 3120 C C . ARG A 1 381 ? 11.606 2.806 44.449 1.00 81.16 381 ARG X C 1
ATOM 3121 O O . ARG A 1 381 ? 12.777 3.184 44.487 1.00 81.15 381 ARG X O 1
ATOM 3129 N N . GLN A 1 382 ? 10.764 3.144 43.471 1.00 80.66 382 GLN X N 1
ATOM 3130 C CA . GLN A 1 382 ? 11.096 4.141 42.442 1.00 80.07 382 GLN X CA 1
ATOM 3131 C C . GLN A 1 382 ? 10.155 5.361 42.568 1.00 79.56 382 GLN X C 1
ATOM 3132 O O . GLN A 1 382 ? 9.835 6.038 41.566 1.00 79.50 382 GLN X O 1
ATOM 3138 N N . ASP A 1 383 ? 9.725 5.633 43.811 1.00 78.84 383 ASP X N 1
ATOM 3139 C CA . ASP A 1 383 ? 8.748 6.693 44.083 1.00 78.13 383 ASP X CA 1
ATOM 3140 C C . ASP A 1 383 ? 9.267 7.626 45.165 1.00 77.19 383 ASP X C 1
ATOM 3141 O O . ASP A 1 383 ? 9.108 8.851 45.077 1.00 77.19 383 ASP X O 1
ATOM 3146 N N . LEU A 1 384 ? 9.866 7.029 46.194 1.00 76.05 384 LEU X N 1
ATOM 3147 C CA . LEU A 1 384 ? 10.551 7.770 47.247 1.00 74.90 384 LEU X CA 1
ATOM 3148 C C . LEU A 1 384 ? 11.928 8.122 46.703 1.00 74.03 384 LEU X C 1
ATOM 3149 O O . LEU A 1 384 ? 12.501 9.171 47.021 1.00 73.90 384 LEU X O 1
ATOM 3154 N N . ARG A 1 385 ? 12.435 7.211 45.872 1.00 72.76 385 ARG X N 1
ATOM 3155 C CA . ARG A 1 385 ? 13.679 7.373 45.132 1.00 71.51 385 ARG X CA 1
ATOM 3156 C C . ARG A 1 385 ? 13.717 8.730 44.418 1.00 69.93 385 ARG X C 1
ATOM 3157 O O . ARG A 1 385 ? 14.670 9.487 44.597 1.00 69.86 385 ARG X O 1
ATOM 3165 N N . GLU A 1 386 ? 12.665 9.037 43.649 1.00 67.99 386 GLU X N 1
ATOM 3166 C CA . GLU A 1 386 ? 12.601 10.245 42.803 1.00 66.05 386 GLU X CA 1
ATOM 3167 C C . GLU A 1 386 ? 12.188 11.520 43.538 1.00 64.34 386 GLU X C 1
ATOM 3168 O O . GLU A 1 386 ? 12.620 12.614 43.176 1.00 64.22 386 GLU X O 1
ATOM 3174 N N . GLU A 1 387 ? 11.351 11.370 44.560 1.00 62.07 387 GLU X N 1
ATOM 3175 C CA . GLU A 1 387 ? 10.955 12.474 45.430 1.00 59.97 387 GLU X CA 1
ATOM 3176 C C . GLU A 1 387 ? 12.174 12.980 46.198 1.00 57.30 387 GLU X C 1
ATOM 3177 O O . GLU A 1 387 ? 12.397 14.185 46.323 1.00 56.86 387 GLU X O 1
ATOM 3183 N N . LEU A 1 388 ? 12.963 12.037 46.699 1.00 54.33 388 LEU X N 1
ATOM 3184 C CA . LEU A 1 388 ? 14.191 12.350 47.383 1.00 51.45 388 LEU X CA 1
ATOM 3185 C C . LEU A 1 388 ? 15.191 12.917 46.403 1.00 49.72 388 LEU X C 1
ATOM 3186 O O . LEU A 1 388 ? 15.856 13.898 46.694 1.00 49.65 388 LEU X O 1
ATOM 3191 N N . ARG A 1 389 ? 15.281 12.295 45.233 1.00 47.54 389 ARG X N 1
ATOM 3192 C CA . ARG A 1 389 ? 16.288 12.623 44.230 1.00 45.20 389 ARG X CA 1
ATOM 3193 C C . ARG A 1 389 ? 16.241 14.078 43.861 1.00 42.96 389 ARG X C 1
ATOM 3194 O O . ARG A 1 389 ? 17.194 14.816 44.071 1.00 42.64 389 ARG X O 1
ATOM 3202 N N . TRP A 1 390 ? 15.111 14.469 43.295 1.00 40.33 390 TRP X N 1
ATOM 3203 C CA . TRP A 1 390 ? 14.915 15.808 42.786 1.00 37.87 390 TRP X CA 1
ATOM 3204 C C . TRP A 1 390 ? 15.184 16.868 43.834 1.00 36.29 390 TRP X C 1
ATOM 3205 O O . TRP A 1 390 ? 15.838 17.868 43.540 1.00 36.41 390 TRP X O 1
ATOM 3216 N N . ALA A 1 391 ? 14.672 16.657 45.046 1.00 34.19 391 ALA X N 1
ATOM 3217 C CA . ALA A 1 391 ? 14.890 17.606 46.146 1.00 32.06 391 ALA X CA 1
ATOM 3218 C C . ALA A 1 391 ? 16.382 17.907 46.291 1.00 30.39 391 ALA X C 1
ATOM 3219 O O . ALA A 1 391 ? 16.803 19.069 46.230 1.00 30.30 391 ALA X O 1
ATOM 3221 N N . ILE A 1 392 ? 17.168 16.844 46.430 1.00 28.06 392 ILE X N 1
ATOM 3222 C CA . ILE A 1 392 ? 18.621 16.927 46.433 1.00 25.92 392 ILE X CA 1
ATOM 3223 C C . ILE A 1 392 ? 19.176 17.803 45.313 1.00 24.28 392 ILE X C 1
ATOM 3224 O O . ILE A 1 392 ? 19.926 18.729 45.574 1.00 23.99 392 ILE X O 1
ATOM 3229 N N . LEU A 1 393 ? 18.790 17.526 44.075 1.00 22.48 393 LEU X N 1
ATOM 3230 C CA . LEU A 1 393 ? 19.179 18.381 42.956 1.00 20.65 393 LEU X CA 1
ATOM 3231 C C . LEU A 1 393 ? 18.718 19.822 43.161 1.00 20.01 393 LEU X C 1
ATOM 3232 O O . LEU A 1 393 ? 19.489 20.749 42.957 1.00 19.96 393 LEU X O 1
ATOM 3237 N N . LYS A 1 394 ? 17.477 20.002 43.590 1.00 19.15 394 LYS X N 1
ATOM 3238 C CA . LYS A 1 394 ? 16.955 21.330 43.830 1.00 18.91 394 LYS X CA 1
ATOM 3239 C C . LYS A 1 394 ? 17.830 22.155 44.791 1.00 19.20 394 LYS X C 1
ATOM 3240 O O . LYS A 1 394 ? 18.195 23.316 44.503 1.00 18.96 394 LYS X O 1
ATOM 3246 N N . ARG A 1 395 ? 18.173 21.551 45.928 1.00 19.32 395 ARG X N 1
ATOM 3247 C CA . ARG A 1 395 ? 19.001 22.225 46.943 1.00 19.79 395 ARG X CA 1
ATOM 3248 C C . ARG A 1 395 ? 20.417 22.483 46.439 1.00 18.45 395 ARG X C 1
ATOM 3249 O O . ARG A 1 395 ? 21.286 22.932 47.192 1.00 18.26 395 ARG X O 1
ATOM 3257 N N . LYS A 1 396 ? 20.629 22.183 45.164 1.00 17.26 396 LYS X N 1
ATOM 3258 C CA . LYS A 1 396 ? 21.936 22.254 44.560 1.00 16.17 396 LYS X CA 1
ATOM 3259 C C . LYS A 1 396 ? 21.934 23.398 43.591 1.00 15.43 396 LYS X C 1
ATOM 3260 O O . LYS A 1 396 ? 22.893 24.179 43.519 1.00 15.00 396 LYS X O 1
ATOM 3266 N N . VAL A 1 397 ? 20.834 23.461 42.844 1.00 14.90 397 VAL X N 1
ATOM 3267 C CA . VAL A 1 397 ? 20.617 24.449 41.803 1.00 14.39 397 VAL X CA 1
ATOM 3268 C C . VAL A 1 397 ? 20.389 25.771 42.494 1.00 14.41 397 VAL X C 1
ATOM 3269 O O . VAL A 1 397 ? 20.864 26.819 42.033 1.00 14.40 397 VAL X O 1
ATOM 3273 N N . LEU A 1 398 ? 19.685 25.713 43.620 1.00 14.14 398 LEU X N 1
ATOM 3274 C CA . LEU A 1 398 ? 19.454 26.909 44.383 1.00 13.96 398 LEU X CA 1
ATOM 3275 C C . LEU A 1 398 ? 20.790 27.433 44.851 1.00 14.45 398 LEU X C 1
ATOM 3276 O O . LEU A 1 398 ? 21.134 28.596 44.606 1.00 14.03 398 LEU X O 1
ATOM 3281 N N . ASP A 1 399 ? 21.564 26.545 45.467 1.00 15.37 399 ASP X N 1
ATOM 3282 C CA . ASP A 1 399 ? 22.883 26.907 45.937 1.00 16.77 399 ASP X CA 1
ATOM 3283 C C . ASP A 1 399 ? 23.626 27.692 44.869 1.00 16.58 399 ASP X C 1
ATOM 3284 O O . ASP A 1 399 ? 24.051 28.820 45.099 1.00 17.21 399 ASP X O 1
ATOM 3289 N N . LEU A 1 400 ? 23.744 27.115 43.687 1.00 16.19 400 LEU X N 1
ATOM 3290 C CA . LEU A 1 400 ? 24.430 27.786 42.609 1.00 15.76 400 LEU X CA 1
ATOM 3291 C C . LEU A 1 400 ? 23.900 29.174 42.414 1.00 14.95 400 LEU X C 1
ATOM 3292 O O . LEU A 1 400 ? 24.662 30.132 42.466 1.00 15.07 400 LEU X O 1
ATOM 3297 N N . LEU A 1 401 ? 22.593 29.277 42.201 1.00 13.92 401 LEU X N 1
ATOM 3298 C CA . LEU A 1 401 ? 21.957 30.564 41.951 1.00 12.83 401 LEU X CA 1
ATOM 3299 C C . LEU A 1 401 ? 22.218 31.557 43.063 1.00 12.38 401 LEU X C 1
ATOM 3300 O O . LEU A 1 401 ? 22.520 32.714 42.782 1.00 12.47 401 LEU X O 1
ATOM 3305 N N . LEU A 1 402 ? 22.133 31.111 44.313 1.00 11.62 402 LEU X N 1
ATOM 3306 C CA . LEU A 1 402 ? 22.469 31.974 45.443 1.00 11.49 402 LEU X CA 1
ATOM 3307 C C . LEU A 1 402 ? 23.809 32.719 45.300 1.00 11.81 402 LEU X C 1
ATOM 3308 O O . LEU A 1 402 ? 24.086 33.668 46.035 1.00 11.99 402 LEU X O 1
ATOM 3313 N N . GLN A 1 403 ? 24.641 32.307 44.351 1.00 12.03 403 GLN X N 1
ATOM 3314 C CA . GLN A 1 403 ? 25.921 32.999 44.117 1.00 12.17 403 GLN X CA 1
ATOM 3315 C C . GLN A 1 403 ? 25.801 34.187 43.155 1.00 10.90 403 GLN X C 1
ATOM 3316 O O . GLN A 1 403 ? 26.769 34.891 42.896 1.00 10.84 403 GLN X O 1
ATOM 3322 N N . GLU A 1 404 ? 24.604 34.418 42.649 1.00 9.53 404 GLU X N 1
ATOM 3323 C CA . GLU A 1 404 ? 24.420 35.496 41.742 1.00 9.14 404 GLU X CA 1
ATOM 3324 C C . GLU A 1 404 ? 23.494 36.553 42.319 1.00 7.42 404 GLU X C 1
ATOM 3325 O O . GLU A 1 404 ? 23.521 37.704 41.910 1.00 7.13 404 GLU X O 1
ATOM 3331 N N . VAL A 1 405 ? 22.694 36.168 43.300 1.00 6.23 405 VAL X N 1
ATOM 3332 C CA . VAL A 1 405 ? 21.752 37.098 43.924 1.00 4.82 405 VAL X CA 1
ATOM 3333 C C . VAL A 1 405 ? 22.406 38.153 44.799 1.00 4.37 405 VAL X C 1
ATOM 3334 O O . VAL A 1 405 ? 23.574 38.049 45.138 1.00 3.40 405 VAL X O 1
ATOM 3338 N N . LYS A 1 406 ? 21.616 39.170 45.129 1.00 4.66 406 LYS X N 1
ATOM 3339 C CA . LYS A 1 406 ? 22.063 40.305 45.918 1.00 5.81 406 LYS X CA 1
ATOM 3340 C C . LYS A 1 406 ? 21.770 39.929 47.362 1.00 6.57 406 LYS X C 1
ATOM 3341 O O . LYS A 1 406 ? 20.608 39.835 47.756 1.00 7.99 406 LYS X O 1
ATOM 3347 N N . VAL A 1 407 ? 22.805 39.671 48.152 1.00 6.58 407 VAL X N 1
ATOM 3348 C CA . VAL A 1 407 ? 22.602 39.204 49.510 1.00 6.32 407 VAL X CA 1
ATOM 3349 C C . VAL A 1 407 ? 22.570 40.483 50.288 1.00 6.88 407 VAL X C 1
ATOM 3350 O O . VAL A 1 407 ? 23.584 41.167 50.356 1.00 7.00 407 VAL X O 1
ATOM 3354 N N . LYS A 1 408 ? 21.414 40.837 50.837 1.00 7.78 408 LYS X N 1
ATOM 3355 C CA . LYS A 1 408 ? 21.319 42.043 51.674 1.00 9.05 408 LYS X CA 1
ATOM 3356 C C . LYS A 1 408 ? 21.589 41.656 53.113 1.00 10.02 408 LYS X C 1
ATOM 3357 O O . LYS A 1 408 ? 20.980 40.702 53.628 1.00 10.36 408 LYS X O 1
ATOM 3363 N N . VAL A 1 409 ? 22.507 42.370 53.763 1.00 11.34 409 VAL X N 1
ATOM 3364 C CA . VAL A 1 409 ? 22.937 41.990 55.110 1.00 12.86 409 VAL X CA 1
ATOM 3365 C C . VAL A 1 409 ? 22.272 42.865 56.136 1.00 15.12 409 VAL X C 1
ATOM 3366 O O . VAL A 1 409 ? 22.273 44.076 55.964 1.00 15.57 409 VAL X O 1
ATOM 3370 N N . VAL A 1 410 ? 21.693 42.262 57.183 1.00 17.99 410 VAL X N 1
ATOM 3371 C CA . VAL A 1 410 ? 20.984 43.019 58.217 1.00 21.14 410 VAL X CA 1
ATOM 3372 C C . VAL A 1 410 ? 21.609 42.795 59.563 1.00 23.76 410 VAL X C 1
ATOM 3373 O O . VAL A 1 410 ? 22.109 41.700 59.824 1.00 24.35 410 VAL X O 1
ATOM 3377 N N . GLU A 1 411 ? 21.567 43.815 60.426 1.00 26.96 411 GLU X N 1
ATOM 3378 C CA . GLU A 1 411 ? 22.120 43.685 61.778 1.00 30.33 411 GLU X CA 1
ATOM 3379 C C . GLU A 1 411 ? 21.043 43.292 62.789 1.00 31.93 411 GLU X C 1
ATOM 3380 O O . GLU A 1 411 ? 19.929 43.833 62.743 1.00 31.72 411 GLU X O 1
ATOM 3386 N N . PRO A 1 412 ? 21.378 42.336 63.688 1.00 34.05 412 PRO X N 1
ATOM 3387 C CA . PRO A 1 412 ? 20.525 41.763 64.708 1.00 35.91 412 PRO X CA 1
ATOM 3388 C C . PRO A 1 412 ? 19.712 42.802 65.435 1.00 38.04 412 PRO X C 1
ATOM 3389 O O . PRO A 1 412 ? 20.231 43.875 65.780 1.00 38.10 412 PRO X O 1
ATOM 3393 N N . LYS A 1 413 ? 18.438 42.488 65.641 1.00 40.39 413 LYS X N 1
ATOM 3394 C CA . LYS A 1 413 ? 17.564 43.363 66.395 1.00 42.85 413 LYS X CA 1
ATOM 3395 C C . LYS A 1 413 ? 17.427 42.780 67.790 1.00 44.07 413 LYS X C 1
ATOM 3396 O O . LYS A 1 413 ? 17.318 43.526 68.771 1.00 44.75 413 LYS X O 1
ATOM 3402 N N . GLY A 1 414 ? 17.455 41.449 67.881 1.00 45.27 414 GLY X N 1
ATOM 3403 C CA . GLY A 1 414 ? 17.417 40.757 69.181 1.00 46.74 414 GLY X CA 1
ATOM 3404 C C . GLY A 1 414 ? 18.630 39.855 69.427 1.00 47.56 414 GLY X C 1
ATOM 3405 O O . GLY A 1 414 ? 18.492 38.768 70.025 1.00 47.83 414 GLY X O 1
ATOM 3406 N N . MET B 2 1 ? -8.720 17.290 72.489 1.00 136.54 7 MET S N 1
ATOM 3407 C CA . MET B 2 1 ? -7.970 18.593 72.622 1.00 136.53 7 MET S CA 1
ATOM 3408 C C . MET B 2 1 ? -8.451 19.685 71.635 1.00 135.82 7 MET S C 1
ATOM 3409 O O . MET B 2 1 ? -8.830 19.404 70.474 1.00 135.90 7 MET S O 1
ATOM 3414 N N . GLY B 2 2 ? -8.400 20.932 72.105 1.00 134.76 8 GLY S N 1
ATOM 3415 C CA . GLY B 2 2 ? -8.920 22.061 71.344 1.00 133.22 8 GLY S CA 1
ATOM 3416 C C . GLY B 2 2 ? -10.420 22.185 71.544 1.00 132.11 8 GLY S C 1
ATOM 3417 O O . GLY B 2 2 ? -11.168 21.206 71.395 1.00 132.19 8 GLY S O 1
ATOM 3418 N N . ARG B 2 3 ? -10.861 23.389 71.894 1.00 130.77 9 ARG S N 1
ATOM 3419 C CA . ARG B 2 3 ? -12.279 23.646 72.101 1.00 129.27 9 ARG S CA 1
ATOM 3420 C C . ARG B 2 3 ? -12.703 25.005 71.542 1.00 128.24 9 ARG S C 1
ATOM 3421 O O . ARG B 2 3 ? -11.903 25.714 70.933 1.00 128.06 9 ARG S O 1
ATOM 3429 N N . GLN B 2 4 ? -13.971 25.347 71.740 1.00 126.95 10 GLN S N 1
ATOM 3430 C CA . GLN B 2 4 ? -14.554 26.565 71.191 1.00 125.66 10 GLN S CA 1
ATOM 3431 C C . GLN B 2 4 ? -14.092 27.835 71.921 1.00 124.83 10 GLN S C 1
ATOM 3432 O O . GLN B 2 4 ? -14.915 28.610 72.422 1.00 124.83 10 GLN S O 1
ATOM 3438 N N . ILE B 2 5 ? -12.775 28.045 71.977 1.00 123.61 11 ILE S N 1
ATOM 3439 C CA . ILE B 2 5 ? -12.206 29.269 72.562 1.00 122.34 11 ILE S CA 1
ATOM 3440 C C . ILE B 2 5 ? -12.479 30.497 71.671 1.00 121.47 11 ILE S C 1
ATOM 3441 O O . ILE B 2 5 ? -12.340 30.419 70.448 1.00 121.42 11 ILE S O 1
ATOM 3446 N N . PRO B 2 6 ? -12.888 31.628 72.286 1.00 120.46 12 PRO S N 1
ATOM 3447 C CA . PRO B 2 6 ? -13.347 32.814 71.553 1.00 119.67 12 PRO S CA 1
ATOM 3448 C C . PRO B 2 6 ? -12.222 33.558 70.823 1.00 118.71 12 PRO S C 1
ATOM 3449 O O . PRO B 2 6 ? -11.100 33.622 71.337 1.00 118.75 12 PRO S O 1
ATOM 3453 N N . PRO B 2 7 ? -12.524 34.125 69.632 1.00 117.73 13 PRO S N 1
ATOM 3454 C CA . PRO B 2 7 ? -11.558 34.883 68.824 1.00 116.83 13 PRO S CA 1
ATOM 3455 C C . PRO B 2 7 ? -10.782 35.945 69.597 1.00 115.77 13 PRO S C 1
ATOM 3456 O O . PRO B 2 7 ? -11.297 36.538 70.556 1.00 115.67 13 PRO S O 1
ATOM 3460 N N . ASP B 2 8 ? -9.543 36.171 69.167 1.00 114.52 14 ASP S N 1
ATOM 3461 C CA . ASP B 2 8 ? -8.733 37.261 69.682 1.00 113.39 14 ASP S CA 1
ATOM 3462 C C . ASP B 2 8 ? -9.453 38.596 69.465 1.00 112.33 14 ASP S C 1
ATOM 3463 O O . ASP B 2 8 ? -10.328 38.694 68.600 1.00 112.38 14 ASP S O 1
ATOM 3468 N N . PRO B 2 9 ? -9.104 39.618 70.266 1.00 111.16 15 PRO S N 1
ATOM 3469 C CA . PRO B 2 9 ? -9.680 40.961 70.156 1.00 110.12 15 PRO S CA 1
ATOM 3470 C C . PRO B 2 9 ? -9.636 41.638 68.766 1.00 108.94 15 PRO S C 1
ATOM 3471 O O . PRO B 2 9 ? -10.612 42.302 68.401 1.00 108.92 15 PRO S O 1
ATOM 3475 N N . VAL B 2 10 ? -8.547 41.483 68.004 1.00 107.44 16 VAL S N 1
ATOM 3476 C CA . VAL B 2 10 ? -8.431 42.154 66.680 1.00 105.84 16 VAL S CA 1
ATOM 3477 C C . VAL B 2 10 ? -9.094 41.386 65.520 1.00 104.59 16 VAL S C 1
ATOM 3478 O O . VAL B 2 10 ? -10.162 41.789 65.052 1.00 104.58 16 VAL S O 1
ATOM 3482 N N . PHE B 2 11 ? -8.473 40.300 65.055 1.00 102.82 17 PHE S N 1
ATOM 3483 C CA . PHE B 2 11 ? -9.058 39.497 63.977 1.00 101.18 17 PHE S CA 1
ATOM 3484 C C . PHE B 2 11 ? -10.058 38.509 64.569 1.00 99.83 17 PHE S C 1
ATOM 3485 O O . PHE B 2 11 ? -9.713 37.743 65.468 1.00 99.87 17 PHE S O 1
ATOM 3493 N N . GLY B 2 12 ? -11.296 38.528 64.071 1.00 98.13 18 GLY S N 1
ATOM 3494 C CA . GLY B 2 12 ? -12.370 37.704 64.635 1.00 95.75 18 GLY S CA 1
ATOM 3495 C C . GLY B 2 12 ? -12.205 36.210 64.408 1.00 94.15 18 GLY S C 1
ATOM 3496 O O . GLY B 2 12 ? -13.193 35.470 64.408 1.00 94.11 18 GLY S O 1
ATOM 3497 N N . ASP B 2 13 ? -10.955 35.764 64.243 1.00 92.32 19 ASP S N 1
ATOM 3498 C CA . ASP B 2 13 ? -10.654 34.374 63.877 1.00 90.30 19 ASP S CA 1
ATOM 3499 C C . ASP B 2 13 ? -10.248 33.477 65.041 1.00 88.41 19 ASP S C 1
ATOM 3500 O O . ASP B 2 13 ? -9.263 33.741 65.735 1.00 88.11 19 ASP S O 1
ATOM 3505 N N . VAL B 2 14 ? -11.013 32.399 65.207 1.00 86.12 20 VAL S N 1
ATOM 3506 C CA . VAL B 2 14 ? -10.737 31.347 66.185 1.00 83.96 20 VAL S CA 1
ATOM 3507 C C . VAL B 2 14 ? -9.296 30.830 66.125 1.00 82.47 20 VAL S C 1
ATOM 3508 O O . VAL B 2 14 ? -8.717 30.470 67.151 1.00 82.16 20 VAL S O 1
ATOM 3512 N N . LEU B 2 15 ? -8.727 30.817 64.918 1.00 80.62 21 LEU S N 1
ATOM 3513 C CA . LEU B 2 15 ? -7.423 30.210 64.661 1.00 78.66 21 LEU S CA 1
ATOM 3514 C C . LEU B 2 15 ? -6.272 31.065 65.163 1.00 77.39 21 LEU S C 1
ATOM 3515 O O . LEU B 2 15 ? -5.351 30.556 65.791 1.00 77.30 21 LEU S O 1
ATOM 3520 N N . VAL B 2 16 ? -6.318 32.362 64.883 1.00 75.77 22 VAL S N 1
ATOM 3521 C CA . VAL B 2 16 ? -5.258 33.256 65.326 1.00 74.14 22 VAL S CA 1
ATOM 3522 C C . VAL B 2 16 ? -5.231 33.255 66.836 1.00 73.11 22 VAL S C 1
ATOM 3523 O O . VAL B 2 16 ? -4.174 33.273 67.447 1.00 72.72 22 VAL S O 1
ATOM 3527 N N . ALA B 2 17 ? -6.412 33.209 67.428 1.00 72.18 23 ALA S N 1
ATOM 3528 C CA . ALA B 2 17 ? -6.524 33.093 68.860 1.00 71.56 23 ALA S CA 1
ATOM 3529 C C . ALA B 2 17 ? -5.795 31.844 69.334 1.00 70.98 23 ALA S C 1
ATOM 3530 O O . ALA B 2 17 ? -5.093 31.887 70.343 1.00 71.07 23 ALA S O 1
ATOM 3532 N N . LYS B 2 18 ? -5.945 30.743 68.601 1.00 70.27 24 LYS S N 1
ATOM 3533 C CA . LYS B 2 18 ? -5.257 29.493 68.952 1.00 69.55 24 LYS S CA 1
ATOM 3534 C C . LYS B 2 18 ? -3.745 29.608 68.765 1.00 69.57 24 LYS S C 1
ATOM 3535 O O . LYS B 2 18 ? -2.979 28.949 69.472 1.00 69.35 24 LYS S O 1
ATOM 3541 N N . LEU B 2 19 ? -3.334 30.446 67.810 1.00 69.64 25 LEU S N 1
ATOM 3542 C CA . LEU B 2 19 ? -1.922 30.661 67.494 1.00 69.71 25 LEU S CA 1
ATOM 3543 C C . LEU B 2 19 ? -1.252 31.449 68.600 1.00 70.06 25 LEU S C 1
ATOM 3544 O O . LEU B 2 19 ? -0.220 31.036 69.118 1.00 70.31 25 LEU S O 1
ATOM 3549 N N . ILE B 2 20 ? -1.838 32.590 68.947 1.00 70.45 26 ILE S N 1
ATOM 3550 C CA . ILE B 2 20 ? -1.432 33.341 70.131 1.00 70.73 26 ILE S CA 1
ATOM 3551 C C . ILE B 2 20 ? -1.411 32.369 71.299 1.00 70.80 26 ILE S C 1
ATOM 3552 O O . ILE B 2 20 ? -0.407 32.214 71.994 1.00 70.44 26 ILE S O 1
ATOM 3557 N N . ASN B 2 21 ? -2.537 31.695 71.474 1.00 71.34 27 ASN S N 1
ATOM 3558 C CA . ASN B 2 21 ? -2.697 30.724 72.517 1.00 72.25 27 ASN S CA 1
ATOM 3559 C C . ASN B 2 21 ? -1.592 29.678 72.535 1.00 72.83 27 ASN S C 1
ATOM 3560 O O . ASN B 2 21 ? -1.344 29.055 73.562 1.00 73.04 27 ASN S O 1
ATOM 3565 N N . ARG B 2 22 ? -0.922 29.474 71.410 1.00 73.66 28 ARG S N 1
ATOM 3566 C CA . ARG B 2 22 ? 0.146 28.494 71.403 1.00 74.65 28 ARG S CA 1
ATOM 3567 C C . ARG B 2 22 ? 1.486 29.116 71.753 1.00 75.17 28 ARG S C 1
ATOM 3568 O O . ARG B 2 22 ? 2.181 28.622 72.641 1.00 75.25 28 ARG S O 1
ATOM 3576 N N . VAL B 2 23 ? 1.837 30.201 71.065 1.00 76.02 29 VAL S N 1
ATOM 3577 C CA . VAL B 2 23 ? 3.117 30.891 71.275 1.00 76.73 29 VAL S CA 1
ATOM 3578 C C . VAL B 2 23 ? 3.326 31.274 72.730 1.00 77.24 29 VAL S C 1
ATOM 3579 O O . VAL B 2 23 ? 4.462 31.347 73.194 1.00 77.36 29 VAL S O 1
ATOM 3583 N N . MET B 2 24 ? 2.222 31.509 73.436 1.00 77.93 30 MET S N 1
ATOM 3584 C CA . MET B 2 24 ? 2.231 31.802 74.874 1.00 78.67 30 MET S CA 1
ATOM 3585 C C . MET B 2 24 ? 3.232 30.943 75.667 1.00 79.25 30 MET S C 1
ATOM 3586 O O . MET B 2 24 ? 3.344 29.727 75.447 1.00 79.49 30 MET S O 1
ATOM 3591 N N . TRP B 2 25 ? 3.972 31.584 76.569 1.00 79.73 31 TRP S N 1
ATOM 3592 C CA . TRP B 2 25 ? 4.862 30.850 77.451 1.00 80.24 31 TRP S CA 1
ATOM 3593 C C . TRP B 2 25 ? 4.479 31.057 78.917 1.00 80.07 31 TRP S C 1
ATOM 3594 O O . TRP B 2 25 ? 4.398 32.199 79.394 1.00 80.08 31 TRP S O 1
ATOM 3605 N N . ASP B 2 26 ? 4.251 29.938 79.613 1.00 79.73 32 ASP S N 1
ATOM 3606 C CA . ASP B 2 26 ? 3.813 29.921 81.013 1.00 79.32 32 ASP S CA 1
ATOM 3607 C C . ASP B 2 26 ? 2.331 30.300 81.107 1.00 78.87 32 ASP S C 1
ATOM 3608 O O . ASP B 2 26 ? 1.460 29.435 81.268 1.00 78.78 32 ASP S O 1
ATOM 3613 N N . GLY B 2 27 ? 2.064 31.595 80.990 1.00 78.32 33 GLY S N 1
ATOM 3614 C CA . GLY B 2 27 ? 0.725 32.146 81.076 1.00 77.80 33 GLY S CA 1
ATOM 3615 C C . GLY B 2 27 ? 0.826 33.586 80.635 1.00 77.41 33 GLY S C 1
ATOM 3616 O O . GLY B 2 27 ? -0.139 34.347 80.723 1.00 77.44 33 GLY S O 1
ATOM 3617 N N . LYS B 2 28 ? 2.017 33.944 80.152 1.00 77.10 34 LYS S N 1
ATOM 3618 C CA . LYS B 2 28 ? 2.324 35.297 79.694 1.00 76.76 34 LYS S CA 1
ATOM 3619 C C . LYS B 2 28 ? 1.666 35.612 78.350 1.00 76.27 34 LYS S C 1
ATOM 3620 O O . LYS B 2 28 ? 2.291 35.509 77.291 1.00 76.21 34 LYS S O 1
ATOM 3626 N N . LYS B 2 29 ? 0.388 35.971 78.414 1.00 75.71 35 LYS S N 1
ATOM 3627 C CA . LYS B 2 29 ? -0.345 36.503 77.277 1.00 75.12 35 LYS S CA 1
ATOM 3628 C C . LYS B 2 29 ? -0.202 38.034 77.339 1.00 74.85 35 LYS S C 1
ATOM 3629 O O . LYS B 2 29 ? 0.414 38.563 78.278 1.00 74.92 35 LYS S O 1
ATOM 3635 N N . THR B 2 30 ? -0.776 38.733 76.353 1.00 74.35 36 THR S N 1
ATOM 3636 C CA . THR B 2 30 ? -0.616 40.196 76.150 1.00 73.69 36 THR S CA 1
ATOM 3637 C C . THR B 2 30 ? 0.819 40.573 75.714 1.00 73.35 36 THR S C 1
ATOM 3638 O O . THR B 2 30 ? 1.113 41.740 75.431 1.00 73.24 36 THR S O 1
ATOM 3642 N N . ILE B 2 31 ? 1.689 39.562 75.642 1.00 72.89 37 ILE S N 1
ATOM 3643 C CA . ILE B 2 31 ? 3.064 39.697 75.157 1.00 72.47 37 ILE S CA 1
ATOM 3644 C C . ILE B 2 31 ? 3.161 38.963 73.839 1.00 72.14 37 ILE S C 1
ATOM 3645 O O . ILE B 2 31 ? 3.671 39.501 72.856 1.00 72.00 37 ILE S O 1
ATOM 3650 N N . ALA B 2 32 ? 2.670 37.723 73.843 1.00 71.82 38 ALA S N 1
ATOM 3651 C CA . ALA B 2 32 ? 2.556 36.903 72.639 1.00 71.48 38 ALA S CA 1
ATOM 3652 C C . ALA B 2 32 ? 1.708 37.617 71.598 1.00 71.15 38 ALA S C 1
ATOM 3653 O O . ALA B 2 32 ? 1.998 37.546 70.408 1.00 71.10 38 ALA S O 1
ATOM 3655 N N . GLN B 2 33 ? 0.667 38.305 72.061 1.00 70.93 39 GLN S N 1
ATOM 3656 C CA . GLN B 2 33 ? -0.140 39.163 71.211 1.00 70.89 39 GLN S CA 1
ATOM 3657 C C . GLN B 2 33 ? 0.781 40.021 70.354 1.00 71.28 39 GLN S C 1
ATOM 3658 O O . GLN B 2 33 ? 0.776 39.915 69.119 1.00 71.23 39 GLN S O 1
ATOM 3664 N N . LYS B 2 34 ? 1.591 40.839 71.035 1.00 71.67 40 LYS S N 1
ATOM 3665 C CA . LYS B 2 34 ? 2.522 41.792 70.412 1.00 71.91 40 LYS S CA 1
ATOM 3666 C C . LYS B 2 34 ? 3.438 41.140 69.358 1.00 72.11 40 LYS S C 1
ATOM 3667 O O . LYS B 2 34 ? 3.874 41.797 68.406 1.00 72.15 40 LYS S O 1
ATOM 3673 N N . ILE B 2 35 ? 3.718 39.849 69.541 1.00 72.25 41 ILE S N 1
ATOM 3674 C CA . ILE B 2 35 ? 4.467 39.063 68.567 1.00 72.22 41 ILE S CA 1
ATOM 3675 C C . ILE B 2 35 ? 3.550 38.680 67.412 1.00 72.31 41 ILE S C 1
ATOM 3676 O O . ILE B 2 35 ? 3.792 39.069 66.276 1.00 72.24 41 ILE S O 1
ATOM 3681 N N . VAL B 2 36 ? 2.487 37.939 67.720 1.00 72.51 42 VAL S N 1
ATOM 3682 C CA . VAL B 2 36 ? 1.592 37.394 66.711 1.00 72.74 42 VAL S CA 1
ATOM 3683 C C . VAL B 2 36 ? 1.078 38.489 65.776 1.00 73.16 42 VAL S C 1
ATOM 3684 O O . VAL B 2 36 ? 1.311 38.432 64.564 1.00 73.28 42 VAL S O 1
ATOM 3688 N N . TYR B 2 37 ? 0.409 39.496 66.335 1.00 73.62 43 TYR S N 1
ATOM 3689 C CA . TYR B 2 37 ? -0.103 40.606 65.528 1.00 73.95 43 TYR S CA 1
ATOM 3690 C C . TYR B 2 37 ? 1.035 41.338 64.835 1.00 73.92 43 TYR S C 1
ATOM 3691 O O . TYR B 2 37 ? 0.829 41.983 63.812 1.00 73.84 43 TYR S O 1
ATOM 3700 N N . GLY B 2 38 ? 2.226 41.244 65.420 1.00 73.98 44 GLY S N 1
ATOM 3701 C CA . GLY B 2 38 ? 3.429 41.830 64.848 1.00 74.17 44 GLY S CA 1
ATOM 3702 C C . GLY B 2 38 ? 3.990 41.015 63.696 1.00 74.31 44 GLY S C 1
ATOM 3703 O O . GLY B 2 38 ? 4.430 41.572 62.691 1.00 74.35 44 GLY S O 1
ATOM 3704 N N . ALA B 2 39 ? 3.988 39.693 63.834 1.00 74.36 45 ALA S N 1
ATOM 3705 C CA . ALA B 2 39 ? 4.408 38.835 62.739 1.00 74.30 45 ALA S CA 1
ATOM 3706 C C . ALA B 2 39 ? 3.403 38.988 61.611 1.00 74.37 45 ALA S C 1
ATOM 3707 O O . ALA B 2 39 ? 3.749 38.783 60.454 1.00 74.65 45 ALA S O 1
ATOM 3709 N N . PHE B 2 40 ? 2.172 39.375 61.944 1.00 74.38 46 PHE S N 1
ATOM 3710 C CA . PHE B 2 40 ? 1.200 39.737 60.914 1.00 74.68 46 PHE S CA 1
ATOM 3711 C C . PHE B 2 40 ? 1.560 41.025 60.180 1.00 74.82 46 PHE S C 1
ATOM 3712 O O . PHE B 2 40 ? 1.254 41.171 58.994 1.00 75.09 46 PHE S O 1
ATOM 3720 N N . ASP B 2 41 ? 2.214 41.9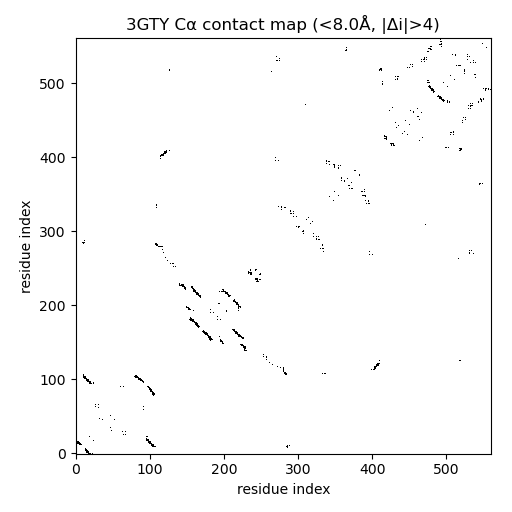50 60.879 1.00 74.72 47 ASP S N 1
ATOM 3721 C CA . ASP B 2 41 ? 2.629 43.215 60.276 1.00 74.60 47 ASP S CA 1
ATOM 3722 C C . ASP B 2 41 ? 3.781 43.001 59.289 1.00 74.35 47 ASP S C 1
ATOM 3723 O O . ASP B 2 41 ? 3.835 43.643 58.236 1.00 74.18 47 ASP S O 1
ATOM 3728 N N . ILE B 2 42 ? 4.693 42.093 59.638 1.00 74.27 48 ILE S N 1
ATOM 3729 C CA . ILE B 2 42 ? 5.858 41.803 58.801 1.00 74.33 48 ILE S CA 1
ATOM 3730 C C . ILE B 2 42 ? 5.399 41.075 57.559 1.00 74.20 48 ILE S C 1
ATOM 3731 O O . ILE B 2 42 ? 5.917 41.312 56.465 1.00 74.52 48 ILE S O 1
ATOM 3736 N N . ILE B 2 43 ? 4.415 40.199 57.733 1.00 73.79 49 ILE S N 1
ATOM 3737 C CA . ILE B 2 43 ? 3.916 39.383 56.638 1.00 73.51 49 ILE S CA 1
ATOM 3738 C C . ILE B 2 43 ? 3.257 40.201 55.504 1.00 73.64 49 ILE S C 1
ATOM 3739 O O . ILE B 2 43 ? 3.482 39.924 54.316 1.00 73.67 49 ILE S O 1
ATOM 3744 N N . ARG B 2 44 ? 2.482 41.223 55.860 1.00 73.61 50 ARG S N 1
ATOM 3745 C CA . ARG B 2 44 ? 1.914 42.116 54.845 1.00 73.56 50 ARG S CA 1
ATOM 3746 C C . ARG B 2 44 ? 2.982 42.990 54.182 1.00 73.34 50 ARG S C 1
ATOM 3747 O O . ARG B 2 44 ? 2.815 43.403 53.037 1.00 73.42 50 ARG S O 1
ATOM 3755 N N . GLU B 2 45 ? 4.071 43.261 54.903 1.00 72.95 51 GLU S N 1
ATOM 3756 C CA . GLU B 2 45 ? 5.210 43.989 54.345 1.00 72.69 51 GLU S CA 1
ATOM 3757 C C . GLU B 2 45 ? 5.931 43.152 53.297 1.00 72.25 51 GLU S C 1
ATOM 3758 O O . GLU B 2 45 ? 6.319 43.657 52.242 1.00 72.30 51 GLU S O 1
ATOM 3764 N N . LYS B 2 46 ? 6.104 41.870 53.591 1.00 71.81 52 LYS S N 1
ATOM 3765 C CA . LYS B 2 46 ? 6.868 40.996 52.719 1.00 71.48 52 LYS S CA 1
ATOM 3766 C C . LYS B 2 46 ? 5.986 40.250 51.716 1.00 71.49 52 LYS S C 1
ATOM 3767 O O . LYS B 2 46 ? 6.418 39.261 51.121 1.00 71.51 52 LYS S O 1
ATOM 3773 N N . THR B 2 47 ? 4.754 40.716 51.525 1.00 71.49 53 THR S N 1
ATOM 3774 C CA . THR B 2 47 ? 3.854 40.096 50.549 1.00 71.58 53 THR S CA 1
ATOM 3775 C C . THR B 2 47 ? 2.887 41.090 49.936 1.00 71.69 53 THR S C 1
ATOM 3776 O O . THR B 2 47 ? 2.547 40.990 48.749 1.00 71.61 53 THR S O 1
ATOM 3780 N N . LYS B 2 48 ? 2.451 42.047 50.755 1.00 71.78 54 LYS S N 1
ATOM 3781 C CA . LYS B 2 48 ? 1.403 42.995 50.382 1.00 71.78 54 LYS S CA 1
ATOM 3782 C C . LYS B 2 48 ? 0.096 42.227 50.097 1.00 71.72 54 LYS S C 1
ATOM 3783 O O . LYS B 2 48 ? -0.562 42.447 49.057 1.00 71.83 54 LYS S O 1
ATOM 3789 N N . LYS B 2 49 ? -0.252 41.312 51.017 1.00 71.35 55 LYS S N 1
ATOM 3790 C CA . LYS B 2 49 ? -1.490 40.520 50.936 1.00 71.05 55 LYS S CA 1
ATOM 3791 C C . LYS B 2 49 ? -2.078 40.437 52.339 1.00 70.86 55 LYS S C 1
ATOM 3792 O O . LYS B 2 49 ? -1.400 40.831 53.293 1.00 71.04 55 LYS S O 1
ATOM 3798 N N . ASP B 2 50 ? -3.319 39.949 52.481 1.00 70.52 56 ASP S N 1
ATOM 3799 C CA . ASP B 2 50 ? -3.940 39.833 53.821 1.00 70.13 56 ASP S CA 1
ATOM 3800 C C . ASP B 2 50 ? -3.347 38.696 54.662 1.00 69.70 56 ASP S C 1
ATOM 3801 O O . ASP B 2 50 ? -3.522 37.519 54.329 1.00 69.68 56 ASP S O 1
ATOM 3806 N N . PRO B 2 51 ? -2.660 39.052 55.767 1.00 69.27 57 PRO S N 1
ATOM 3807 C CA . PRO B 2 51 ? -1.947 38.099 56.619 1.00 69.02 57 PRO S CA 1
ATOM 3808 C C . PRO B 2 51 ? -2.850 37.001 57.175 1.00 68.71 57 PRO S C 1
ATOM 3809 O O . PRO B 2 51 ? -2.558 35.819 56.987 1.00 68.64 57 PRO S O 1
ATOM 3813 N N . LEU B 2 52 ? -3.938 37.393 57.840 1.00 68.34 58 LEU S N 1
ATOM 3814 C CA . LEU B 2 52 ? -4.903 36.443 58.392 1.00 67.99 58 LEU S CA 1
ATOM 3815 C C . LEU B 2 52 ? -5.218 35.350 57.370 1.00 67.65 58 LEU S C 1
ATOM 3816 O O . LEU B 2 52 ? -5.295 34.162 57.715 1.00 67.50 58 LEU S O 1
ATOM 3821 N N . GLU B 2 53 ? -5.369 35.767 56.113 1.00 67.19 59 GLU S N 1
ATOM 3822 C CA . GLU B 2 53 ? -5.631 34.849 55.016 1.00 66.68 59 GLU S CA 1
ATOM 3823 C C . GLU B 2 53 ? -4.392 34.039 54.641 1.00 66.11 59 GLU S C 1
ATOM 3824 O O . GLU B 2 53 ? -4.497 32.845 54.351 1.00 66.28 59 GLU S O 1
ATOM 3830 N N . VAL B 2 54 ? -3.225 34.679 54.648 1.00 65.23 60 VAL S N 1
ATOM 3831 C CA . VAL B 2 54 ? -1.976 33.959 54.388 1.00 64.48 60 VAL S CA 1
ATOM 3832 C C . VAL B 2 54 ? -1.735 32.910 55.468 1.00 63.91 60 VAL S C 1
ATOM 3833 O O . VAL B 2 54 ? -1.364 31.774 55.159 1.00 63.97 60 VAL S O 1
ATOM 3837 N N . PHE B 2 55 ? -1.967 33.299 56.721 1.00 63.04 61 PHE S N 1
ATOM 3838 C CA . PHE B 2 55 ? -1.810 32.413 57.872 1.00 62.21 61 PHE S CA 1
ATOM 3839 C C . PHE B 2 55 ? -2.617 31.138 57.689 1.00 61.80 61 PHE S C 1
ATOM 3840 O O . PHE B 2 55 ? -2.070 30.035 57.792 1.00 61.44 61 PHE S O 1
ATOM 3848 N N . ARG B 2 56 ? -3.908 31.308 57.400 1.00 61.37 62 ARG S N 1
ATOM 3849 C CA . ARG B 2 56 ? -4.802 30.188 57.141 1.00 61.14 62 ARG S CA 1
ATOM 3850 C C . ARG B 2 56 ? -4.170 29.232 56.149 1.00 60.84 62 ARG S C 1
ATOM 3851 O O . ARG B 2 56 ? -3.878 28.085 56.488 1.00 60.82 62 ARG S O 1
ATOM 3859 N N . GLN B 2 57 ? -3.929 29.729 54.934 1.00 60.52 63 GLN S N 1
ATOM 3860 C CA . GLN B 2 57 ? -3.424 28.908 53.829 1.00 59.91 63 GLN S CA 1
ATOM 3861 C C . GLN B 2 57 ? -2.047 28.335 54.151 1.00 59.32 63 GLN S C 1
ATOM 3862 O O . GLN B 2 57 ? -1.687 27.270 53.658 1.00 59.06 63 GLN S O 1
ATOM 3868 N N . ALA B 2 58 ? -1.304 29.030 55.008 1.00 58.87 64 ALA S N 1
ATOM 3869 C CA . ALA B 2 58 ? -0.027 28.533 55.489 1.00 58.54 64 ALA S CA 1
ATOM 3870 C C . ALA B 2 58 ? -0.234 27.368 56.450 1.00 58.31 64 ALA S C 1
ATOM 3871 O O . ALA B 2 58 ? 0.301 26.285 56.236 1.00 58.22 64 ALA S O 1
ATOM 3873 N N . VAL B 2 59 ? -1.014 27.574 57.502 1.00 58.06 65 VAL S N 1
ATOM 3874 C CA . VAL B 2 59 ? -1.309 26.459 58.396 1.00 57.97 65 VAL S CA 1
ATOM 3875 C C . VAL B 2 59 ? -1.952 25.287 57.630 1.00 57.81 65 VAL S C 1
ATOM 3876 O O . VAL B 2 59 ? -1.494 24.149 57.729 1.00 57.50 65 VAL S O 1
ATOM 3880 N N . GLU B 2 60 ? -2.974 25.573 56.832 1.00 57.83 66 GLU S N 1
ATOM 3881 C CA . GLU B 2 60 ? -3.596 24.541 56.007 1.00 58.05 66 GLU S CA 1
ATOM 3882 C C . GLU B 2 60 ? -2.557 23.632 55.350 1.00 57.85 66 GLU S C 1
ATOM 3883 O O . GLU B 2 60 ? -2.723 22.411 55.318 1.00 58.03 66 GLU S O 1
ATOM 3889 N N . ASN B 2 61 ? -1.484 24.229 54.837 1.00 57.46 67 ASN S N 1
ATOM 3890 C CA . ASN B 2 61 ? -0.437 23.460 54.179 1.00 57.19 67 ASN S CA 1
ATOM 3891 C C . ASN B 2 61 ? 0.332 22.572 55.134 1.00 56.54 67 ASN S C 1
ATOM 3892 O O . ASN B 2 61 ? 0.666 21.442 54.796 1.00 56.50 67 ASN S O 1
ATOM 3897 N N . VAL B 2 62 ? 0.616 23.075 56.327 1.00 55.70 68 VAL S N 1
ATOM 3898 C CA . VAL B 2 62 ? 1.360 22.272 57.280 1.00 54.89 68 VAL S CA 1
ATOM 3899 C C . VAL B 2 62 ? 0.506 21.173 57.878 1.00 54.39 68 VAL S C 1
ATOM 3900 O O . VAL B 2 62 ? 1.062 20.195 58.367 1.00 54.45 68 VAL S O 1
ATOM 3904 N N . LYS B 2 63 ? -0.824 21.316 57.828 1.00 53.64 69 LYS S N 1
ATOM 3905 C CA . LYS B 2 63 ? -1.713 20.301 58.393 1.00 53.00 69 LYS S CA 1
ATOM 3906 C C . LYS B 2 63 ? -1.322 18.972 57.801 1.00 53.19 69 LYS S C 1
ATOM 3907 O O . LYS B 2 63 ? -1.387 18.797 56.590 1.00 53.30 69 LYS S O 1
ATOM 3913 N N . PRO B 2 64 ? -0.854 18.046 58.638 1.00 53.50 70 PRO S N 1
ATOM 3914 C CA . PRO B 2 64 ? -0.522 16.731 58.136 1.00 54.28 70 PRO S CA 1
ATOM 3915 C C . PRO B 2 64 ? -1.760 15.847 58.103 1.00 55.29 70 PRO S C 1
ATOM 3916 O O . PRO B 2 64 ? -2.804 16.214 58.651 1.00 55.44 70 PRO S O 1
ATOM 3920 N N . VAL B 2 65 ? -1.644 14.688 57.471 1.00 56.47 71 VAL S N 1
ATOM 3921 C CA . VAL B 2 65 ? -2.792 13.811 57.346 1.00 57.74 71 VAL S CA 1
ATOM 3922 C C . VAL B 2 65 ? -2.574 12.497 58.086 1.00 58.69 71 VAL S C 1
ATOM 3923 O O . VAL B 2 65 ? -3.537 11.842 58.495 1.00 59.03 71 VAL S O 1
ATOM 3927 N N . LEU B 2 66 ? -1.317 12.108 58.262 1.00 59.80 72 LEU S N 1
ATOM 3928 C CA . LEU B 2 66 ? -1.019 10.885 59.000 1.00 61.17 72 LEU S CA 1
ATOM 3929 C C . LEU B 2 66 ? 0.148 11.069 59.944 1.00 61.77 72 LEU S C 1
ATOM 3930 O O . LEU B 2 66 ? 0.840 12.086 59.893 1.00 62.16 72 LEU S O 1
ATOM 3935 N N . GLU B 2 67 ? 0.354 10.082 60.811 1.00 62.45 73 GLU S N 1
ATOM 3936 C CA . GLU B 2 67 ? 1.468 10.091 61.749 1.00 63.11 73 GLU S CA 1
ATOM 3937 C C . GLU B 2 67 ? 1.785 8.670 62.198 1.00 63.65 73 GLU S C 1
ATOM 3938 O O . GLU B 2 67 ? 1.195 7.697 61.706 1.00 63.62 73 GLU S O 1
ATOM 3944 N N . VAL B 2 68 ? 2.722 8.563 63.137 1.00 64.35 74 VAL S N 1
ATOM 3945 C CA . VAL B 2 68 ? 3.117 7.280 63.712 1.00 65.14 74 VAL S CA 1
ATOM 3946 C C . VAL B 2 68 ? 3.108 7.373 65.239 1.00 65.33 74 VAL S C 1
ATOM 3947 O O . VAL B 2 68 ? 3.619 8.329 65.813 1.00 65.22 74 VAL S O 1
ATOM 3951 N N . ARG B 2 69 ? 2.514 6.383 65.891 1.00 65.88 75 ARG S N 1
ATOM 3952 C CA . ARG B 2 69 ? 2.550 6.311 67.340 1.00 66.55 75 ARG S CA 1
ATOM 3953 C C . ARG B 2 69 ? 3.138 4.990 67.792 1.00 66.93 75 ARG S C 1
ATOM 3954 O O . ARG B 2 69 ? 2.765 3.936 67.281 1.00 66.84 75 ARG S O 1
ATOM 3962 N N . PRO B 2 70 ? 4.075 5.045 68.751 1.00 67.48 76 PRO S N 1
ATOM 3963 C CA . PRO B 2 70 ? 4.700 3.854 69.308 1.00 67.99 76 PRO S CA 1
ATOM 3964 C C . PRO B 2 70 ? 3.705 2.977 70.053 1.00 68.60 76 PRO S C 1
ATOM 3965 O O . PRO B 2 70 ? 2.826 3.477 70.765 1.00 68.61 76 PRO S O 1
ATOM 3969 N N . ARG B 2 71 ? 3.856 1.672 69.877 1.00 69.41 77 ARG S N 1
ATOM 3970 C CA . ARG B 2 71 ? 3.005 0.712 70.546 1.00 70.36 77 ARG S CA 1
ATOM 3971 C C . ARG B 2 71 ? 3.874 -0.314 71.269 1.00 70.77 77 ARG S C 1
ATOM 3972 O O . ARG B 2 71 ? 5.114 -0.247 71.222 1.00 70.88 77 ARG S O 1
ATOM 3980 N N . ARG B 2 72 ? 3.210 -1.244 71.956 1.00 71.38 78 ARG S N 1
ATOM 3981 C CA . ARG B 2 72 ? 3.876 -2.329 72.649 1.00 71.94 78 ARG S CA 1
ATOM 3982 C C . ARG B 2 72 ? 2.939 -3.537 72.599 1.00 72.44 78 ARG S C 1
ATOM 3983 O O . ARG B 2 72 ? 1.857 -3.511 73.197 1.00 72.54 78 ARG S O 1
ATOM 3991 N N . VAL B 2 73 ? 3.342 -4.573 71.856 1.00 72.98 79 VAL S N 1
ATOM 3992 C CA . VAL B 2 73 ? 2.534 -5.800 71.679 1.00 73.47 79 VAL S CA 1
ATOM 3993 C C . VAL B 2 73 ? 3.309 -7.049 72.133 1.00 73.85 79 VAL S C 1
ATOM 3994 O O . VAL B 2 73 ? 3.725 -7.875 71.306 1.00 73.93 79 VAL S O 1
ATOM 3998 N N . GLY B 2 74 ? 3.499 -7.184 73.446 1.00 74.21 80 GLY S N 1
ATOM 3999 C CA . GLY B 2 74 ? 4.308 -8.270 74.006 1.00 74.59 80 GLY S CA 1
ATOM 4000 C C . GLY B 2 74 ? 5.698 -7.796 74.395 1.00 74.90 80 GLY S C 1
ATOM 4001 O O . GLY B 2 74 ? 6.062 -7.806 75.584 1.00 74.86 80 GLY S O 1
ATOM 4002 N N . GLY B 2 75 ? 6.473 -7.379 73.384 1.00 75.24 81 GLY S N 1
ATOM 4003 C CA . GLY B 2 75 ? 7.797 -6.802 73.610 1.00 75.69 81 GLY S CA 1
ATOM 4004 C C . GLY B 2 75 ? 7.755 -5.316 73.938 1.00 76.01 81 GLY S C 1
ATOM 4005 O O . GLY B 2 75 ? 7.322 -4.922 75.024 1.00 76.04 81 GLY S O 1
ATOM 4006 N N . ALA B 2 76 ? 8.213 -4.496 72.994 1.00 76.33 82 ALA S N 1
ATOM 4007 C CA . ALA B 2 76 ? 8.314 -3.048 73.180 1.00 76.75 82 ALA S CA 1
ATOM 4008 C C . ALA B 2 76 ? 8.707 -2.380 71.868 1.00 77.03 82 ALA S C 1
ATOM 4009 O O . ALA B 2 76 ? 9.500 -2.934 71.104 1.00 77.08 82 ALA S O 1
ATOM 4011 N N . THR B 2 77 ? 8.150 -1.192 71.621 1.00 77.35 83 THR S N 1
ATOM 4012 C CA . THR B 2 77 ? 8.450 -0.375 70.429 1.00 77.71 83 THR S CA 1
ATOM 4013 C C . THR B 2 77 ? 7.998 -1.005 69.098 1.00 77.74 83 THR S C 1
ATOM 4014 O O . THR B 2 77 ? 8.690 -1.855 68.528 1.00 77.74 83 THR S O 1
ATOM 4018 N N . TYR B 2 78 ? 6.828 -0.585 68.618 1.00 77.77 84 TYR S N 1
ATOM 4019 C CA . TYR B 2 78 ? 6.368 -0.914 67.265 1.00 77.75 84 TYR S CA 1
ATOM 4020 C C . TYR B 2 78 ? 5.782 0.329 66.617 1.00 77.65 84 TYR S C 1
ATOM 4021 O O . TYR B 2 78 ? 5.046 1.090 67.260 1.00 77.82 84 TYR S O 1
ATOM 4030 N N . GLN B 2 79 ? 6.120 0.534 65.346 1.00 77.30 85 GLN S N 1
ATOM 4031 C CA . GLN B 2 79 ? 5.712 1.739 64.634 1.00 76.95 85 GLN S CA 1
ATOM 4032 C C . GLN B 2 79 ? 4.353 1.583 63.955 1.00 76.56 85 GLN S C 1
ATOM 4033 O O . GLN B 2 79 ? 4.216 0.832 62.981 1.00 76.72 85 GLN S O 1
ATOM 4039 N N . VAL B 2 80 ? 3.356 2.295 64.485 1.00 75.93 86 VAL S N 1
ATOM 4040 C CA . VAL B 2 80 ? 1.980 2.232 63.980 1.00 75.32 86 VAL S CA 1
ATOM 4041 C C . VAL B 2 80 ? 1.633 3.521 63.220 1.00 74.68 86 VAL S C 1
ATOM 4042 O O . VAL B 2 80 ? 1.525 4.594 63.824 1.00 74.69 86 VAL S O 1
ATOM 4046 N N . PRO B 2 81 ? 1.471 3.422 61.886 1.00 74.00 87 PRO S N 1
ATOM 4047 C CA . PRO B 2 81 ? 0.993 4.588 61.156 1.00 73.35 87 PRO S CA 1
ATOM 4048 C C . PRO B 2 81 ? -0.511 4.767 61.352 1.00 72.68 87 PRO S C 1
ATOM 4049 O O . PRO B 2 81 ? -1.280 3.818 61.167 1.00 72.64 87 PRO S O 1
ATOM 4053 N N . ILE B 2 82 ? -0.925 5.964 61.748 1.00 71.82 88 ILE S N 1
ATOM 4054 C CA . ILE B 2 82 ? -2.350 6.263 61.873 1.00 71.09 88 ILE S CA 1
ATOM 4055 C C . ILE B 2 82 ? -2.684 7.538 61.132 1.00 70.58 88 ILE S C 1
ATOM 4056 O O . ILE B 2 82 ? -1.819 8.388 60.922 1.00 70.35 88 ILE S O 1
ATOM 4061 N N . GLU B 2 83 ? -3.944 7.663 60.735 1.00 70.08 89 GLU S N 1
ATOM 4062 C CA . GLU B 2 83 ? -4.396 8.858 60.046 1.00 69.67 89 GLU S CA 1
ATOM 4063 C C . GLU B 2 83 ? -4.592 9.963 61.064 1.00 68.85 89 GLU S C 1
ATOM 4064 O O . GLU B 2 83 ? -4.648 9.702 62.262 1.00 68.90 89 GLU S O 1
ATOM 4070 N N . VAL B 2 84 ? -4.683 11.196 60.586 1.00 67.89 90 VAL S N 1
ATOM 4071 C CA . VAL B 2 84 ? -4.855 12.342 61.462 1.00 67.18 90 VAL S CA 1
ATOM 4072 C C . VAL B 2 84 ? -5.931 13.252 60.902 1.00 66.42 90 VAL S C 1
ATOM 4073 O O . VAL B 2 84 ? -5.780 13.816 59.800 1.00 66.42 90 VAL S O 1
ATOM 4077 N N . GLN B 2 85 ? -7.014 13.399 61.666 1.00 65.29 91 GLN S N 1
ATOM 4078 C CA . GLN B 2 85 ? -8.104 14.263 61.247 1.00 64.30 91 GLN S CA 1
ATOM 4079 C C . GLN B 2 85 ? -8.602 15.101 62.400 1.00 63.45 91 GLN S C 1
ATOM 4080 O O . GLN B 2 85 ? -8.074 15.000 63.504 1.00 63.27 91 GLN S O 1
ATOM 4086 N N . GLU B 2 86 ? -9.607 15.934 62.124 1.00 62.53 92 GLU S N 1
ATOM 4087 C CA . GLU B 2 86 ? -10.271 16.765 63.134 1.00 61.81 92 GLU S CA 1
ATOM 4088 C C . GLU B 2 86 ? -9.281 17.685 63.854 1.00 60.70 92 GLU S C 1
ATOM 4089 O O . GLU B 2 86 ? -8.127 17.775 63.425 1.00 60.80 92 GLU S O 1
ATOM 4095 N N . PRO B 2 87 ? -9.723 18.395 64.925 1.00 59.50 93 PRO S N 1
ATOM 4096 C CA . PRO B 2 87 ? -8.842 19.329 65.636 1.00 58.40 93 PRO S CA 1
ATOM 4097 C C . PRO B 2 87 ? -7.362 18.927 65.832 1.00 57.23 93 PRO S C 1
ATOM 4098 O O . PRO B 2 87 ? -6.520 19.798 66.079 1.00 56.84 93 PRO S O 1
ATOM 4102 N N . ARG B 2 88 ? -7.054 17.636 65.694 1.00 55.96 94 ARG S N 1
ATOM 4103 C CA . ARG B 2 88 ? -5.710 17.127 65.952 1.00 54.58 94 ARG S CA 1
ATOM 4104 C C . ARG B 2 88 ? -4.715 17.732 65.021 1.00 53.90 94 ARG S C 1
ATOM 4105 O O . ARG B 2 88 ? -3.704 18.265 65.472 1.00 54.23 94 ARG S O 1
ATOM 4113 N N . ARG B 2 89 ? -4.996 17.639 63.724 1.00 53.01 95 ARG S N 1
ATOM 4114 C CA . ARG B 2 89 ? -4.113 18.215 62.705 1.00 52.13 95 ARG S CA 1
ATOM 4115 C C . ARG B 2 89 ? -3.974 19.733 62.871 1.00 51.17 95 ARG S C 1
ATOM 4116 O O . ARG B 2 89 ? -2.858 20.245 63.033 1.00 50.70 95 ARG S O 1
ATOM 4124 N N . THR B 2 90 ? -5.110 20.433 62.877 1.00 50.20 96 THR S N 1
ATOM 4125 C CA . THR B 2 90 ? -5.124 21.888 62.964 1.00 49.19 96 THR S CA 1
ATOM 4126 C C . THR B 2 90 ? -4.259 22.339 64.125 1.00 48.67 96 THR S C 1
ATOM 4127 O O . THR B 2 90 ? -3.632 23.399 64.091 1.00 48.49 96 THR S O 1
ATOM 4131 N N . SER B 2 91 ? -4.217 21.511 65.156 1.00 48.10 97 SER S N 1
ATOM 4132 C CA . SER B 2 91 ? -3.430 21.835 66.311 1.00 47.55 97 SER S CA 1
ATOM 4133 C C . SER B 2 91 ? -1.991 21.473 66.039 1.00 46.47 97 SER S C 1
ATOM 4134 O O . SER B 2 91 ? -1.092 22.281 66.273 1.00 46.27 97 SER S O 1
ATOM 4137 N N . LEU B 2 92 ? -1.796 20.270 65.504 1.00 45.60 98 LEU S N 1
ATOM 4138 C CA . LEU B 2 92 ? -0.465 19.747 65.193 1.00 44.98 98 LEU S CA 1
ATOM 4139 C C . LEU B 2 92 ? 0.391 20.678 64.310 1.00 44.56 98 LEU S C 1
ATOM 4140 O O . LEU B 2 92 ? 1.623 20.763 64.467 1.00 44.23 98 LEU S O 1
ATOM 4145 N N . ALA B 2 93 ? -0.277 21.375 63.396 1.00 43.95 99 ALA S N 1
ATOM 4146 C CA . ALA B 2 93 ? 0.377 22.329 62.524 1.00 43.32 99 ALA S CA 1
ATOM 4147 C C . ALA B 2 93 ? 0.923 23.489 63.337 1.00 43.07 99 ALA S C 1
ATOM 4148 O O . ALA B 2 93 ? 2.118 23.763 63.322 1.00 42.96 99 ALA S O 1
ATOM 4150 N N . LEU B 2 94 ? 0.027 24.155 64.054 1.00 43.06 100 LEU S N 1
ATOM 4151 C CA . LEU B 2 94 ? 0.372 25.291 64.885 1.00 42.72 100 LEU S CA 1
ATOM 4152 C C . LEU B 2 94 ? 1.486 24.886 65.800 1.00 43.18 100 LEU S C 1
ATOM 4153 O O . LEU B 2 94 ? 2.499 25.577 65.897 1.00 42.80 100 LEU S O 1
ATOM 4158 N N . ARG B 2 95 ? 1.305 23.721 66.415 1.00 44.21 101 ARG S N 1
ATOM 4159 C CA . ARG B 2 95 ? 2.268 23.147 67.342 1.00 45.39 101 ARG S CA 1
ATOM 4160 C C . ARG B 2 95 ? 3.627 22.925 66.700 1.00 45.28 101 ARG S C 1
ATOM 4161 O O . ARG B 2 95 ? 4.577 22.570 67.394 1.00 44.81 101 ARG S O 1
ATOM 4169 N N . TRP B 2 96 ? 3.695 23.147 65.382 1.00 45.58 102 TRP S N 1
ATOM 4170 C CA . TRP B 2 96 ? 4.899 22.953 64.572 1.00 45.66 102 TRP S CA 1
ATOM 4171 C C . TRP B 2 96 ? 5.447 24.232 63.975 1.00 45.79 102 TRP S C 1
ATOM 4172 O O . TRP B 2 96 ? 6.651 24.441 63.971 1.00 45.52 102 TRP S O 1
ATOM 4183 N N . ILE B 2 97 ? 4.558 25.053 63.426 1.00 46.44 103 ILE S N 1
ATOM 4184 C CA . ILE B 2 97 ? 4.898 26.387 62.953 1.00 47.32 103 ILE S CA 1
ATOM 4185 C C . ILE B 2 97 ? 5.640 27.082 64.056 1.00 48.35 103 ILE S C 1
ATOM 4186 O O . ILE B 2 97 ? 6.792 27.486 63.914 1.00 48.42 103 ILE S O 1
ATOM 4191 N N . VAL B 2 98 ? 4.944 27.208 65.175 1.00 49.72 104 VAL S N 1
ATOM 4192 C CA . VAL B 2 98 ? 5.448 27.941 66.305 1.00 51.04 104 VAL S CA 1
ATOM 4193 C C . VAL B 2 98 ? 6.656 27.214 66.887 1.00 52.00 104 VAL S C 1
ATOM 4194 O O . VAL B 2 98 ? 7.711 27.824 67.073 1.00 52.37 104 VAL S O 1
ATOM 4198 N N . GLU B 2 99 ? 6.517 25.910 67.110 1.00 52.97 105 GLU S N 1
ATOM 4199 C CA . GLU B 2 99 ? 7.569 25.119 67.753 1.00 54.34 105 GLU S CA 1
ATOM 4200 C C . GLU B 2 99 ? 8.930 25.183 67.051 1.00 54.58 105 GLU S C 1
ATOM 4201 O O . GLU B 2 99 ? 9.975 25.248 67.709 1.00 54.37 105 GLU S O 1
ATOM 4207 N N . ALA B 2 100 ? 8.899 25.163 65.719 1.00 55.50 106 ALA S N 1
ATOM 4208 C CA . ALA B 2 100 ? 10.110 25.215 64.899 1.00 56.43 106 ALA S CA 1
ATOM 4209 C C . ALA B 2 100 ? 10.721 26.622 64.853 1.00 57.00 106 ALA S C 1
ATOM 4210 O O . ALA B 2 100 ? 11.952 26.783 64.822 1.00 56.56 106 ALA S O 1
ATOM 4212 N N . ALA B 2 101 ? 9.844 27.626 64.845 1.00 57.89 107 ALA S N 1
ATOM 4213 C CA . ALA B 2 101 ? 10.247 29.019 64.896 1.00 59.07 107 ALA S CA 1
ATOM 4214 C C . ALA B 2 101 ? 11.086 29.310 66.148 1.00 60.23 107 ALA S C 1
ATOM 4215 O O . ALA B 2 101 ? 12.048 30.074 66.085 1.00 60.29 107 ALA S O 1
ATOM 4217 N N . ARG B 2 102 ? 10.730 28.676 67.270 1.00 61.73 108 ARG S N 1
ATOM 4218 C CA . ARG B 2 102 ? 11.439 28.825 68.555 1.00 63.13 108 ARG S CA 1
ATOM 4219 C C . ARG B 2 102 ? 12.915 28.407 68.517 1.00 63.85 108 ARG S C 1
ATOM 4220 O O . ARG B 2 102 ? 13.797 29.199 68.870 1.00 64.09 108 ARG S O 1
ATOM 4228 N N . ALA B 2 103 ? 13.176 27.172 68.080 1.00 64.64 109 ALA S N 1
ATOM 4229 C CA . ALA B 2 103 ? 14.530 26.594 68.098 1.00 65.16 109 ALA S CA 1
ATOM 4230 C C . ALA B 2 103 ? 15.452 27.116 66.992 1.00 65.49 109 ALA S C 1
ATOM 4231 O O . ALA B 2 103 ? 16.213 26.342 66.408 1.00 65.67 109 ALA S O 1
ATOM 4233 N N . LYS B 2 104 ? 15.412 28.421 66.722 1.00 65.90 110 LYS S N 1
ATOM 4234 C CA . LYS B 2 104 ? 16.148 28.966 65.578 1.00 66.42 110 LYS S CA 1
ATOM 4235 C C . LYS B 2 104 ? 17.356 29.847 65.906 1.00 66.57 110 LYS S C 1
ATOM 4236 O O . LYS B 2 104 ? 17.765 29.979 67.061 1.00 66.45 110 LYS S O 1
ATOM 4242 N N . LYS B 2 105 ? 17.934 30.418 64.851 1.00 67.01 111 LYS S N 1
ATOM 4243 C CA . LYS B 2 105 ? 19.080 31.314 64.944 1.00 67.30 111 LYS S CA 1
ATOM 4244 C C . LYS B 2 105 ? 18.551 32.727 65.126 1.00 67.63 111 LYS S C 1
ATOM 4245 O O . LYS B 2 105 ? 18.250 33.145 66.245 1.00 67.62 111 LYS S O 1
ATOM 4251 N N . GLY B 2 106 ? 18.433 33.436 64.002 1.00 67.98 112 GLY S N 1
ATOM 4252 C CA . GLY B 2 106 ? 17.909 34.791 63.937 1.00 68.17 112 GLY S CA 1
ATOM 4253 C C . GLY B 2 106 ? 18.201 35.636 65.152 1.00 68.34 112 GLY S C 1
ATOM 4254 O O . GLY B 2 106 ? 19.319 35.647 65.685 1.00 68.24 112 GLY S O 1
ATOM 4255 N N . ARG B 2 107 ? 17.183 36.369 65.569 1.00 68.61 113 ARG S N 1
ATOM 4256 C CA . ARG B 2 107 ? 17.250 37.127 66.797 1.00 69.04 113 ARG S CA 1
ATOM 4257 C C . ARG B 2 107 ? 15.858 37.104 67.422 1.00 68.96 113 ARG S C 1
ATOM 4258 O O . ARG B 2 107 ? 15.671 36.430 68.433 1.00 69.19 113 ARG S O 1
ATOM 4266 N N . PRO B 2 108 ? 14.867 37.801 66.814 1.00 68.79 114 PRO S N 1
ATOM 4267 C CA . PRO B 2 108 ? 13.582 37.905 67.487 1.00 68.60 114 PRO S CA 1
ATOM 4268 C C . PRO B 2 108 ? 12.633 36.789 67.075 1.00 68.41 114 PRO S C 1
ATOM 4269 O O . PRO B 2 108 ? 12.942 36.016 66.161 1.00 68.42 114 PRO S O 1
ATOM 4273 N N . MET B 2 109 ? 11.494 36.709 67.759 1.00 68.17 115 MET S N 1
ATOM 4274 C CA . MET B 2 109 ? 10.528 35.650 67.520 1.00 67.89 115 MET S CA 1
ATOM 4275 C C . MET B 2 109 ? 9.441 36.166 66.621 1.00 67.53 115 MET S C 1
ATOM 4276 O O . MET B 2 109 ? 8.827 35.399 65.900 1.00 67.49 115 MET S O 1
ATOM 4281 N N . LYS B 2 110 ? 9.193 37.465 66.667 1.00 67.39 116 LYS S N 1
ATOM 4282 C CA . LYS B 2 110 ? 8.199 38.051 65.792 1.00 67.67 116 LYS S CA 1
ATOM 4283 C C . LYS B 2 110 ? 8.587 37.748 64.366 1.00 67.52 116 LYS S C 1
ATOM 4284 O O . LYS B 2 110 ? 7.735 37.414 63.527 1.00 67.38 116 LYS S O 1
ATOM 4290 N N . GLU B 2 111 ? 9.894 37.851 64.124 1.00 67.33 117 GLU S N 1
ATOM 4291 C CA . GLU B 2 111 ? 10.484 37.637 62.811 1.00 67.40 117 GLU S CA 1
ATOM 4292 C C . GLU B 2 111 ? 10.529 36.160 62.434 1.00 66.82 117 GLU S C 1
ATOM 4293 O O . GLU B 2 111 ? 9.997 35.777 61.396 1.00 67.21 117 GLU S O 1
ATOM 4299 N N . LYS B 2 112 ? 11.140 35.327 63.275 1.00 66.04 118 LYS S N 1
ATOM 4300 C CA . LYS B 2 112 ? 11.130 33.873 63.066 1.00 65.09 118 LYS S CA 1
ATOM 4301 C C . LYS B 2 112 ? 9.750 33.348 62.650 1.00 64.34 118 LYS S C 1
ATOM 4302 O O . LYS B 2 112 ? 9.645 32.385 61.895 1.00 64.29 118 LYS S O 1
ATOM 4308 N N . LEU B 2 113 ? 8.700 33.993 63.154 1.00 63.43 119 LEU S N 1
ATOM 4309 C CA . LEU B 2 113 ? 7.335 33.553 62.940 1.00 62.50 119 LEU S CA 1
ATOM 4310 C C . LEU B 2 113 ? 6.878 33.865 61.538 1.00 61.83 119 LEU S C 1
ATOM 4311 O O . LEU B 2 113 ? 6.491 32.967 60.786 1.00 61.49 119 LEU S O 1
ATOM 4316 N N . ALA B 2 114 ? 6.926 35.147 61.197 1.00 61.25 120 ALA S N 1
ATOM 4317 C CA . ALA B 2 114 ? 6.685 35.575 59.829 1.00 60.90 120 ALA S CA 1
ATOM 4318 C C . ALA B 2 114 ? 7.443 34.674 58.861 1.00 60.56 120 ALA S C 1
ATOM 4319 O O . ALA B 2 114 ? 6.887 34.216 57.855 1.00 60.34 120 ALA S O 1
ATOM 4321 N N . GLU B 2 115 ? 8.702 34.396 59.215 1.00 60.38 121 GLU S N 1
ATOM 4322 C CA . GLU B 2 115 ? 9.615 33.581 58.414 1.00 60.07 121 GLU S CA 1
ATOM 4323 C C . GLU B 2 115 ? 9.065 32.203 58.155 1.00 59.56 121 GLU S C 1
ATOM 4324 O O . GLU B 2 115 ? 9.224 31.685 57.062 1.00 59.42 121 GLU S O 1
ATOM 4330 N N . GLU B 2 116 ? 8.447 31.596 59.163 1.00 59.13 122 GLU S N 1
ATOM 4331 C CA . GLU B 2 116 ? 7.847 30.297 58.947 1.00 58.87 122 GLU S CA 1
ATOM 4332 C C . GLU B 2 116 ? 6.538 30.428 58.190 1.00 58.69 122 GLU S C 1
ATOM 4333 O O . GLU B 2 116 ? 6.398 29.878 57.087 1.00 58.61 122 GLU S O 1
ATOM 4339 N N . ILE B 2 117 ? 5.604 31.194 58.752 1.00 58.37 123 ILE S N 1
ATOM 4340 C CA . ILE B 2 117 ? 4.304 31.421 58.109 1.00 57.94 123 ILE S CA 1
ATOM 4341 C C . ILE B 2 117 ? 4.425 31.704 56.601 1.00 57.69 123 ILE S C 1
ATOM 4342 O O . ILE B 2 117 ? 3.623 31.215 55.812 1.00 57.64 123 ILE S O 1
ATOM 4347 N N . ILE B 2 118 ? 5.434 32.474 56.206 1.00 57.28 124 ILE S N 1
ATOM 4348 C CA . ILE B 2 118 ? 5.622 32.779 54.797 1.00 57.03 124 ILE S CA 1
ATOM 4349 C C . ILE B 2 118 ? 6.219 31.591 54.023 1.00 56.71 124 ILE S C 1
ATOM 4350 O O . ILE B 2 118 ? 5.712 31.214 52.964 1.00 56.46 124 ILE S O 1
ATOM 4355 N N . ALA B 2 119 ? 7.284 31.001 54.560 1.00 56.47 125 ALA S N 1
ATOM 4356 C CA . ALA B 2 119 ? 7.896 29.829 53.947 1.00 56.14 125 ALA S CA 1
ATOM 4357 C C . ALA B 2 119 ? 6.837 28.751 53.833 1.00 56.00 1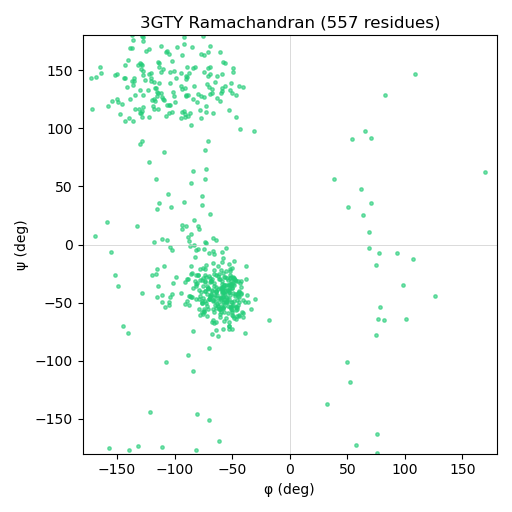25 ALA S C 1
ATOM 4358 O O . ALA B 2 119 ? 6.599 28.210 52.754 1.00 55.91 125 ALA S O 1
ATOM 4360 N N . ALA B 2 120 ? 6.187 28.455 54.951 1.00 55.91 126 ALA S N 1
ATOM 4361 C CA . ALA B 2 120 ? 5.063 27.534 54.937 1.00 55.97 126 ALA S CA 1
ATOM 4362 C C . ALA B 2 120 ? 4.031 27.991 53.928 1.00 55.99 126 ALA S C 1
ATOM 4363 O O . ALA B 2 120 ? 3.448 27.170 53.223 1.00 56.25 126 ALA S O 1
ATOM 4365 N N . TYR B 2 121 ? 3.811 29.301 53.846 1.00 55.76 127 TYR S N 1
ATOM 4366 C CA . TYR B 2 121 ? 2.874 29.817 52.869 1.00 55.36 127 TYR S CA 1
ATOM 4367 C C . TYR B 2 121 ? 3.287 29.366 51.472 1.00 55.04 127 TYR S C 1
ATOM 4368 O O . TYR B 2 121 ? 2.435 29.087 50.635 1.00 54.97 127 TYR S O 1
ATOM 4377 N N . ASN B 2 122 ? 4.592 29.269 51.241 1.00 54.65 128 ASN S N 1
ATOM 4378 C CA . ASN B 2 122 ? 5.099 28.854 49.945 1.00 54.55 128 ASN S CA 1
ATOM 4379 C C . ASN B 2 122 ? 5.580 27.409 49.916 1.00 54.28 128 ASN S C 1
ATOM 4380 O O . ASN B 2 122 ? 6.504 27.061 49.198 1.00 54.24 128 ASN S O 1
ATOM 4385 N N . ASN B 2 123 ? 4.928 26.569 50.703 1.00 54.30 129 ASN S N 1
ATOM 4386 C CA . ASN B 2 123 ? 5.216 25.133 50.757 1.00 54.40 129 ASN S CA 1
ATOM 4387 C C . ASN B 2 123 ? 6.695 24.748 50.946 1.00 54.52 129 ASN S C 1
ATOM 4388 O O . ASN B 2 123 ? 7.139 23.707 50.464 1.00 54.49 129 ASN S O 1
ATOM 4393 N N . THR B 2 124 ? 7.441 25.584 51.665 1.00 54.84 130 THR S N 1
ATOM 4394 C CA . THR B 2 124 ? 8.776 25.208 52.147 1.00 55.32 130 THR S CA 1
ATOM 4395 C C . THR B 2 124 ? 8.998 25.625 53.616 1.00 55.88 130 THR S C 1
ATOM 4396 O O . THR B 2 124 ? 8.132 26.262 54.221 1.00 56.09 130 THR S O 1
ATOM 4400 N N . GLY B 2 125 ? 10.148 25.250 54.182 1.00 56.37 131 GLY S N 1
ATOM 4401 C CA . GLY B 2 125 ? 10.470 25.525 55.588 1.00 56.75 131 GLY S CA 1
ATOM 4402 C C . GLY B 2 125 ? 10.438 24.277 56.441 1.00 57.07 131 GLY S C 1
ATOM 4403 O O . GLY B 2 125 ? 9.638 23.384 56.198 1.00 56.88 131 GLY S O 1
ATOM 4404 N N . THR B 2 126 ? 11.306 24.219 57.447 1.00 57.75 132 THR S N 1
ATOM 4405 C CA . THR B 2 126 ? 11.341 23.096 58.404 1.00 58.39 132 THR S CA 1
ATOM 4406 C C . THR B 2 126 ? 9.956 22.681 58.898 1.00 58.58 132 THR S C 1
ATOM 4407 O O . THR B 2 126 ? 9.712 21.504 59.192 1.00 58.36 132 THR S O 1
ATOM 4411 N N . ALA B 2 127 ? 9.061 23.665 58.977 1.00 59.09 133 ALA S N 1
ATOM 4412 C CA . ALA B 2 127 ? 7.669 23.464 59.378 1.00 59.52 133 ALA S CA 1
ATOM 4413 C C . ALA B 2 127 ? 7.033 22.316 58.631 1.00 59.72 133 ALA S C 1
ATOM 4414 O O . ALA B 2 127 ? 6.406 21.447 59.218 1.00 59.43 133 ALA S O 1
ATOM 4416 N N . ILE B 2 128 ? 7.224 22.344 57.322 1.00 60.41 134 ILE S N 1
ATOM 4417 C CA . ILE B 2 128 ? 6.610 21.426 56.406 1.00 61.09 134 ILE S CA 1
ATOM 4418 C C . ILE B 2 128 ? 7.425 20.166 56.294 1.00 61.96 134 ILE S C 1
ATOM 4419 O O . ILE B 2 128 ? 6.894 19.121 55.973 1.00 61.90 134 ILE S O 1
ATOM 4424 N N . LYS B 2 129 ? 8.720 20.254 56.563 1.00 63.52 135 LYS S N 1
ATOM 4425 C CA . LYS B 2 129 ? 9.544 19.064 56.501 1.00 65.05 135 LYS S CA 1
ATOM 4426 C C . LYS B 2 129 ? 8.933 18.018 57.405 1.00 66.28 135 LYS S C 1
ATOM 4427 O O . LYS B 2 129 ? 8.727 16.901 56.966 1.00 66.61 135 LYS S O 1
ATOM 4433 N N . LYS B 2 130 ? 8.607 18.386 58.645 1.00 67.76 136 LYS S N 1
ATOM 4434 C CA . LYS B 2 130 ? 7.912 17.464 59.567 1.00 69.26 136 LYS S CA 1
ATOM 4435 C C . LYS B 2 130 ? 6.655 16.855 58.934 1.00 69.88 136 LYS S C 1
ATOM 4436 O O . LYS B 2 130 ? 6.404 15.656 59.062 1.00 69.83 136 LYS S O 1
ATOM 4442 N N . LYS B 2 131 ? 5.883 17.691 58.245 1.00 70.95 137 LYS S N 1
ATOM 4443 C CA . LYS B 2 131 ? 4.672 17.254 57.580 1.00 72.04 137 LYS S CA 1
ATOM 4444 C C . LYS B 2 131 ? 4.985 16.060 56.689 1.00 73.10 137 LYS S C 1
ATOM 4445 O O . LYS B 2 131 ? 4.644 14.925 57.016 1.00 73.26 137 LYS S O 1
ATOM 4451 N N . GLU B 2 132 ? 5.669 16.320 55.585 1.00 74.60 138 GLU S N 1
ATOM 4452 C CA . GLU B 2 132 ? 5.971 15.294 54.589 1.00 76.28 138 GLU S CA 1
ATOM 4453 C C . GLU B 2 132 ? 7.004 14.275 55.089 1.00 76.94 138 GLU S C 1
ATOM 4454 O O . GLU B 2 132 ? 7.258 13.266 54.421 1.00 77.16 138 GLU S O 1
ATOM 4460 N N . ASP B 2 133 ? 7.578 14.539 56.265 1.00 77.87 139 ASP S N 1
ATOM 4461 C CA . ASP B 2 133 ? 8.663 13.723 56.821 1.00 78.82 139 ASP S CA 1
ATOM 4462 C C . ASP B 2 133 ? 8.125 12.417 57.364 1.00 79.72 139 ASP S C 1
ATOM 4463 O O . ASP B 2 133 ? 8.529 11.335 56.933 1.00 79.92 139 ASP S O 1
ATOM 4468 N N . THR B 2 134 ? 7.224 12.530 58.331 1.00 80.89 140 THR S N 1
ATOM 4469 C CA . THR B 2 134 ? 6.499 11.382 58.835 1.00 82.04 140 THR S CA 1
ATOM 4470 C C . THR B 2 134 ? 5.765 10.744 57.644 1.00 82.72 140 THR S C 1
ATOM 4471 O O . THR B 2 134 ? 5.851 9.529 57.414 1.00 82.63 140 THR S O 1
ATOM 4475 N N . HIS B 2 135 ? 5.101 11.597 56.859 1.00 83.71 141 HIS S N 1
ATOM 4476 C CA . HIS B 2 135 ? 4.323 11.182 55.697 1.00 84.77 141 HIS S CA 1
ATOM 4477 C C . HIS B 2 135 ? 5.063 10.217 54.765 1.00 85.43 141 HIS S C 1
ATOM 4478 O O . HIS B 2 135 ? 4.448 9.328 54.175 1.00 85.47 141 HIS S O 1
ATOM 4485 N N . ARG B 2 136 ? 6.377 10.395 54.638 1.00 86.47 142 ARG S N 1
ATOM 4486 C CA . ARG B 2 136 ? 7.215 9.513 53.815 1.00 87.47 142 ARG S CA 1
ATOM 4487 C C . ARG B 2 136 ? 7.430 8.148 54.462 1.00 88.54 142 ARG S C 1
ATOM 4488 O O . ARG B 2 136 ? 7.432 7.118 53.777 1.00 88.50 142 ARG S O 1
ATOM 4496 N N . MET B 2 137 ? 7.625 8.154 55.779 1.00 89.95 143 MET S N 1
ATOM 4497 C CA . MET B 2 137 ? 7.731 6.918 56.539 1.00 91.38 143 MET S CA 1
ATOM 4498 C C . MET B 2 137 ? 6.341 6.391 56.877 1.00 92.54 143 MET S C 1
ATOM 4499 O O . MET B 2 137 ? 6.202 5.342 57.510 1.00 92.69 143 MET S O 1
ATOM 4504 N N . ALA B 2 138 ? 5.315 7.124 56.456 1.00 94.00 144 ALA S N 1
ATOM 4505 C CA . ALA B 2 138 ? 3.954 6.613 56.512 1.00 95.57 144 ALA S CA 1
ATOM 4506 C C . ALA B 2 138 ? 3.837 5.493 55.492 1.00 96.70 144 ALA S C 1
ATOM 4507 O O . ALA B 2 138 ? 3.281 4.428 55.775 1.00 96.80 144 ALA S O 1
ATOM 4509 N N . GLU B 2 139 ? 4.387 5.744 54.306 1.00 98.24 145 GLU S N 1
ATOM 4510 C CA . GLU B 2 139 ? 4.464 4.742 53.250 1.00 99.70 145 GLU S CA 1
ATOM 4511 C C . GLU B 2 139 ? 5.767 3.947 53.356 1.00 100.69 145 GLU S C 1
ATOM 4512 O O . GLU B 2 139 ? 6.181 3.267 52.413 1.00 100.79 145 GLU S O 1
ATOM 4518 N N . ALA B 2 140 ? 6.402 4.050 54.523 1.00 102.01 146 ALA S N 1
ATOM 4519 C CA . ALA B 2 140 ? 7.526 3.202 54.886 1.00 103.31 146 ALA S CA 1
ATOM 4520 C C . ALA B 2 140 ? 7.071 2.154 55.902 1.00 104.32 146 ALA S C 1
ATOM 4521 O O . ALA B 2 140 ? 7.288 0.958 55.697 1.00 104.51 146 ALA S O 1
ATOM 4523 N N . ASN B 2 141 ? 6.428 2.605 56.982 1.00 105.59 147 ASN S N 1
ATOM 4524 C CA . ASN B 2 141 ? 5.901 1.706 58.018 1.00 106.88 147 ASN S CA 1
ATOM 4525 C C . ASN B 2 141 ? 4.523 1.133 57.669 1.00 107.94 147 ASN S C 1
ATOM 4526 O O . ASN B 2 141 ? 3.784 0.668 58.542 1.00 107.94 147 ASN S O 1
ATOM 4531 N N . ARG B 2 142 ? 4.219 1.157 56.373 1.00 109.42 148 ARG S N 1
ATOM 4532 C CA . ARG B 2 142 ? 2.959 0.697 55.788 1.00 110.92 148 ARG S CA 1
ATOM 4533 C C . ARG B 2 142 ? 2.491 -0.681 56.280 1.00 112.02 148 ARG S C 1
ATOM 4534 O O . ARG B 2 142 ? 1.302 -0.873 56.563 1.00 112.02 148 ARG S O 1
ATOM 4542 N N . ALA B 2 143 ? 3.437 -1.619 56.385 1.00 113.54 149 ALA S N 1
ATOM 4543 C CA . ALA B 2 143 ? 3.158 -3.031 56.701 1.00 114.93 149 ALA S CA 1
ATOM 4544 C C . ALA B 2 143 ? 2.593 -3.285 58.112 1.00 115.93 149 ALA S C 1
ATOM 4545 O O . ALA B 2 143 ? 2.167 -4.411 58.426 1.00 115.97 149 ALA S O 1
ATOM 4547 N N . PHE B 2 144 ? 2.586 -2.239 58.945 1.00 117.27 150 PHE S N 1
ATOM 4548 C CA . PHE B 2 144 ? 2.099 -2.333 60.328 1.00 118.61 150 PHE S CA 1
ATOM 4549 C C . PHE B 2 144 ? 0.815 -1.513 60.560 1.00 119.61 150 PHE S C 1
ATOM 4550 O O . PHE B 2 144 ? 0.609 -0.934 61.636 1.00 119.61 150 PHE S O 1
ATOM 4558 N N . ALA B 2 145 ? -0.048 -1.480 59.545 1.00 120.94 151 ALA S N 1
ATOM 4559 C CA . ALA B 2 145 ? -1.324 -0.775 59.631 1.00 122.24 151 ALA S CA 1
ATOM 4560 C C . ALA B 2 145 ? -2.400 -1.614 60.321 1.00 123.30 151 ALA S C 1
ATOM 4561 O O . ALA B 2 145 ? -3.470 -1.102 60.645 1.00 123.38 151 ALA S O 1
ATOM 4563 N N . HIS B 2 146 ? -2.115 -2.899 60.537 1.00 124.79 152 HIS S N 1
ATOM 4564 C CA . HIS B 2 146 ? -3.061 -3.812 61.190 1.00 126.24 152 HIS S CA 1
ATOM 4565 C C . HIS B 2 146 ? -2.975 -3.766 62.718 1.00 127.25 152 HIS S C 1
ATOM 4566 O O . HIS B 2 146 ? -3.904 -4.196 63.413 1.00 127.32 152 HIS S O 1
ATOM 4573 N N . TYR B 2 147 ? -1.857 -3.246 63.230 1.00 128.62 153 TYR S N 1
ATOM 4574 C CA . TYR B 2 147 ? -1.709 -2.974 64.658 1.00 130.03 153 TYR S CA 1
ATOM 4575 C C . TYR B 2 147 ? -2.550 -1.751 65.050 1.00 131.06 153 TYR S C 1
ATOM 4576 O O . TYR B 2 147 ? -2.556 -1.342 66.213 1.00 131.12 153 TYR S O 1
ATOM 4585 N N . ARG B 2 148 ? -3.258 -1.178 64.075 1.00 132.49 154 ARG S N 1
ATOM 4586 C CA . ARG B 2 148 ? -4.016 0.059 64.275 1.00 133.94 154 ARG S CA 1
ATOM 4587 C C . ARG B 2 148 ? -5.068 -0.058 65.373 1.00 134.99 154 ARG S C 1
ATOM 4588 O O . ARG B 2 148 ? -5.672 -1.117 65.576 1.00 135.01 154 ARG S O 1
ATOM 4596 N N . TRP B 2 149 ? -5.274 1.057 66.067 1.00 136.52 155 TRP S N 1
ATOM 4597 C CA . TRP B 2 149 ? -6.137 1.118 67.237 1.00 137.75 155 TRP S CA 1
ATOM 4598 C C . TRP B 2 149 ? -7.167 2.239 67.146 1.00 138.08 155 TRP S C 1
ATOM 4599 O O . TRP B 2 149 ? -7.121 3.055 66.216 1.00 138.34 155 TRP S O 1
#

Solvent-accessible surface area: 33734 Å² total; per-residue (Å²): 94,111,54,108,81,93,94,138,45,102,2,45,1,14,11,14,0,34,16,1,77,143,37,12,45,126,10,50,69,104,1,24,142,80,10,31,131,118,121,85,60,141,101,225,56,226,33,78,118,102,45,16,134,150,147,61,44,111,65,14,69,77,89,2,1,69,37,0,32,80,84,11,60,110,58,22,138,143,90,173,49,49,23,86,70,76,66,92,80,92,65,48,120,136,99,64,3,74,0,3,5,19,0,0,43,37,0,111,37,124,89,29,79,26,51,154,10,74,1,56,55,8,33,37,99,90,5,1,119,87,27,9,98,126,77,4,69,91,24,46,81,75,65,22,116,72,120,82,50,150,20,80,0,104,34,34,8,15,0,57,0,28,20,39,18,49,26,95,129,38,159,118,89,66,54,150,96,93,109,42,59,6,35,150,122,48,111,67,95,53,0,123,52,0,59,43,70,107,116,50,58,84,19,100,53,102,127,100,92,171,60,120,104,46,18,32,70,1,74,1,47,26,0,44,112,35,71,67,19,135,82,17,72,93,0,0,133,58,37,119,129,153,43,142,66,34,146,55,5,92,87,32,8,90,152,64,0,97,127,68,5,63,90,28,22,100,47,12,28,24,18,20,0,20,34,66,0,18,124,19,6,114,16,61,16,0,92,97,0,7,59,27,21,2,48,83,16,17,75,121,36,114,181,80,39,38,39,130,81,13,29,88,43,52,164,53,117,119,98,2,70,106,61,17,61,110,48,32,33,34,44,17,33,16,60,38,1,0,54,25,21,4,143,118,124,63,49,72,0,69,98,120,52,10,66,130,33,0,84,100,16,1,90,129,12,58,34,62,71,106,138,1,81,74,44,8,188,86,60,134,83,7,89,90,93,11,72,74,43,9,22,49,106,58,3,7,36,75,8,23,153,77,14,145,65,112,85,46,117,27,183,60,166,39,167,161,49,106,62,11,110,104,55,66,15,85,23,0,12,32,0,5,74,88,4,62,186,89,47,86,105,98,92,4,37,158,35,0,36,5,0,4,66,29,3,122,111,107,40,171,90,74,9,22,55,7,0,60,18,0,0,25,26,0,17,3,32,47,11,16,102,95,84,185,67,86,46,65,102,70,56,8,6,49,90,8,109,112,63,76,41,17,16,8,0,5,87,22,0,0,69,12,0,90,87,56,15,20,47,30,37,75,50,26,0,3,78,6,0,19,2,0,28,25,62,26,8,52,0,4,80,69,39,65,15,38,68,42,12,10,61,32,14,160,77,62,39,141,65,105,261

Radius of gyration: 32.51 Å; Cα contacts (8 Å, |Δi|>4): 794; chains: 2; bounding box: 64×68×102 Å

Nearest PDB structures (foldseek):
  3gty-assembly3_S  TM=1.007E+00  e=1.829E-24  Thermotoga maritima
  7msm-assembly1_g  TM=9.526E-01  e=2.432E-15  Mycobacterium tuberculosis H37Rv
  6dzi-assembly1_p  TM=9.392E-01  e=2.851E-15  Mycolicibacterium smegmatis MC2 155
  8whx-assembly1_h  TM=9.429E-01  e=2.647E-14  Mycolicibacterium smegmatis MC2 155
  6jmk-assembly2_B  TM=9.247E-01  e=2.943E-14  Mycobacterium tuberculosis H37Rv

Sequence (561 aa):
MEVKELERDKNRVVLEYVFGAEEIAQAEDKAVRYLNQRVEIPGKGRIPKNVLKMKLGEEFQEYTLDFLMDLIPDTLKDRKLILSPIVTERELKDVTARVVVEVHEEPEVRIGDISKIEVEKVDEEKVLEKYVERRIEDLRESHALLEPKEGPAEAGDLVRVNMEVYNEEGKKLTSREYEYVISEDEDRPFVKDLVGKKKGDVVEIEREYEGKKYTYKLEVEEVYKRTLPEIGDELAKSVNNEFETLEQLKESLKKEGKEIYDVEMKESMREQLLEKLPEIVEIEISDRTLEILVNEAINRLKREGRYEQIVSSYESEEKFREELKERILDDIKRDRVIEVLAQEKGISVNDEELEKEAEELAPFWGISPDRAKSLVKARQDLREELRWAILKRKVLDLLLQEVKVKVVEPKGMGRQIPPDPVFGDVLVAKLINRVMWDGKKTIAQKIVYGAFDIIREKTKKDPLEVFRQAVENVKPVLEVRPRRVGGATYQVPIEVQEPRRTSLALRWIVEAARAKKGRPMKEKLAEEIIAAYNNTGTAIKKKEDTHRMAEANRAFAHYRW

Foldseek 3Di:
DDKDWDDDAQQKTKIKDKDFACVLVVLLVVLCQVPLVDDDDPPHPPDDNVVCCVPVPPVSVVSSVVSVCVVPVVVPDVFAAPDPKAWDDWADDPTMTMTMIMTRGQWAKDFFFLAPDEAEFAPLVQVLCVVLVVVLVVLLVVVWDKDFDQFFQAAQKKWKKWKWKAWLVGNIDDIDIDMDHGHHQDPDPPVNVSGRHGAQDWDKDWDDDPHIIMIMIIHTHTIMHTDGDDQFLVSVVVVPPDRRGSVRVSVVSSVVVCVVRVVPRLVRRLVVSLVPRLVRMDIRGGPVVLLVVLVVPLVVCVVVPNNVVVQVPDPHNVVVSVVSRVVVVSNSRSLVVLVVVCVVVVNAQDPVNLLVVQLVCCVVVPHDSVVSVVCLVVDPPVVVVSGVVVSSSVSSSVSSVRYHYHYHYDPD/DDDDDAADPPDRDPLLVVLLVQLDDPNDHVVSCCLSVLLQVVLCVVPVDRSVVLLVLLLVLLQAFKAWDFDADPHGTDTEIDTDDDPRRSNVLSCQLQVVLVPDDDDDSSNSNNVSSVCSSVVHDPSNCVRVVRVVCSVVSVVRNVVPD